Protein 1Q1S (pdb70)

Nearest PDB structures (foldseek):
  6p6e-assembly1_A  TM=9.984E-01  e=1.371E-52  Mus musculus
  6d7n-assembly1_B  TM=9.990E-01  e=2.530E-52  Panicum virgatum
  5gxw-assembly1_A  TM=1.000E+00  e=1.148E-51  Mus musculus
  3tpo-assembly1_A  TM=9.993E-01  e=4.247E-51  Mus musculus
  6d7m-assembly1_B  TM=9.982E-01  e=4.801E-51  Mus musculus

CATH classification: 1.25.10.10

B-factor: mean 39.51, std 17.55, range [15.85, 99.73]

InterPro domains:
  IPR001623 DnaJ domain [PS50076] (12-75)
  IPR001623 DnaJ domain [SM00271] (11-67)
  IPR001623 DnaJ domain [cd06257] (15-60)
  IPR003133 T antigen, Ori-binding [PF02217] (136-229)
  IPR003133 T antigen, Ori-binding [PS51287] (139-254)
  IPR010932 Large T antigen, polyomavirus, C-terminal [PF06431] (265-681)
  IPR014015 Helicase, superfamily 3, DNA virus [PS51206] (400-560)
  IPR016392 Large T antigen, polyomaviridae [PIRSF003368] (1-629)
  IPR017910 Zinc finger, large T-antigen D1-type [PS51341] (265-357)
  IPR027417 P-loop containing nucleoside triphosphate hydrolase [G3DSA:3.40.50.300] (397-549)
  IPR027417 P-loop containing nucleoside triphosphate hydrolase [SSF52540] (266-626)
  IPR036869 Chaperone J-domain superfamily [G3DSA:1.10.287.110] (1-76)
  IPR036869 Chaperone J-domain superfamily [SSF46565] (5-106)
  IPR037102 Zinc finger, large T-antigen D1 domain superfamily [G3DSA:1.10.10.510] (256-355)

Structure (mmCIF, N/CA/C/O backbone):
data_1Q1S
#
_entry.id   1Q1S
#
_cell.length_a   78.827
_cell.length_b   89.746
_cell.length_c   99.707
_cell.angle_alpha   90.00
_cell.angle_beta   90.00
_cell.angle_gamma   90.00
#
_symmetry.space_group_name_H-M   'P 21 21 21'
#
loop_
_entity.id
_entity.type
_entity.pdbx_description
1 polymer 'Large T antigen'
2 polymer 'Importin alpha-2 subunit'
3 water water
#
loop_
_atom_site.group_PDB
_atom_site.id
_atom_site.type_symbol
_atom_site.label_atom_id
_atom_site.label_alt_id
_atom_site.label_comp_id
_atom_site.label_asym_id
_atom_site.label_entity_id
_atom_site.label_seq_id
_atom_site.pdbx_PDB_ins_code
_atom_site.Cartn_x
_atom_site.Cartn_y
_atom_site.Cartn_z
_atom_site.occupancy
_atom_site.B_iso_or_equiv
_atom_site.auth_seq_id
_atom_site.auth_comp_id
_atom_site.auth_asym_id
_atom_site.auth_atom_id
_atom_site.pdbx_PDB_model_num
ATOM 1 N N . LYS A 1 19 ? 43.934 51.968 38.360 1.00 78.37 128 LYS A N 1
ATOM 2 C CA . LYS A 1 19 ? 42.451 51.944 38.522 1.00 77.88 128 LYS A CA 1
ATOM 3 C C . LYS A 1 19 ? 41.969 52.951 39.566 1.00 77.88 128 LYS A C 1
ATOM 4 O O . LYS A 1 19 ? 41.218 53.875 39.239 1.00 78.16 128 LYS A O 1
ATOM 10 N N . LYS A 1 20 ? 42.394 52.766 40.814 1.00 77.45 129 LYS A N 1
ATOM 11 C CA . LYS A 1 20 ? 42.028 53.671 41.906 1.00 77.28 129 LYS A CA 1
ATOM 12 C C . LYS A 1 20 ? 42.679 55.026 41.623 1.00 78.27 129 LYS A C 1
ATOM 13 O O . LYS A 1 20 ? 43.897 55.165 41.756 1.00 79.10 129 LYS A O 1
ATOM 19 N N . ARG A 1 21 ? 41.883 56.019 41.236 1.00 78.29 130 ARG A N 1
ATOM 20 C CA . ARG A 1 21 ? 42.423 57.345 40.936 1.00 78.10 130 ARG A CA 1
ATOM 21 C C . ARG A 1 21 ? 42.038 58.378 41.995 1.00 77.39 130 ARG A C 1
ATOM 22 O O . ARG A 1 21 ? 40.893 58.433 42.450 1.00 77.20 130 ARG A O 1
ATOM 30 N N . LYS A 1 22 ? 43.002 59.217 42.359 1.00 76.89 131 LYS A N 1
ATOM 31 C CA . LYS A 1 22 ? 42.801 60.224 43.396 1.00 77.08 131 LYS A CA 1
ATOM 32 C C . LYS A 1 22 ? 42.403 61.625 42.960 1.00 76.78 131 LYS A C 1
ATOM 33 O O . LYS A 1 22 ? 42.327 61.943 41.770 1.00 76.32 131 LYS A O 1
ATOM 39 N N . VAL A 1 23 ? 42.163 62.456 43.973 1.00 76.75 132 VAL A N 1
ATOM 40 C CA . VAL A 1 23 ? 41.805 63.857 43.803 1.00 76.33 132 VAL A CA 1
ATOM 41 C C . VAL A 1 23 ? 43.010 64.538 43.148 1.00 77.11 132 VAL A C 1
ATOM 42 O O . VAL A 1 23 ? 44.095 63.912 43.130 1.00 79.96 132 VAL A O 1
ATOM 46 N N . ASP B 1 10 ? 21.097 73.873 55.927 1.00 74.11 119 ASP B N 1
ATOM 47 C CA . ASP B 1 10 ? 21.769 74.335 54.694 1.00 73.01 119 ASP B CA 1
ATOM 48 C C . ASP B 1 10 ? 22.554 75.637 54.347 1.00 74.75 119 ASP B C 1
ATOM 49 O O . ASP B 1 10 ? 22.301 76.784 54.760 1.00 73.43 119 ASP B O 1
ATOM 54 N N . ALA B 1 11 ? 23.474 75.363 53.428 1.00 76.34 120 ALA B N 1
ATOM 55 C CA . ALA B 1 11 ? 24.422 76.244 52.728 1.00 76.89 120 ALA B CA 1
ATOM 56 C C . ALA B 1 11 ? 24.713 75.061 51.836 1.00 76.39 120 ALA B C 1
ATOM 57 O O . ALA B 1 11 ? 24.188 73.986 52.116 1.00 77.12 120 ALA B O 1
ATOM 59 N N . GLN B 1 12 ? 25.594 75.192 50.852 1.00 75.09 121 GLN B N 1
ATOM 60 C CA . GLN B 1 12 ? 26.289 73.907 50.389 1.00 73.03 121 GLN B CA 1
ATOM 61 C C . GLN B 1 12 ? 27.763 73.497 50.171 1.00 72.11 121 GLN B C 1
ATOM 62 O O . GLN B 1 12 ? 28.436 72.957 51.044 1.00 72.93 121 GLN B O 1
ATOM 68 N N . HIS B 1 13 ? 28.197 73.795 48.941 1.00 70.31 122 HIS B N 1
ATOM 69 C CA . HIS B 1 13 ? 29.319 73.666 48.049 1.00 68.32 122 HIS B CA 1
ATOM 70 C C . HIS B 1 13 ? 30.794 73.829 48.466 1.00 65.55 122 HIS B C 1
ATOM 71 O O . HIS B 1 13 ? 31.514 72.829 48.537 1.00 64.42 122 HIS B O 1
ATOM 78 N N . ALA B 1 14 ? 31.265 75.048 48.725 1.00 60.84 123 ALA B N 1
ATOM 79 C CA . ALA B 1 14 ? 32.683 75.228 49.035 1.00 54.61 123 ALA B CA 1
ATOM 80 C C . ALA B 1 14 ? 33.224 74.759 50.389 1.00 50.11 123 ALA B C 1
ATOM 81 O O . ALA B 1 14 ? 32.512 74.666 51.394 1.00 48.45 123 ALA B O 1
ATOM 83 N N . ALA B 1 15 ? 34.517 74.467 50.371 1.00 45.06 124 ALA B N 1
ATOM 84 C CA . ALA B 1 15 ? 35.248 74.056 51.542 1.00 40.92 124 ALA B CA 1
ATOM 85 C C . ALA B 1 15 ? 35.311 75.325 52.398 1.00 37.73 124 ALA B C 1
ATOM 86 O O . ALA B 1 15 ? 35.139 76.436 51.892 1.00 35.09 124 ALA B O 1
ATOM 88 N N . PRO B 1 16 ? 35.537 75.179 53.710 1.00 34.84 125 PRO B N 1
ATOM 89 C CA . PRO B 1 16 ? 35.589 76.404 54.509 1.00 32.80 125 PRO B CA 1
ATOM 90 C C . PRO B 1 16 ? 36.635 77.416 54.050 1.00 29.88 125 PRO B C 1
ATOM 91 O O . PRO B 1 16 ? 37.654 77.059 53.449 1.00 27.79 125 PRO B O 1
ATOM 95 N N . PRO B 1 17 ? 36.384 78.706 54.314 1.00 29.18 126 PRO B N 1
ATOM 96 C CA . PRO B 1 17 ? 37.338 79.746 53.908 1.00 27.48 126 PRO B CA 1
ATOM 97 C C . PRO B 1 17 ? 38.707 79.449 54.504 1.00 25.98 126 PRO B C 1
ATOM 98 O O . PRO B 1 17 ? 38.801 78.842 55.568 1.00 25.62 126 PRO B O 1
ATOM 102 N N . LYS B 1 18 ? 39.761 79.870 53.814 1.00 26.09 127 LYS B N 1
ATOM 103 C CA . LYS B 1 18 ? 41.116 79.675 54.307 1.00 26.26 127 LYS B CA 1
ATOM 104 C C . LYS B 1 18 ? 41.371 80.710 55.388 1.00 25.26 127 LYS B C 1
ATOM 105 O O . LYS B 1 18 ? 42.057 80.436 56.369 1.00 23.69 127 LYS B O 1
ATOM 111 N N . LYS B 1 19 ? 40.804 81.897 55.189 1.00 24.21 128 LYS B N 1
ATOM 112 C CA . LYS B 1 19 ? 40.942 83.010 56.119 1.00 24.56 128 LYS B CA 1
ATOM 113 C C . LYS B 1 19 ? 39.581 83.673 56.335 1.00 25.72 128 LYS B C 1
ATOM 114 O O . LYS B 1 19 ? 38.724 83.660 55.449 1.00 26.29 128 LYS B O 1
ATOM 120 N N . LYS B 1 20 ? 39.376 84.230 57.523 1.00 25.65 129 LYS B N 1
ATOM 121 C CA . LYS B 1 20 ? 38.122 84.906 57.841 1.00 26.83 129 LYS B CA 1
ATOM 122 C C . LYS B 1 20 ? 38.447 86.250 58.461 1.00 27.17 129 LYS B C 1
ATOM 123 O O . LYS B 1 20 ? 39.327 86.356 59.320 1.00 25.78 129 LYS B O 1
ATOM 129 N N . ARG B 1 21 ? 37.739 87.279 58.017 1.00 28.91 130 ARG B N 1
ATOM 130 C CA . ARG B 1 21 ? 37.938 88.613 58.548 1.00 29.33 130 ARG B CA 1
ATOM 131 C C . ARG B 1 21 ? 36.802 88.868 59.522 1.00 31.09 130 ARG B C 1
ATOM 132 O O . ARG B 1 21 ? 35.635 88.678 59.189 1.00 30.61 130 ARG B O 1
ATOM 140 N N . LYS B 1 22 ? 37.143 89.285 60.734 1.00 29.84 131 LYS B N 1
ATOM 141 C CA . LYS B 1 22 ? 36.125 89.538 61.728 1.00 30.79 131 LYS B CA 1
ATOM 142 C C . LYS B 1 22 ? 35.442 90.895 61.567 1.00 32.21 131 LYS B C 1
ATOM 143 O O . LYS B 1 22 ? 36.044 91.939 61.800 1.00 32.04 131 LYS B O 1
ATOM 149 N N . VAL B 1 23 ? 34.178 90.859 61.162 1.00 36.13 132 VAL B N 1
ATOM 150 C CA . VAL B 1 23 ? 33.391 92.067 60.966 1.00 40.53 132 VAL B CA 1
ATOM 151 C C . VAL B 1 23 ? 32.718 92.374 62.290 1.00 44.27 132 VAL B C 1
ATOM 152 O O . VAL B 1 23 ? 32.362 93.512 62.583 1.00 44.73 132 VAL B O 1
ATOM 156 N N . GLU B 1 24 ? 32.555 91.356 63.113 1.00 48.66 133 GLU B N 1
ATOM 157 C CA . GLU B 1 24 ? 31.932 91.629 64.385 1.00 52.64 133 GLU B CA 1
ATOM 158 C C . GLU B 1 24 ? 32.016 90.544 65.420 1.00 54.28 133 GLU B C 1
ATOM 159 O O . GLU B 1 24 ? 31.493 90.803 66.523 1.00 57.93 133 GLU B O 1
ATOM 161 N N . MET C 2 1 ? 33.836 86.602 70.935 1.00 94.47 64 MET C N 1
ATOM 162 C CA . MET C 2 1 ? 35.189 87.311 70.822 1.00 94.04 64 MET C CA 1
ATOM 163 C C . MET C 2 1 ? 34.933 88.702 70.243 1.00 93.35 64 MET C C 1
ATOM 164 O O . MET C 2 1 ? 35.823 89.334 69.642 1.00 93.94 64 MET C O 1
ATOM 169 N N . ALA C 2 2 ? 33.733 89.203 70.440 1.00 91.57 65 ALA C N 1
ATOM 170 C CA . ALA C 2 2 ? 33.374 90.413 69.744 1.00 90.53 65 ALA C CA 1
ATOM 171 C C . ALA C 2 2 ? 33.236 91.721 70.512 1.00 90.29 65 ALA C C 1
ATOM 172 O O . ALA C 2 2 ? 33.010 91.678 71.734 1.00 90.51 65 ALA C O 1
ATOM 174 N N . ASP C 2 3 ? 33.398 92.890 69.836 1.00 89.89 66 ASP C N 1
ATOM 175 C CA . ASP C 2 3 ? 33.283 94.223 70.525 1.00 89.47 66 ASP C CA 1
ATOM 176 C C . ASP C 2 3 ? 32.489 95.489 70.091 1.00 89.15 66 ASP C C 1
ATOM 177 O O . ASP C 2 3 ? 31.747 95.528 69.099 1.00 88.49 66 ASP C O 1
ATOM 182 N N . ILE C 2 4 ? 32.717 96.518 70.918 1.00 89.26 67 ILE C N 1
ATOM 183 C CA . ILE C 2 4 ? 32.100 97.870 70.942 1.00 89.12 67 ILE C CA 1
ATOM 184 C C . ILE C 2 4 ? 32.797 99.135 70.387 1.00 89.02 67 ILE C C 1
ATOM 185 O O . ILE C 2 4 ? 33.006 99.310 69.192 1.00 89.56 67 ILE C O 1
ATOM 190 N N . GLY C 2 5 ? 33.088 100.032 71.335 1.00 88.68 68 GLY C N 1
ATOM 191 C CA . GLY C 2 5 ? 33.775 101.277 71.095 1.00 88.06 68 GLY C CA 1
ATOM 192 C C . GLY C 2 5 ? 34.125 101.965 72.397 1.00 88.29 68 GLY C C 1
ATOM 193 O O . GLY C 2 5 ? 34.263 101.364 73.469 1.00 87.90 68 GLY C O 1
ATOM 194 N N . SER C 2 6 ? 34.299 103.265 72.212 1.00 88.43 69 SER C N 1
ATOM 195 C CA . SER C 2 6 ? 34.600 104.349 73.164 1.00 88.25 69 SER C CA 1
ATOM 196 C C . SER C 2 6 ? 34.175 105.270 72.010 1.00 88.41 69 SER C C 1
ATOM 197 O O . SER C 2 6 ? 34.352 106.494 71.997 1.00 88.25 69 SER C O 1
ATOM 200 N N . ASN C 2 7 ? 33.566 104.541 71.071 1.00 88.65 70 ASN C N 1
ATOM 201 C CA . ASN C 2 7 ? 33.064 104.863 69.762 1.00 88.67 70 ASN C CA 1
ATOM 202 C C . ASN C 2 7 ? 32.119 105.968 69.307 1.00 88.16 70 ASN C C 1
ATOM 203 O O . ASN C 2 7 ? 31.067 105.684 68.735 1.00 88.44 70 ASN C O 1
ATOM 208 N N . GLN C 2 8 ? 32.458 107.217 69.556 1.00 87.09 71 GLN C N 1
ATOM 209 C CA . GLN C 2 8 ? 31.817 108.352 68.943 1.00 85.70 71 GLN C CA 1
ATOM 210 C C . GLN C 2 8 ? 33.080 108.779 68.241 1.00 83.69 71 GLN C C 1
ATOM 211 O O . GLN C 2 8 ? 33.123 108.985 67.029 1.00 83.35 71 GLN C O 1
ATOM 217 N N . GLY C 2 9 ? 34.131 108.819 69.059 1.00 80.89 72 GLY C N 1
ATOM 218 C CA . GLY C 2 9 ? 35.449 109.202 68.610 1.00 77.20 72 GLY C CA 1
ATOM 219 C C . GLY C 2 9 ? 36.493 108.105 68.466 1.00 74.37 72 GLY C C 1
ATOM 220 O O . GLY C 2 9 ? 37.627 108.277 68.906 1.00 74.70 72 GLY C O 1
ATOM 221 N N . THR C 2 10 ? 36.106 106.968 67.894 1.00 71.86 73 THR C N 1
ATOM 222 C CA . THR C 2 10 ? 37.037 105.872 67.604 1.00 68.74 73 THR C CA 1
ATOM 223 C C . THR C 2 10 ? 36.538 105.307 66.284 1.00 67.09 73 THR C C 1
ATOM 224 O O . THR C 2 10 ? 37.035 104.298 65.784 1.00 67.02 73 THR C O 1
ATOM 228 N N . VAL C 2 11 ? 35.539 105.993 65.733 1.00 65.10 74 VAL C N 1
ATOM 229 C CA . VAL C 2 11 ? 34.944 105.637 64.454 1.00 63.16 74 VAL C CA 1
ATOM 230 C C . VAL C 2 11 ? 35.480 106.573 63.375 1.00 61.13 74 VAL C C 1
ATOM 231 O O . VAL C 2 11 ? 35.491 107.797 63.536 1.00 60.19 74 VAL C O 1
ATOM 235 N N . ASN C 2 12 ? 35.939 105.970 62.286 1.00 59.26 75 ASN C N 1
ATOM 236 C CA . ASN C 2 12 ? 36.473 106.687 61.140 1.00 57.17 75 ASN C CA 1
ATOM 237 C C . ASN C 2 12 ? 37.650 107.613 61.439 1.00 53.78 75 ASN C C 1
ATOM 238 O O . ASN C 2 12 ? 37.682 108.754 60.978 1.00 53.50 75 ASN C O 1
ATOM 243 N N . TRP C 2 13 ? 38.613 107.121 62.213 1.00 49.29 76 TRP C N 1
ATOM 244 C CA . TRP C 2 13 ? 39.810 107.898 62.526 1.00 45.15 76 TRP C CA 1
ATOM 245 C C . TRP C 2 13 ? 40.667 107.855 61.275 1.00 43.74 76 TRP C C 1
ATOM 246 O O . TRP C 2 13 ? 40.540 106.932 60.468 1.00 43.58 76 TRP C O 1
ATOM 257 N N . SER C 2 14 ? 41.533 108.845 61.104 1.00 41.73 77 SER C N 1
ATOM 258 C CA . SER C 2 14 ? 42.425 108.841 59.956 1.00 40.55 77 SER C CA 1
ATOM 259 C C . SER C 2 14 ? 43.633 108.038 60.428 1.00 39.64 77 SER C C 1
ATOM 260 O O . SER C 2 14 ? 43.872 107.925 61.633 1.00 38.95 77 SER C O 1
ATOM 263 N N . VAL C 2 15 ? 44.391 107.479 59.493 1.00 37.60 78 VAL C N 1
ATOM 264 C CA . VAL C 2 15 ? 45.561 106.693 59.860 1.00 36.34 78 VAL C CA 1
ATOM 265 C C . VAL C 2 15 ? 46.614 107.538 60.576 1.00 35.99 78 VAL C C 1
ATOM 266 O O . VAL C 2 15 ? 47.340 107.035 61.438 1.00 33.56 78 VAL C O 1
ATOM 270 N N . GLU C 2 16 ? 46.700 108.819 60.227 1.00 36.25 79 GLU C N 1
ATOM 271 C CA . GLU C 2 16 ? 47.674 109.690 60.871 1.00 38.05 79 GLU C CA 1
ATOM 272 C C . GLU C 2 16 ? 47.298 109.871 62.344 1.00 35.33 79 GLU C C 1
ATOM 273 O O . GLU C 2 16 ? 48.169 109.917 63.211 1.00 34.63 79 GLU C O 1
ATOM 279 N N . ASP C 2 17 ? 46.001 109.957 62.624 1.00 34.48 80 ASP C N 1
ATOM 280 C CA . ASP C 2 17 ? 45.529 110.115 63.998 1.00 33.36 80 ASP C CA 1
ATOM 281 C C . ASP C 2 17 ? 45.822 108.855 64.799 1.00 32.04 80 ASP C C 1
ATOM 282 O O . ASP C 2 17 ? 46.252 108.926 65.953 1.00 32.34 80 ASP C O 1
ATOM 287 N N . ILE C 2 18 ? 45.587 107.699 64.182 1.00 29.87 81 ILE C N 1
ATOM 288 C CA . ILE C 2 18 ? 45.847 106.424 64.838 1.00 28.64 81 ILE C CA 1
ATOM 289 C C . ILE C 2 18 ? 47.332 106.340 65.177 1.00 29.46 81 ILE C C 1
ATOM 290 O O . ILE C 2 18 ? 47.699 105.954 66.291 1.00 28.08 81 ILE C O 1
ATOM 295 N N . VAL C 2 19 ? 48.184 106.719 64.224 1.00 29.42 82 VAL C N 1
ATOM 296 C CA . VAL C 2 19 ? 49.629 106.691 64.443 1.00 30.19 82 VAL C CA 1
ATOM 297 C C . VAL C 2 19 ? 49.989 107.635 65.591 1.00 31.92 82 VAL C C 1
ATOM 298 O O . VAL C 2 19 ? 50.858 107.334 66.420 1.00 31.52 82 VAL C O 1
ATOM 302 N N . LYS C 2 20 ? 49.320 108.782 65.623 1.00 31.81 83 LYS C N 1
ATOM 303 C CA . LYS C 2 20 ? 49.553 109.782 66.660 1.00 32.30 83 LYS C CA 1
ATOM 304 C C . LYS C 2 20 ? 49.275 109.197 68.040 1.00 30.50 83 LYS C C 1
ATOM 305 O O . LYS C 2 20 ? 50.095 109.304 68.947 1.00 30.57 83 LYS C O 1
ATOM 311 N N . GLY C 2 21 ? 48.108 108.576 68.188 1.00 30.39 84 GLY C N 1
ATOM 312 C CA . GLY C 2 21 ? 47.732 107.997 69.465 1.00 29.25 84 GLY C CA 1
ATOM 313 C C . GLY C 2 21 ? 48.599 106.839 69.911 1.00 30.30 84 GLY C C 1
ATOM 314 O O . GLY C 2 21 ? 48.958 106.726 71.089 1.00 29.89 84 GLY C O 1
ATOM 315 N N . ILE C 2 22 ? 48.935 105.962 68.972 1.00 29.98 85 ILE C N 1
ATOM 316 C CA . ILE C 2 22 ? 49.757 104.814 69.298 1.00 30.72 85 ILE C CA 1
ATOM 317 C C . ILE C 2 22 ? 51.177 105.222 69.666 1.00 31.65 85 ILE C C 1
ATOM 318 O O . ILE C 2 22 ? 51.832 104.540 70.456 1.00 30.21 85 ILE C O 1
ATOM 323 N N . ASN C 2 23 ? 51.640 106.345 69.117 1.00 32.78 86 ASN C N 1
ATOM 324 C CA . ASN C 2 23 ? 52.986 106.836 69.402 1.00 34.83 86 ASN C CA 1
ATOM 325 C C . ASN C 2 23 ? 53.059 107.661 70.681 1.00 36.49 86 ASN C C 1
ATOM 326 O O . ASN C 2 23 ? 54.151 108.045 71.121 1.00 34.20 86 ASN C O 1
ATOM 331 N N . SER C 2 24 ? 51.904 107.950 71.276 1.00 36.61 87 SER C N 1
ATOM 332 C CA . SER C 2 24 ? 51.898 108.718 72.512 1.00 37.87 87 SER C CA 1
ATOM 333 C C . SER C 2 24 ? 52.489 107.815 73.589 1.00 38.87 87 SER C C 1
ATOM 334 O O . SER C 2 24 ? 52.578 106.599 73.410 1.00 39.90 87 SER C O 1
ATOM 337 N N . ASN C 2 25 ? 52.918 108.396 74.697 1.00 39.76 88 ASN C N 1
ATOM 338 C CA . ASN C 2 25 ? 53.480 107.589 75.774 1.00 43.35 88 ASN C CA 1
ATOM 339 C C . ASN C 2 25 ? 52.369 107.213 76.752 1.00 40.29 88 ASN C C 1
ATOM 340 O O . ASN C 2 25 ? 52.634 106.884 77.904 1.00 40.62 88 ASN C O 1
ATOM 345 N N . ASN C 2 26 ? 51.130 107.235 76.267 1.00 37.52 89 ASN C N 1
ATOM 346 C CA . ASN C 2 26 ? 49.960 106.982 77.102 1.00 33.18 89 ASN C CA 1
ATOM 347 C C . ASN C 2 26 ? 49.194 105.711 76.737 1.00 31.27 89 ASN C C 1
ATOM 348 O O . ASN C 2 26 ? 48.581 105.625 75.668 1.00 27.44 89 ASN C O 1
ATOM 353 N N . LEU C 2 27 ? 49.216 104.738 77.644 1.00 30.99 90 LEU C N 1
ATOM 354 C CA . LEU C 2 27 ? 48.539 103.464 77.428 1.00 31.39 90 LEU C CA 1
ATOM 355 C C . LEU C 2 27 ? 47.069 103.604 77.035 1.00 31.90 90 LEU C C 1
ATOM 356 O O . LEU C 2 27 ? 46.587 102.863 76.175 1.00 30.04 90 LEU C O 1
ATOM 361 N N . GLU C 2 28 ? 46.355 104.540 77.666 1.00 30.36 91 GLU C N 1
ATOM 362 C CA . GLU C 2 28 ? 44.945 104.756 77.341 1.00 28.81 91 GLU C CA 1
ATOM 363 C C . GLU C 2 28 ? 44.785 105.360 75.949 1.00 26.81 91 GLU C C 1
ATOM 364 O O . GLU C 2 28 ? 43.856 105.011 75.222 1.00 24.68 91 GLU C O 1
ATOM 370 N N . SER C 2 29 ? 45.679 106.278 75.589 1.00 25.27 92 SER C N 1
ATOM 371 C CA . SER C 2 29 ? 45.620 106.898 74.270 1.00 25.90 92 SER C CA 1
ATOM 372 C C . SER C 2 29 ? 45.922 105.834 73.217 1.00 27.19 92 SER C C 1
ATOM 373 O O . SER C 2 29 ? 45.355 105.848 72.124 1.00 26.96 92 SER C O 1
ATOM 376 N N . GLN C 2 30 ? 46.817 104.908 73.556 1.00 28.24 93 GLN C N 1
ATOM 377 C CA . GLN C 2 30 ? 47.181 103.837 72.634 1.00 28.34 93 GLN C CA 1
ATOM 378 C C . GLN C 2 30 ? 46.010 102.886 72.483 1.00 28.49 93 GLN C C 1
ATOM 379 O O . GLN C 2 30 ? 45.750 102.376 71.393 1.00 28.67 93 GLN C O 1
ATOM 385 N N . LEU C 2 31 ? 45.301 102.656 73.583 1.00 29.08 94 LEU C N 1
ATOM 386 C CA . LEU C 2 31 ? 44.150 101.772 73.556 1.00 29.36 94 LEU C CA 1
ATOM 387 C C . LEU C 2 31 ? 43.081 102.355 72.644 1.00 30.95 94 LEU C C 1
ATOM 388 O O . LEU C 2 31 ? 42.493 101.636 71.838 1.00 32.24 94 LEU C O 1
ATOM 393 N N . GLN C 2 32 ? 42.833 103.657 72.764 1.00 32.06 95 GLN C N 1
ATOM 394 C CA . GLN C 2 32 ? 41.825 104.312 71.935 1.00 33.10 95 GLN C CA 1
ATOM 395 C C . GLN C 2 32 ? 42.211 104.230 70.464 1.00 31.29 95 GLN C C 1
ATOM 396 O O . GLN C 2 32 ? 41.373 103.962 69.601 1.00 30.22 95 GLN C O 1
ATOM 402 N N . ALA C 2 33 ? 43.488 104.479 70.192 1.00 28.96 96 ALA C N 1
ATOM 403 C CA . ALA C 2 33 ? 44.005 104.446 68.832 1.00 27.72 96 ALA C CA 1
ATOM 404 C C . ALA C 2 33 ? 43.943 103.037 68.242 1.00 27.33 96 ALA C C 1
ATOM 405 O O . ALA C 2 33 ? 43.631 102.866 67.060 1.00 28.29 96 ALA C O 1
ATOM 407 N N . THR C 2 34 ? 44.238 102.032 69.063 1.00 26.21 97 THR C N 1
ATOM 408 C CA . THR C 2 34 ? 44.212 100.646 68.605 1.00 26.75 97 THR C CA 1
ATOM 409 C C . TH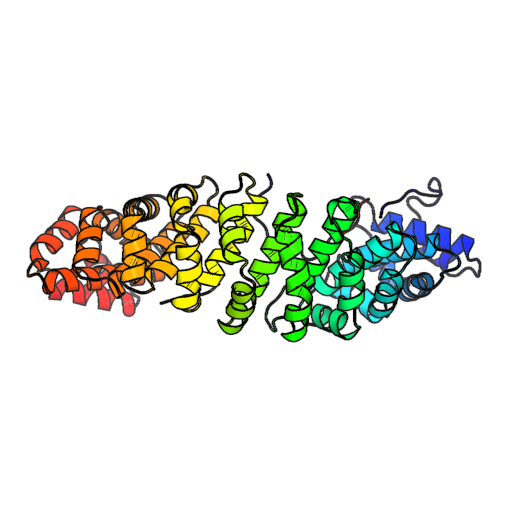R C 2 34 ? 42.786 100.221 68.263 1.00 27.12 97 THR C C 1
ATOM 410 O O . THR C 2 34 ? 42.555 99.515 67.281 1.00 24.95 97 THR C O 1
ATOM 414 N N . GLN C 2 35 ? 41.823 100.667 69.063 1.00 28.80 98 GLN C N 1
ATOM 415 C CA . GLN C 2 35 ? 40.426 100.335 68.797 1.00 30.41 98 GLN C CA 1
ATOM 416 C C . GLN C 2 35 ? 39.989 101.009 67.503 1.00 29.81 98 GLN C C 1
ATOM 417 O O . GLN C 2 35 ? 39.282 100.415 66.691 1.00 30.71 98 GLN C O 1
ATOM 423 N N . ALA C 2 36 ? 40.404 102.258 67.321 1.00 28.64 99 ALA C N 1
ATOM 424 C CA . ALA C 2 36 ? 40.056 102.991 66.110 1.00 29.22 99 ALA C CA 1
ATOM 425 C C . ALA C 2 36 ? 40.592 102.228 64.904 1.00 29.00 99 ALA C C 1
ATOM 426 O O . ALA C 2 36 ? 39.898 102.083 63.893 1.00 29.08 99 ALA C O 1
ATOM 428 N N . ALA C 2 37 ? 41.829 101.744 65.013 1.00 27.81 100 ALA C N 1
ATOM 429 C CA . ALA C 2 37 ? 42.446 100.987 63.924 1.00 28.25 100 ALA C CA 1
ATOM 430 C C . ALA C 2 37 ? 41.631 99.732 63.661 1.00 28.01 100 ALA C C 1
ATOM 431 O O . ALA C 2 37 ? 41.338 99.401 62.514 1.00 29.11 100 ALA C O 1
ATOM 433 N N . ARG C 2 38 ? 41.263 99.041 64.734 1.00 28.33 101 ARG C N 1
ATOM 434 C CA . ARG C 2 38 ? 40.476 97.823 64.621 1.00 28.25 101 ARG C CA 1
ATOM 435 C C . ARG C 2 38 ? 39.167 98.088 63.884 1.00 27.97 101 ARG C C 1
ATOM 436 O O . ARG C 2 38 ? 38.708 97.260 63.095 1.00 23.87 101 ARG C O 1
ATOM 444 N N . LYS C 2 39 ? 38.565 99.243 64.142 1.00 28.71 102 LYS C N 1
ATOM 445 C CA . LYS C 2 39 ? 37.306 99.576 63.498 1.00 29.45 102 LYS C CA 1
ATOM 446 C C . LYS C 2 39 ? 37.444 99.858 62.021 1.00 29.80 102 LYS C C 1
ATOM 447 O O . LYS C 2 39 ? 36.530 99.573 61.252 1.00 29.48 102 LYS C O 1
ATOM 453 N N . LEU C 2 40 ? 38.583 100.409 61.615 1.00 30.15 103 LEU C N 1
ATOM 454 C CA . LEU C 2 40 ? 38.813 100.656 60.197 1.00 29.89 103 LEU C CA 1
ATOM 455 C C . LEU C 2 40 ? 38.966 99.289 59.532 1.00 30.03 103 LEU C C 1
ATOM 456 O O . LEU C 2 40 ? 38.441 99.054 58.447 1.00 28.64 103 LEU C O 1
ATOM 461 N N . LEU C 2 41 ? 39.679 98.390 60.212 1.00 31.19 104 LEU C N 1
ATOM 462 C CA . LEU C 2 41 ? 39.943 97.035 59.713 1.00 30.79 104 LEU C CA 1
ATOM 463 C C . LEU C 2 41 ? 38.746 96.109 59.870 1.00 32.13 104 LEU C C 1
ATOM 464 O O . LEU C 2 41 ? 38.710 95.013 59.309 1.00 30.68 104 LEU C O 1
ATOM 469 N N . SER C 2 42 ? 37.760 96.558 60.630 1.00 34.13 105 SER C N 1
ATOM 470 C CA . SER C 2 42 ? 36.589 95.743 60.872 1.00 37.78 105 SER C CA 1
ATOM 471 C C . SER C 2 42 ? 35.319 96.245 60.172 1.00 38.92 105 SER C C 1
ATOM 472 O O . SER C 2 42 ? 34.254 95.639 60.302 1.00 38.75 105 SER C O 1
ATOM 475 N N . ARG C 2 43 ? 35.427 97.340 59.423 1.00 42.02 106 ARG C N 1
ATOM 476 C CA . ARG C 2 43 ? 34.262 97.887 58.729 1.00 45.24 106 ARG C CA 1
ATOM 477 C C . ARG C 2 43 ? 33.795 96.964 57.608 1.00 47.94 106 ARG C C 1
ATOM 478 O O . ARG C 2 43 ? 34.528 96.080 57.165 1.00 48.02 106 ARG C O 1
ATOM 486 N N . GLU C 2 44 ? 32.575 97.193 57.140 1.00 50.99 107 GLU C N 1
ATOM 487 C CA . GLU C 2 44 ? 31.976 96.358 56.109 1.00 53.58 107 GLU C CA 1
ATOM 488 C C . GLU C 2 44 ? 32.676 96.274 54.755 1.00 53.38 107 GLU C C 1
ATOM 489 O O . GLU C 2 44 ? 32.699 95.205 54.141 1.00 53.16 107 GLU C O 1
ATOM 495 N N . LYS C 2 45 ? 33.251 97.371 54.276 1.00 52.43 108 LYS C N 1
ATOM 496 C CA . LYS C 2 45 ? 33.886 97.315 52.968 1.00 53.11 108 LYS C CA 1
ATOM 497 C C . LYS C 2 45 ? 35.255 97.971 52.843 1.00 52.21 108 LYS C C 1
ATOM 498 O O . LYS C 2 45 ? 35.531 99.008 53.447 1.00 53.10 108 LYS C O 1
ATOM 504 N N . GLN C 2 46 ? 36.106 97.338 52.046 1.00 50.80 109 GLN C N 1
ATOM 505 C CA . GLN C 2 46 ? 37.450 97.823 51.771 1.00 50.06 109 GLN C CA 1
ATOM 506 C C . GLN C 2 46 ? 38.258 98.296 52.975 1.00 46.93 109 GLN C C 1
ATOM 507 O O . GLN C 2 46 ? 38.575 99.482 53.092 1.00 46.72 109 GLN C O 1
ATOM 513 N N . PRO C 2 47 ? 38.607 97.378 53.887 1.00 43.54 110 PRO C N 1
ATOM 514 C CA . PRO C 2 47 ? 39.394 97.785 55.055 1.00 40.51 110 PRO C CA 1
ATOM 515 C C . PRO C 2 47 ? 40.794 98.193 54.586 1.00 38.29 110 PRO C C 1
ATOM 516 O O . PRO C 2 47 ? 41.400 97.504 53.767 1.00 36.45 110 PRO C O 1
ATOM 520 N N . PRO C 2 48 ? 41.317 99.323 55.092 1.00 36.37 111 PRO C N 1
ATOM 521 C CA . PRO C 2 48 ? 42.643 99.835 54.727 1.00 34.98 111 PRO C CA 1
ATOM 522 C C . PRO C 2 48 ? 43.809 99.022 55.282 1.00 33.85 111 PRO C C 1
ATOM 523 O O . PRO C 2 48 ? 44.642 99.548 56.023 1.00 33.29 111 PRO C O 1
ATOM 527 N N . ILE C 2 49 ? 43.886 97.751 54.906 1.00 32.83 112 ILE C N 1
ATOM 528 C CA . ILE C 2 49 ? 44.954 96.889 55.401 1.00 32.36 112 ILE C CA 1
ATOM 529 C C . ILE C 2 49 ? 46.363 97.370 55.030 1.00 32.66 112 ILE C C 1
ATOM 530 O O . ILE C 2 49 ? 47.250 97.432 55.892 1.00 32.47 112 ILE C O 1
ATOM 535 N N . ASP C 2 50 ? 46.580 97.721 53.764 1.00 32.36 113 ASP C N 1
ATOM 536 C CA . ASP C 2 50 ? 47.904 98.181 53.346 1.00 32.16 113 ASP C CA 1
ATOM 537 C C . ASP C 2 50 ? 48.311 99.499 53.999 1.00 30.90 113 ASP C C 1
ATOM 538 O O . ASP C 2 50 ? 49.481 99.693 54.343 1.00 30.02 113 ASP C O 1
ATOM 543 N N . ASN C 2 51 ? 47.359 100.408 54.179 1.00 29.95 114 ASN C N 1
ATOM 544 C CA . ASN C 2 51 ? 4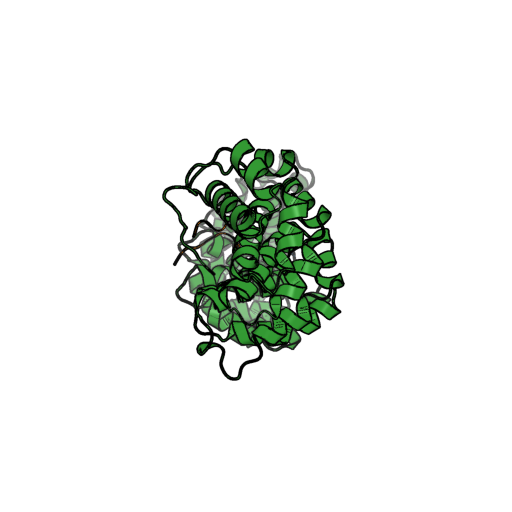7.681 101.687 54.803 1.00 31.84 114 ASN C CA 1
ATOM 545 C C . ASN C 2 51 ? 48.171 101.459 56.232 1.00 31.47 114 ASN C C 1
ATOM 546 O O . ASN C 2 51 ? 49.127 102.090 56.679 1.00 31.33 114 ASN C O 1
ATOM 551 N N . ILE C 2 52 ? 47.515 100.545 56.940 1.00 30.71 115 ILE C N 1
ATOM 552 C CA . ILE C 2 52 ? 47.881 100.229 58.313 1.00 28.81 115 ILE C CA 1
ATOM 553 C C . ILE C 2 52 ? 49.281 99.629 58.366 1.00 27.90 115 ILE C C 1
ATOM 554 O O . ILE C 2 52 ? 50.074 99.950 59.250 1.00 28.42 115 ILE C O 1
ATOM 559 N N . ILE C 2 53 ? 49.583 98.747 57.424 1.00 27.86 116 ILE C N 1
ATOM 560 C CA . ILE C 2 53 ? 50.900 98.123 57.386 1.00 27.09 116 ILE C CA 1
ATOM 561 C C . ILE C 2 53 ? 51.976 99.172 57.109 1.00 28.21 116 ILE C C 1
ATOM 562 O O . ILE C 2 53 ? 52.977 99.227 57.821 1.00 28.66 116 ILE C O 1
ATOM 567 N N . ARG C 2 54 ? 51.766 100.007 56.088 1.00 30.96 117 ARG C N 1
ATOM 568 C CA . ARG C 2 54 ? 52.740 101.046 55.730 1.00 34.65 117 ARG C CA 1
ATOM 569 C C . ARG C 2 54 ? 53.069 101.969 56.897 1.00 35.53 117 ARG C C 1
ATOM 570 O O . ARG C 2 54 ? 54.211 102.409 57.043 1.00 36.69 117 ARG C O 1
ATOM 578 N N . ALA C 2 55 ? 52.068 102.272 57.720 1.00 33.95 118 ALA C N 1
ATOM 579 C CA . ALA C 2 55 ? 52.279 103.144 58.870 1.00 32.58 118 ALA C CA 1
ATOM 580 C C . ALA C 2 55 ? 53.176 102.492 59.924 1.00 32.54 118 ALA C C 1
ATOM 581 O O . ALA C 2 55 ? 53.510 103.118 60.930 1.00 35.53 118 ALA C O 1
ATOM 583 N N . GLY C 2 56 ? 53.561 101.237 59.692 1.00 31.67 119 GLY C N 1
ATOM 584 C CA . GLY C 2 56 ? 54.421 100.521 60.626 1.00 30.27 119 GLY C CA 1
ATOM 585 C C . GLY C 2 56 ? 53.780 100.186 61.964 1.00 29.30 119 GLY C C 1
ATOM 586 O O . GLY C 2 56 ? 54.472 100.074 62.973 1.00 29.90 119 GLY C O 1
ATOM 587 N N . LEU C 2 57 ? 52.464 100.001 61.965 1.00 28.27 120 LEU C N 1
ATOM 588 C CA . LEU C 2 57 ? 51.706 99.706 63.179 1.00 28.14 120 LEU C CA 1
ATOM 589 C C . LEU C 2 57 ? 51.768 98.274 63.731 1.00 28.79 120 LEU C C 1
ATOM 590 O O . LEU C 2 57 ? 51.561 98.071 64.927 1.00 29.30 120 LEU C O 1
ATOM 595 N N . ILE C 2 58 ? 52.051 97.291 62.877 1.00 27.46 121 ILE C N 1
ATOM 596 C CA . ILE C 2 58 ? 52.104 95.888 63.301 1.00 25.96 121 ILE C CA 1
ATOM 597 C C . ILE C 2 58 ? 52.976 95.574 64.520 1.00 26.89 121 ILE C C 1
ATOM 598 O O . ILE C 2 58 ? 52.533 94.871 65.435 1.00 27.65 121 ILE C O 1
ATOM 603 N N . PRO C 2 59 ? 54.225 96.073 64.551 1.00 26.63 122 PRO C N 1
ATOM 604 C CA . PRO C 2 59 ? 55.094 95.798 65.703 1.00 26.09 122 PRO C CA 1
ATOM 605 C C . PRO C 2 59 ? 54.501 96.335 67.007 1.00 27.75 122 PRO C C 1
ATOM 606 O O . PRO C 2 59 ? 54.689 95.750 68.077 1.00 27.93 122 PRO C O 1
ATOM 610 N N . LYS C 2 60 ? 53.788 97.455 66.917 1.00 29.10 123 LYS C N 1
ATOM 611 C CA . LYS C 2 60 ? 53.173 98.042 68.102 1.00 31.57 123 LYS C CA 1
ATOM 612 C C . LYS C 2 60 ? 52.032 97.132 68.537 1.00 28.81 123 LYS C C 1
ATOM 613 O O . LYS C 2 60 ? 51.932 96.767 69.710 1.00 28.49 123 LYS C O 1
ATOM 619 N N . PHE C 2 61 ? 51.176 96.761 67.586 1.00 27.32 124 PHE C N 1
ATOM 620 C CA . PHE C 2 61 ? 50.052 95.880 67.888 1.00 26.64 124 PHE C CA 1
ATOM 621 C C . PHE C 2 61 ? 50.542 94.589 68.524 1.00 25.74 124 PHE C C 1
ATOM 622 O O . PHE C 2 61 ? 49.959 94.116 69.491 1.00 26.42 124 PHE C O 1
ATOM 630 N N . VAL C 2 62 ? 51.614 94.022 67.979 1.00 25.04 125 VAL C N 1
ATOM 631 C CA . VAL C 2 62 ? 52.154 92.780 68.520 1.00 25.65 125 VAL C CA 1
ATOM 632 C C . VAL C 2 62 ? 52.608 92.941 69.969 1.00 27.07 125 VAL C C 1
ATOM 633 O O . VAL C 2 62 ? 52.376 92.054 70.791 1.00 26.63 125 VAL C O 1
ATOM 637 N N . SER C 2 63 ? 53.252 94.063 70.285 1.00 27.91 126 SER C N 1
ATOM 638 C CA . SER C 2 63 ? 53.705 94.296 71.654 1.00 29.35 126 SER C CA 1
ATOM 639 C C . SER C 2 63 ? 52.521 94.437 72.618 1.00 28.03 126 SER C C 1
ATOM 640 O O . SER C 2 63 ? 52.623 94.056 73.779 1.00 29.79 126 SER C O 1
ATOM 643 N N . PHE C 2 64 ? 51.400 94.977 72.139 1.00 26.58 127 PHE C N 1
ATOM 644 C CA . PHE C 2 64 ? 50.216 95.134 72.984 1.00 25.11 127 PHE C CA 1
ATOM 645 C C . PHE C 2 64 ? 49.584 93.787 73.334 1.00 27.15 127 PHE C C 1
ATOM 646 O O . PHE C 2 64 ? 48.801 93.691 74.278 1.00 26.70 127 PHE C O 1
ATOM 654 N N . LEU C 2 65 ? 49.900 92.758 72.552 1.00 27.15 128 LEU C N 1
ATOM 655 C CA . LEU C 2 65 ? 49.376 91.425 72.807 1.00 28.26 128 LEU C CA 1
ATOM 656 C C . LEU C 2 65 ? 49.939 90.919 74.131 1.00 29.60 128 LEU C C 1
ATOM 657 O O . LEU C 2 65 ? 49.317 90.106 74.807 1.00 30.88 128 LEU C O 1
ATOM 662 N N . GLY C 2 66 ? 51.122 91.405 74.496 1.00 31.62 129 GLY C N 1
ATOM 663 C CA . GLY C 2 66 ? 51.739 90.974 75.737 1.00 34.65 129 GLY C CA 1
ATOM 664 C C . GLY C 2 66 ? 51.413 91.801 76.975 1.00 37.02 129 GLY C C 1
ATOM 665 O O . GLY C 2 66 ? 51.959 91.539 78.049 1.00 38.55 129 GLY C O 1
ATOM 666 N N . LYS C 2 67 ? 50.530 92.790 76.857 1.00 36.45 130 LYS C N 1
ATOM 667 C CA . LYS C 2 67 ? 50.195 93.611 78.021 1.00 37.08 130 LYS C CA 1
ATOM 668 C C . LYS C 2 67 ? 49.065 93.041 78.870 1.00 36.26 130 LYS C C 1
ATOM 669 O O . LYS C 2 67 ? 47.923 93.491 78.805 1.00 33.81 130 LYS C O 1
ATOM 675 N N . THR C 2 68 ? 49.412 92.046 79.680 1.00 39.85 131 THR C N 1
ATOM 676 C CA . THR C 2 68 ? 48.461 91.370 80.563 1.00 42.01 131 THR C CA 1
ATOM 677 C C . THR C 2 68 ? 47.707 92.324 81.486 1.00 41.53 131 THR C C 1
ATOM 678 O O . THR C 2 68 ? 46.595 92.031 81.919 1.00 40.50 131 THR C O 1
ATOM 682 N N . ASP C 2 69 ? 48.322 93.464 81.781 1.00 42.04 132 ASP C N 1
ATOM 683 C CA . ASP C 2 69 ? 47.729 94.464 82.659 1.00 42.94 132 ASP C CA 1
ATOM 684 C C . ASP C 2 69 ? 46.605 95.274 82.012 1.00 41.60 132 ASP C C 1
ATOM 685 O O . ASP C 2 69 ? 45.871 95.984 82.702 1.00 41.73 132 ASP C O 1
ATOM 690 N N . CYS C 2 70 ? 46.466 95.165 80.691 1.00 37.95 133 CYS C N 1
ATOM 691 C CA . CYS C 2 70 ? 45.424 95.892 79.962 1.00 35.86 133 CYS C CA 1
ATOM 692 C C . CYS C 2 70 ? 44.757 94.969 78.931 1.00 35.79 133 CYS C C 1
ATOM 693 O O . CYS C 2 70 ? 44.901 95.147 77.717 1.00 30.74 133 CYS C O 1
ATOM 696 N N . SER C 2 71 ? 44.017 93.983 79.433 1.00 35.43 134 SER C N 1
ATOM 697 C CA . SER C 2 71 ? 43.344 93.021 78.573 1.00 33.90 134 SER C CA 1
ATOM 698 C C . SER C 2 71 ? 42.609 93.675 77.395 1.00 32.58 134 SER C C 1
ATOM 699 O O . SER C 2 71 ? 42.606 93.142 76.288 1.00 32.47 134 SER C O 1
ATOM 702 N N . PRO C 2 72 ? 41.978 94.840 77.612 1.00 31.57 135 PRO C N 1
ATOM 703 C CA . PRO C 2 72 ? 41.275 95.475 76.494 1.00 30.45 135 PRO C CA 1
ATOM 704 C C . PRO C 2 72 ? 42.179 95.803 75.291 1.00 30.34 135 PRO C C 1
ATOM 705 O O . PRO C 2 72 ? 41.764 95.665 74.136 1.00 28.23 135 PRO C O 1
ATOM 709 N N . ILE C 2 73 ? 43.408 96.242 75.544 1.00 27.41 136 ILE C N 1
ATOM 710 C CA . ILE C 2 73 ? 44.280 96.545 74.418 1.00 27.10 136 ILE C CA 1
ATOM 711 C C . ILE C 2 73 ? 44.820 95.239 73.805 1.00 27.01 136 ILE C C 1
ATOM 712 O O . ILE C 2 73 ? 45.160 95.198 72.623 1.00 26.52 136 ILE C O 1
ATOM 717 N N . GLN C 2 74 ? 44.880 94.173 74.604 1.00 25.33 137 GLN C N 1
ATOM 718 C CA . GLN C 2 74 ? 45.326 92.868 74.107 1.00 26.26 137 GLN C CA 1
ATOM 719 C C . GLN C 2 74 ? 44.293 92.390 73.093 1.00 26.62 137 GLN C C 1
ATOM 720 O O . GLN C 2 74 ? 44.622 91.902 72.008 1.00 26.77 137 GLN C O 1
ATOM 726 N N . PHE C 2 75 ? 43.030 92.525 73.479 1.00 25.03 138 PHE C N 1
ATOM 727 C CA . PHE C 2 75 ? 41.911 92.119 72.647 1.00 24.06 138 PHE C CA 1
ATOM 728 C C . PHE C 2 75 ? 41.779 92.928 71.352 1.00 24.42 138 PHE C C 1
ATOM 729 O O . PHE C 2 75 ? 41.576 92.362 70.273 1.00 21.58 138 PHE C O 1
ATOM 737 N N . GLU C 2 76 ? 41.883 94.249 71.468 1.00 24.80 139 GLU C N 1
ATOM 738 C CA . GLU C 2 76 ? 41.767 95.133 70.314 1.00 24.07 139 GLU C CA 1
ATOM 739 C C . GLU C 2 76 ? 42.892 94.908 69.302 1.00 24.45 139 GLU C C 1
ATOM 740 O O . GLU C 2 76 ? 42.654 94.874 68.087 1.00 23.48 139 GLU C O 1
ATOM 746 N N . SER C 2 77 ? 44.119 94.765 69.793 1.00 22.03 140 SER C N 1
ATOM 747 C CA . SER C 2 77 ? 45.236 94.553 68.891 1.00 25.07 140 SER C CA 1
ATOM 748 C C . SER C 2 77 ? 45.156 93.149 68.283 1.00 24.43 140 SER C C 1
ATOM 749 O O . SER C 2 77 ? 45.524 92.946 67.127 1.00 23.69 140 SER C O 1
ATOM 752 N N . ALA C 2 78 ? 44.654 92.190 69.057 1.00 23.12 141 ALA C N 1
ATOM 753 C CA . ALA C 2 78 ? 44.513 90.825 68.566 1.00 22.28 141 ALA C CA 1
ATOM 754 C C . ALA C 2 78 ? 43.524 90.820 67.404 1.00 22.74 141 ALA C C 1
ATOM 755 O O . ALA C 2 78 ? 43.716 90.123 66.412 1.00 22.72 141 ALA C O 1
ATOM 757 N N . TRP C 2 79 ? 42.462 91.605 67.547 1.00 22.31 142 TRP C N 1
ATOM 758 C CA . TRP C 2 79 ? 41.421 91.711 66.530 1.00 24.02 142 TRP C CA 1
ATOM 759 C C . TRP C 2 79 ? 41.989 92.425 65.290 1.00 24.95 142 TRP C C 1
ATOM 760 O O . TRP C 2 79 ? 41.752 92.004 64.158 1.00 24.03 142 TRP C O 1
ATOM 771 N N . ALA C 2 80 ? 42.735 93.507 65.514 1.00 24.65 143 ALA C N 1
ATOM 772 C CA . ALA C 2 80 ? 43.340 94.252 64.415 1.00 24.40 143 ALA C CA 1
ATOM 773 C C . ALA C 2 80 ? 44.279 93.331 63.638 1.00 23.28 143 ALA C C 1
ATOM 774 O O . ALA C 2 80 ? 44.222 93.258 62.411 1.00 23.88 143 ALA C O 1
ATOM 776 N N . LEU C 2 81 ? 45.139 92.624 64.359 1.00 23.31 144 LEU C N 1
ATOM 777 C CA . LEU C 2 81 ? 46.084 91.719 63.722 1.00 22.85 144 LEU C CA 1
ATOM 778 C C . LEU C 2 81 ? 45.363 90.591 62.985 1.00 22.99 144 LEU C C 1
ATOM 779 O O . LEU C 2 81 ? 45.777 90.185 61.899 1.00 24.65 144 LEU C O 1
ATOM 784 N N . THR C 2 82 ? 44.281 90.096 63.573 1.00 21.47 145 THR C N 1
ATOM 785 C CA . THR C 2 82 ? 43.501 89.037 62.954 1.00 20.89 145 THR C CA 1
ATOM 786 C C . THR C 2 82 ? 43.021 89.446 61.561 1.00 22.20 145 THR C C 1
ATOM 787 O O . THR C 2 82 ? 43.115 88.669 60.609 1.00 22.05 145 THR C O 1
ATOM 791 N N . ASN C 2 83 ? 42.508 90.667 61.444 1.00 21.29 146 ASN C N 1
ATOM 792 C CA . ASN C 2 83 ? 41.993 91.154 60.170 1.00 21.81 146 ASN C CA 1
ATOM 793 C C . ASN C 2 83 ? 43.074 91.484 59.150 1.00 22.70 146 ASN C C 1
ATOM 794 O O . ASN C 2 83 ? 42.833 91.418 57.948 1.00 26.09 146 ASN C O 1
ATOM 799 N N . ILE C 2 84 ? 44.262 91.845 59.613 1.00 20.89 147 ILE C N 1
ATOM 800 C CA . ILE C 2 84 ? 45.346 92.099 58.678 1.00 21.95 147 ILE C CA 1
ATOM 801 C C . ILE C 2 84 ? 45.754 90.718 58.125 1.00 23.34 147 ILE C C 1
ATOM 802 O O . ILE C 2 84 ? 45.965 90.549 56.917 1.00 21.93 147 ILE C O 1
ATOM 807 N N . ALA C 2 85 ? 45.837 89.732 59.019 1.00 21.23 148 ALA C N 1
ATOM 808 C CA . ALA C 2 85 ? 46.216 88.367 58.648 1.00 22.43 148 ALA C CA 1
ATOM 809 C C . ALA C 2 85 ? 45.186 87.666 57.758 1.00 22.89 148 ALA C C 1
ATOM 810 O O . ALA C 2 85 ? 45.487 86.637 57.148 1.00 23.88 148 ALA C O 1
ATOM 812 N N . SER C 2 86 ? 43.979 88.218 57.672 1.00 22.55 149 SER C N 1
ATOM 813 C CA . SER C 2 86 ? 42.935 87.619 56.846 1.00 22.83 149 SER C CA 1
ATOM 814 C C . SER C 2 86 ? 43.064 88.016 55.373 1.00 23.83 149 SER C C 1
ATOM 815 O O . SER C 2 86 ? 42.308 87.531 54.536 1.00 25.23 149 SER C O 1
ATOM 818 N N . GLY C 2 87 ? 44.013 88.895 55.061 1.00 25.49 150 GLY C N 1
ATOM 819 C CA . GLY C 2 87 ? 44.182 89.356 53.693 1.00 25.94 150 GLY C CA 1
ATOM 820 C C . GLY C 2 87 ? 45.013 88.467 52.787 1.00 28.44 150 GLY C C 1
ATOM 821 O O . GLY C 2 87 ? 44.948 87.235 52.865 1.00 31.17 150 GLY C O 1
ATOM 822 N N . THR C 2 88 ? 45.796 89.094 51.914 1.00 27.61 151 THR C N 1
ATOM 823 C CA . THR C 2 88 ? 46.649 88.357 50.988 1.00 27.98 151 THR C CA 1
ATOM 824 C C . THR C 2 88 ? 47.800 87.683 51.739 1.00 28.09 151 THR C C 1
ATOM 825 O O . THR C 2 88 ? 48.058 87.994 52.910 1.00 28.25 151 THR C O 1
ATOM 829 N N . SER C 2 89 ? 48.482 86.760 51.060 1.00 26.37 152 SER C N 1
ATOM 830 C CA . SER C 2 89 ? 49.621 86.052 51.643 1.00 27.00 152 SER C CA 1
ATOM 831 C C . SER C 2 89 ? 50.642 87.065 52.134 1.00 25.76 152 SER C C 1
ATOM 832 O O . SER C 2 89 ? 51.288 86.875 53.161 1.00 26.93 152 SER C O 1
ATOM 835 N N . GLU C 2 90 ? 50.780 88.140 51.371 1.00 25.34 153 GLU C N 1
ATOM 836 C CA . GLU C 2 90 ? 51.710 89.209 51.686 1.00 27.28 153 GLU C CA 1
ATOM 837 C C . GLU C 2 90 ? 51.308 89.944 52.980 1.00 24.45 153 GLU C C 1
ATOM 838 O O . GLU C 2 90 ? 52.155 90.296 53.796 1.00 22.07 153 GLU C O 1
ATOM 844 N N . GLN C 2 91 ? 50.013 90.163 53.167 1.00 24.59 154 GLN C N 1
ATOM 845 C CA . GLN C 2 91 ? 49.530 90.843 54.364 1.00 23.66 154 GLN C CA 1
ATOM 846 C C . GLN C 2 91 ? 49.664 89.915 55.573 1.00 23.64 154 GLN C C 1
ATOM 847 O O . GLN C 2 91 ? 50.064 90.341 56.656 1.00 22.63 154 GLN C O 1
ATOM 853 N N . THR C 2 92 ? 49.361 88.636 55.382 1.00 23.88 155 THR C N 1
ATOM 854 C CA . THR C 2 92 ? 49.505 87.665 56.462 1.00 23.03 155 THR C CA 1
ATOM 855 C C . THR C 2 92 ? 50.993 87.563 56.834 1.00 23.91 155 THR C C 1
ATOM 856 O O . THR C 2 92 ? 51.342 87.408 58.005 1.00 22.38 155 THR C O 1
ATOM 860 N N . LYS C 2 93 ? 51.864 87.654 55.828 1.00 22.41 156 LYS C N 1
ATOM 861 C CA . LYS C 2 93 ? 53.304 87.570 56.060 1.00 22.48 156 LYS C CA 1
ATOM 862 C C . LYS C 2 93 ? 53.799 88.710 56.956 1.00 22.49 156 LYS C C 1
ATOM 863 O O . LYS C 2 93 ? 54.665 88.513 57.823 1.00 22.88 156 LYS C O 1
ATOM 869 N N . ALA C 2 94 ? 53.251 89.901 56.746 1.00 19.57 157 ALA C N 1
ATOM 870 C CA . ALA C 2 94 ? 53.654 91.060 57.539 1.00 20.22 157 ALA C CA 1
ATOM 871 C C . ALA C 2 94 ? 53.360 90.804 59.023 1.00 21.19 157 ALA C C 1
ATOM 872 O O . ALA C 2 94 ? 54.154 91.155 59.898 1.00 21.25 157 ALA C O 1
ATOM 874 N N . VAL C 2 95 ? 52.218 90.183 59.299 1.00 21.15 158 VAL C N 1
ATOM 875 C CA . VAL C 2 95 ? 51.844 89.869 60.669 1.00 20.95 158 VAL C CA 1
ATOM 876 C C . VAL C 2 95 ? 52.821 88.847 61.241 1.00 21.97 158 VAL C C 1
ATOM 877 O O . VAL C 2 95 ? 53.304 88.997 62.364 1.00 22.57 158 VAL C O 1
ATOM 881 N N . VAL C 2 96 ? 53.131 87.815 60.462 1.00 21.45 159 VAL C N 1
ATOM 882 C CA . VAL C 2 96 ? 54.079 86.812 60.922 1.00 21.59 159 VAL C CA 1
ATOM 883 C C . VAL C 2 96 ? 55.444 87.467 61.174 1.00 22.95 159 VAL C C 1
ATOM 884 O O . VAL C 2 96 ? 56.063 87.232 62.215 1.00 22.69 159 VAL C O 1
ATOM 888 N N . ASP C 2 97 ? 55.894 88.296 60.229 1.00 22.07 160 ASP C N 1
ATOM 889 C CA . ASP C 2 97 ? 57.186 88.979 60.340 1.00 24.28 160 ASP C CA 1
ATOM 890 C C . ASP C 2 97 ? 57.265 89.856 61.585 1.00 26.13 160 ASP C C 1
ATOM 891 O O . ASP C 2 97 ? 58.356 90.140 62.074 1.00 27.28 160 ASP C O 1
ATOM 896 N N . GLY C 2 98 ? 56.113 90.293 62.086 1.00 25.92 161 GLY C N 1
ATOM 897 C CA . GLY C 2 98 ? 56.096 91.114 63.284 1.00 24.05 161 GLY C CA 1
ATOM 898 C C . GLY C 2 98 ? 56.269 90.309 64.564 1.00 24.91 161 GLY C C 1
ATOM 899 O O . GLY C 2 98 ? 56.357 90.881 65.649 1.00 26.55 161 GLY C O 1
ATOM 900 N N . GLY C 2 99 ? 56.309 88.981 64.449 1.00 23.93 162 GLY C N 1
ATOM 901 C CA . GLY C 2 99 ? 56.479 88.133 65.620 1.00 23.13 162 GLY C CA 1
ATOM 902 C C . GLY C 2 99 ? 55.177 87.733 66.297 1.00 23.62 162 GLY C C 1
ATOM 903 O O . GLY C 2 99 ? 55.181 87.277 67.446 1.00 22.35 162 GLY C O 1
ATOM 904 N N . ALA C 2 100 ? 54.067 87.877 65.579 1.00 21.16 163 ALA C N 1
ATOM 905 C CA . ALA C 2 100 ? 52.746 87.560 66.120 1.00 22.24 163 ALA C CA 1
ATOM 906 C C . ALA C 2 100 ? 52.496 86.114 66.553 1.00 22.56 163 ALA C C 1
ATOM 907 O O . ALA C 2 100 ? 51.791 85.882 67.541 1.00 22.89 163 ALA C O 1
ATOM 909 N N . ILE C 2 101 ? 53.058 85.139 65.839 1.00 21.74 164 ILE C N 1
ATOM 910 C CA . ILE C 2 101 ? 52.809 83.740 66.194 1.00 20.88 164 ILE C CA 1
ATOM 911 C C . ILE C 2 101 ? 53.043 83.371 67.668 1.00 21.40 164 ILE C C 1
ATOM 912 O O . ILE C 2 101 ? 52.117 82.918 68.344 1.00 21.84 164 ILE C O 1
ATOM 917 N N . PRO C 2 102 ? 54.269 83.550 68.193 1.00 20.71 165 PRO C N 1
ATOM 918 C CA . PRO C 2 102 ? 54.423 83.178 69.605 1.00 22.31 165 PRO C CA 1
ATOM 919 C C . PRO C 2 102 ? 53.522 83.984 70.544 1.00 24.38 165 PRO C C 1
ATOM 920 O O . PRO C 2 102 ? 53.009 83.451 71.536 1.00 25.37 165 PRO C O 1
ATOM 924 N N . ALA C 2 103 ? 53.311 85.257 70.220 1.00 24.41 166 ALA C N 1
ATOM 925 C CA . ALA C 2 103 ? 52.462 86.124 71.041 1.00 24.97 166 ALA C CA 1
ATOM 926 C C . ALA C 2 103 ? 51.014 85.616 71.092 1.00 25.09 166 ALA C C 1
ATOM 927 O O . ALA C 2 103 ? 50.385 85.625 72.154 1.00 24.44 166 ALA C O 1
ATOM 929 N N . PHE C 2 104 ? 50.486 85.171 69.954 1.00 23.82 167 PHE C N 1
ATOM 930 C CA . PHE C 2 104 ? 49.119 84.650 69.918 1.00 23.69 167 PHE C CA 1
ATOM 931 C C . PHE C 2 104 ? 49.023 83.321 70.662 1.00 24.41 167 PHE C C 1
ATOM 932 O O . PHE C 2 104 ? 48.016 83.035 71.316 1.00 25.06 167 PHE C O 1
ATOM 940 N N . ILE C 2 105 ? 50.066 82.505 70.555 1.00 23.38 168 ILE C N 1
ATOM 941 C CA . ILE C 2 105 ? 50.074 81.223 71.231 1.00 24.50 168 ILE C CA 1
ATOM 942 C C . ILE C 2 105 ? 50.074 81.450 72.735 1.00 25.52 168 ILE C C 1
ATOM 943 O O . ILE C 2 105 ? 49.456 80.693 73.482 1.00 27.29 168 ILE C O 1
ATOM 948 N N . SER C 2 106 ? 50.744 82.510 73.178 1.00 26.50 169 SER C N 1
ATOM 949 C CA . SER C 2 106 ? 50.778 82.836 74.599 1.00 26.93 169 SER C CA 1
ATOM 950 C C . SER C 2 106 ? 49.396 83.280 75.060 1.00 26.65 169 SER C C 1
ATOM 951 O O . SER C 2 106 ? 48.981 82.976 76.181 1.00 25.97 169 SER C O 1
ATOM 954 N N . LEU C 2 107 ? 48.687 83.994 74.186 1.00 25.42 170 LEU C N 1
ATOM 955 C CA . LEU C 2 107 ? 47.348 84.482 74.498 1.00 25.24 170 LEU C CA 1
ATOM 956 C C . LEU C 2 107 ? 46.301 83.385 74.565 1.00 25.99 170 LEU C C 1
ATOM 957 O O . LEU C 2 107 ? 45.199 83.617 75.056 1.00 27.33 170 LEU C O 1
ATOM 962 N N . LEU C 2 108 ? 46.621 82.201 74.054 1.00 26.40 171 LEU C N 1
ATOM 963 C CA . LEU C 2 108 ? 45.661 81.102 74.087 1.00 28.72 171 LEU C CA 1
ATOM 964 C C . LEU C 2 108 ? 45.276 80.724 75.518 1.00 31.06 171 LEU C C 1
ATOM 965 O O . LEU C 2 108 ? 44.178 80.229 75.758 1.00 32.58 171 LEU C O 1
ATOM 970 N N . ALA C 2 109 ? 46.173 80.969 76.468 1.00 33.63 172 ALA C N 1
ATOM 971 C CA . ALA C 2 109 ? 45.900 80.632 77.865 1.00 35.80 172 ALA C CA 1
ATOM 972 C C . ALA C 2 109 ? 45.299 81.797 78.647 1.00 35.88 172 ALA C C 1
ATOM 973 O O . ALA C 2 109 ? 45.202 81.744 79.872 1.00 37.66 172 ALA C O 1
ATOM 975 N N . SER C 2 110 ? 44.893 82.846 77.942 1.00 34.99 173 SER C N 1
ATOM 976 C CA . SER C 2 110 ? 44.300 84.000 78.597 1.00 34.79 173 SER C CA 1
ATOM 977 C C . SER C 2 110 ? 43.068 83.587 79.396 1.00 35.56 173 SER C C 1
ATOM 978 O O . SER C 2 110 ? 42.334 82.685 78.994 1.00 35.82 173 SER C O 1
ATOM 981 N N . PRO C 2 111 ? 42.835 84.236 80.549 1.00 36.83 174 PRO C N 1
ATOM 982 C CA . PRO C 2 111 ? 41.685 83.946 81.421 1.00 36.90 174 PRO C CA 1
ATOM 983 C C . PRO C 2 111 ? 40.401 84.487 80.796 1.00 36.79 174 PRO C C 1
ATOM 984 O O . PRO C 2 111 ? 39.295 84.135 81.205 1.00 36.22 174 PRO C O 1
ATOM 988 N N . HIS C 2 112 ? 40.577 85.360 79.807 1.00 36.28 175 HIS C N 1
ATOM 989 C CA . HIS C 2 112 ? 39.475 85.996 79.099 1.00 35.96 175 HIS C CA 1
ATOM 990 C C . HIS C 2 112 ? 39.117 85.195 77.858 1.00 35.49 175 HIS C C 1
ATOM 991 O O . HIS C 2 112 ? 39.913 85.093 76.922 1.00 35.98 175 HIS C O 1
ATOM 998 N N . ALA C 2 113 ? 37.912 84.638 77.852 1.00 34.30 176 ALA C N 1
ATOM 999 C CA . ALA C 2 113 ? 37.451 83.827 76.734 1.00 33.66 176 ALA C CA 1
ATOM 1000 C C . ALA C 2 113 ? 37.545 84.552 75.397 1.00 32.87 176 ALA C C 1
ATOM 1001 O O . ALA C 2 113 ? 38.090 84.006 74.439 1.00 32.40 176 ALA C O 1
ATOM 1003 N N . HIS C 2 114 ? 37.025 85.775 75.332 1.00 31.48 177 HIS C N 1
ATOM 1004 C CA . HIS C 2 114 ? 37.046 86.531 74.084 1.00 32.63 177 HIS C CA 1
ATOM 1005 C C . HIS C 2 114 ? 38.448 86.815 73.567 1.00 32.07 177 HIS C C 1
ATOM 1006 O O . HIS C 2 114 ? 38.634 87.037 72.372 1.00 33.85 177 HIS C O 1
ATOM 1013 N N . ILE C 2 115 ? 39.436 86.802 74.455 1.00 31.57 178 ILE C N 1
ATOM 1014 C CA . ILE C 2 115 ? 40.811 87.055 74.041 1.00 28.74 178 ILE C CA 1
ATOM 1015 C C . ILE C 2 115 ? 41.472 85.784 73.512 1.00 28.95 178 ILE C C 1
ATOM 1016 O O . ILE C 2 115 ? 42.131 85.817 72.477 1.00 28.84 178 ILE C O 1
ATOM 1021 N N . SER C 2 116 ? 41.298 84.665 74.209 1.00 28.36 179 SER C N 1
ATOM 1022 C CA . SER C 2 116 ? 41.878 83.411 73.740 1.00 28.36 179 SER C CA 1
ATOM 1023 C C . SER C 2 116 ? 41.198 83.050 72.413 1.00 27.26 179 SER C C 1
ATOM 1024 O O . SER C 2 116 ? 41.837 82.530 71.502 1.00 26.12 179 SER C O 1
ATOM 1027 N N . GLU C 2 117 ? 39.903 83.339 72.314 1.00 25.48 180 GLU C N 1
ATOM 1028 C CA . GLU C 2 117 ? 39.154 83.066 71.097 1.00 27.43 180 GLU C CA 1
ATOM 1029 C C . GLU C 2 117 ? 39.759 83.858 69.925 1.00 26.28 180 GLU C C 1
ATOM 1030 O O . GLU C 2 117 ? 39.971 83.302 68.847 1.00 24.97 180 GLU C O 1
ATOM 1036 N N . GLN C 2 118 ? 40.055 85.142 70.131 1.00 24.90 181 GLN C N 1
ATOM 1037 C CA . GLN C 2 118 ? 40.667 85.945 69.065 1.00 26.53 181 GLN C CA 1
ATOM 1038 C C . GLN C 2 118 ? 42.023 85.373 68.667 1.00 24.19 181 GLN C C 1
ATOM 1039 O O . GLN C 2 118 ? 42.388 85.387 67.498 1.00 24.56 181 GLN C O 1
ATOM 1045 N N . ALA C 2 119 ? 42.767 84.892 69.656 1.00 21.71 182 ALA C N 1
ATOM 1046 C CA . ALA C 2 119 ? 44.078 84.310 69.419 1.00 21.80 182 ALA C CA 1
ATOM 1047 C C . ALA C 2 119 ? 43.896 83.093 68.516 1.00 21.74 182 ALA C C 1
ATOM 1048 O O . ALA C 2 119 ? 44.653 82.894 67.570 1.00 20.07 182 ALA C O 1
ATOM 1050 N N . VAL C 2 120 ? 42.878 82.288 68.818 1.00 22.28 183 VAL C N 1
ATOM 1051 C CA . VAL C 2 120 ? 42.572 81.095 68.031 1.00 20.53 183 VAL C CA 1
ATOM 1052 C C . VAL C 2 120 ? 42.242 81.487 66.585 1.00 21.56 183 VAL C C 1
ATOM 1053 O O . VAL C 2 120 ? 42.725 80.866 65.635 1.00 20.35 183 VAL C O 1
ATOM 1057 N N . TRP C 2 121 ? 41.411 82.517 66.436 1.00 20.29 184 TRP C N 1
ATOM 1058 C CA . TRP C 2 121 ? 40.994 82.996 65.121 1.00 20.68 184 TRP C CA 1
ATOM 1059 C C . TRP C 2 121 ? 42.215 83.446 64.321 1.00 21.54 184 TRP C C 1
ATOM 1060 O O . TRP C 2 121 ? 42.400 83.032 63.177 1.00 21.87 184 TRP C O 1
ATOM 1071 N N . ALA C 2 122 ? 43.047 84.287 64.928 1.00 20.22 185 ALA C N 1
ATOM 1072 C CA . ALA C 2 122 ? 44.259 84.776 64.268 1.00 21.10 185 ALA C CA 1
ATOM 1073 C C . ALA C 2 122 ? 45.156 83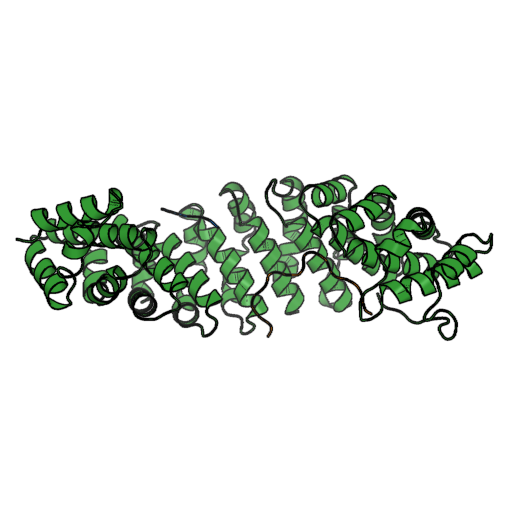.628 63.797 1.00 20.52 185 ALA C C 1
ATOM 1074 O O . ALA C 2 122 ? 45.660 83.643 62.671 1.00 21.22 185 ALA C O 1
ATOM 1076 N N . LEU C 2 123 ? 45.367 82.638 64.656 1.00 20.67 186 LEU C N 1
ATOM 1077 C CA . LEU C 2 123 ? 46.211 81.510 64.285 1.00 20.69 186 LEU C CA 1
ATOM 1078 C C . LEU C 2 123 ? 45.572 80.740 63.133 1.00 21.26 186 LEU C C 1
ATOM 1079 O O . LEU C 2 123 ? 46.268 80.178 62.288 1.00 20.37 186 LEU C O 1
ATOM 1084 N N . GLY C 2 124 ? 44.245 80.717 63.100 1.00 21.78 187 GLY C N 1
ATOM 1085 C CA . GLY C 2 124 ? 43.564 80.058 62.007 1.00 21.03 187 GLY C CA 1
ATOM 1086 C C . GLY C 2 124 ? 43.881 80.776 60.695 1.00 21.58 187 GLY C C 1
ATOM 1087 O O . GLY C 2 124 ? 44.145 80.128 59.679 1.00 21.89 187 GLY C O 1
ATOM 1088 N N . ASN C 2 125 ? 43.856 82.108 60.703 1.00 18.80 188 ASN C N 1
ATOM 1089 C CA . ASN C 2 125 ? 44.148 82.872 59.487 1.00 20.57 188 ASN C CA 1
ATOM 1090 C C . ASN C 2 125 ? 45.593 82.656 59.034 1.00 21.17 188 ASN C C 1
ATOM 1091 O O . ASN C 2 125 ? 45.863 82.507 57.844 1.00 21.54 188 ASN C O 1
ATOM 1096 N N . ILE C 2 126 ? 46.519 82.642 59.985 1.00 21.14 189 ILE C N 1
ATOM 1097 C CA . ILE C 2 126 ? 47.922 82.447 59.666 1.00 20.31 189 ILE C CA 1
ATOM 1098 C C . ILE C 2 126 ? 48.170 81.043 59.107 1.00 23.01 189 ILE C C 1
ATOM 1099 O O . ILE C 2 126 ? 48.838 80.882 58.082 1.00 23.11 189 ILE C O 1
ATOM 1104 N N . ALA C 2 127 ? 47.629 80.025 59.766 1.00 22.24 190 ALA C N 1
ATOM 1105 C CA . ALA C 2 127 ? 47.818 78.664 59.285 1.00 23.79 190 ALA C CA 1
ATOM 1106 C C . ALA C 2 127 ? 47.091 78.456 57.954 1.00 24.75 190 ALA C C 1
ATOM 1107 O O . ALA C 2 127 ? 47.535 77.665 57.122 1.00 23.78 190 ALA C O 1
ATOM 1109 N N . GLY C 2 128 ? 45.980 79.169 57.760 1.00 23.91 191 GLY C N 1
ATOM 1110 C CA . GLY C 2 128 ? 45.211 79.037 56.531 1.00 24.21 191 GLY C CA 1
ATOM 1111 C C . GLY C 2 128 ? 45.905 79.553 55.279 1.00 26.02 191 GLY C C 1
ATOM 1112 O O . GLY C 2 128 ? 45.456 79.315 54.157 1.00 24.31 191 GLY C O 1
ATOM 1113 N N . ASP C 2 129 ? 47.012 80.262 55.460 1.00 26.08 192 ASP C N 1
ATOM 1114 C CA . ASP C 2 129 ? 47.730 80.793 54.319 1.00 26.24 192 ASP C CA 1
ATOM 1115 C C . ASP C 2 129 ? 48.363 79.696 53.466 1.00 26.04 192 ASP C C 1
ATOM 1116 O O . ASP C 2 129 ? 48.495 79.846 52.257 1.00 27.19 192 ASP C O 1
ATOM 1121 N N . GLY C 2 130 ? 48.753 78.594 54.096 1.00 25.21 193 GLY C N 1
ATOM 1122 C CA . GLY C 2 130 ? 49.387 77.516 53.358 1.00 24.48 193 GLY C CA 1
ATOM 1123 C C . GLY C 2 130 ? 50.300 76.661 54.222 1.00 24.83 193 GLY C C 1
ATOM 1124 O O . GLY C 2 130 ? 50.402 76.864 55.434 1.00 22.83 193 GLY C O 1
ATOM 1125 N N . SER C 2 131 ? 50.973 75.708 53.584 1.00 24.55 194 SER C N 1
ATOM 1126 C CA . SER C 2 131 ? 51.872 74.765 54.250 1.00 24.74 194 SER C CA 1
ATOM 1127 C C . SER C 2 131 ? 52.960 75.335 55.148 1.00 22.93 194 SER C C 1
ATOM 1128 O O . SER C 2 131 ? 53.167 74.850 56.265 1.00 21.25 194 SER C O 1
ATOM 1131 N N . ALA C 2 132 ? 53.673 76.335 54.639 1.00 21.52 195 ALA C N 1
ATOM 1132 C CA . ALA C 2 132 ? 54.771 76.944 55.373 1.00 23.92 195 ALA C CA 1
ATOM 1133 C C . ALA C 2 132 ? 54.332 77.585 56.695 1.00 24.27 195 ALA C C 1
ATOM 1134 O O . ALA C 2 132 ? 54.876 77.248 57.749 1.00 22.94 195 ALA C O 1
ATOM 1136 N N . PHE C 2 133 ? 53.351 78.490 56.650 1.00 23.80 196 PHE C N 1
ATOM 1137 C CA . PHE C 2 133 ? 52.889 79.132 57.883 1.00 23.88 196 PHE C CA 1
ATOM 1138 C C . PHE C 2 133 ? 52.169 78.136 58.778 1.00 24.08 196 PHE C C 1
ATOM 1139 O O . PHE C 2 133 ? 52.220 78.244 60.002 1.00 23.13 196 PHE C O 1
ATOM 1147 N N . ARG C 2 134 ? 51.513 77.153 58.166 1.00 23.44 197 ARG C N 1
ATOM 1148 C CA . ARG C 2 134 ? 50.821 76.118 58.930 1.00 23.01 197 ARG C CA 1
ATOM 1149 C C . ARG C 2 134 ? 51.847 75.378 59.786 1.00 22.28 197 ARG C C 1
ATOM 1150 O O . ARG C 2 134 ? 51.661 75.193 60.987 1.00 22.32 197 ARG C O 1
ATOM 1158 N N . ASP C 2 135 ? 52.926 74.947 59.144 1.00 21.53 198 ASP C N 1
ATOM 1159 C CA . ASP C 2 135 ? 53.973 74.213 59.829 1.00 21.68 198 ASP C CA 1
ATOM 1160 C C . ASP C 2 135 ? 54.752 75.084 60.797 1.00 21.06 198 ASP C C 1
ATOM 1161 O O . ASP C 2 135 ? 55.276 74.580 61.789 1.00 22.84 198 ASP C O 1
ATOM 1166 N N . LEU C 2 136 ? 54.824 76.385 60.527 1.00 19.99 199 LEU C N 1
ATOM 1167 C CA . LEU C 2 136 ? 55.529 77.292 61.431 1.00 21.35 199 LEU C CA 1
ATOM 1168 C C . LEU C 2 136 ? 54.708 77.453 62.717 1.00 21.12 199 LEU C C 1
ATOM 1169 O O . LEU C 2 136 ? 55.256 77.506 63.821 1.00 21.01 199 LEU C O 1
ATOM 1174 N N . VAL C 2 137 ? 53.389 77.533 62.564 1.00 21.72 200 VAL C N 1
ATOM 1175 C CA . VAL C 2 137 ? 52.500 77.670 63.712 1.00 20.54 200 VAL C CA 1
ATOM 1176 C C . VAL C 2 137 ? 52.645 76.427 64.579 1.00 21.75 200 VAL C C 1
ATOM 1177 O O . VAL C 2 137 ? 52.658 76.509 65.802 1.00 21.40 200 VAL C O 1
ATOM 1181 N N . ILE C 2 138 ? 52.771 75.273 63.934 1.00 21.61 201 ILE C N 1
ATOM 1182 C CA . ILE C 2 138 ? 52.920 74.028 64.663 1.00 20.01 201 ILE C CA 1
ATOM 1183 C C . ILE C 2 138 ? 54.273 73.981 65.382 1.00 20.15 201 ILE C C 1
ATOM 1184 O O . ILE C 2 138 ? 54.341 73.568 66.539 1.00 23.02 201 ILE C O 1
ATOM 1189 N N . LYS C 2 139 ? 55.344 74.406 64.714 1.00 19.19 202 LYS C N 1
ATOM 1190 C CA . LYS C 2 139 ? 56.666 74.412 65.349 1.00 21.56 202 LYS C CA 1
ATOM 1191 C C . LYS C 2 139 ? 56.699 75.322 66.584 1.00 23.48 202 LYS C C 1
ATOM 1192 O O . LYS C 2 139 ? 57.426 75.046 67.541 1.00 23.49 202 LYS C O 1
ATOM 1198 N N . HIS C 2 140 ? 55.931 76.413 66.559 1.00 23.58 203 HIS C N 1
ATOM 1199 C CA . HIS C 2 140 ? 55.895 77.314 67.706 1.00 23.54 203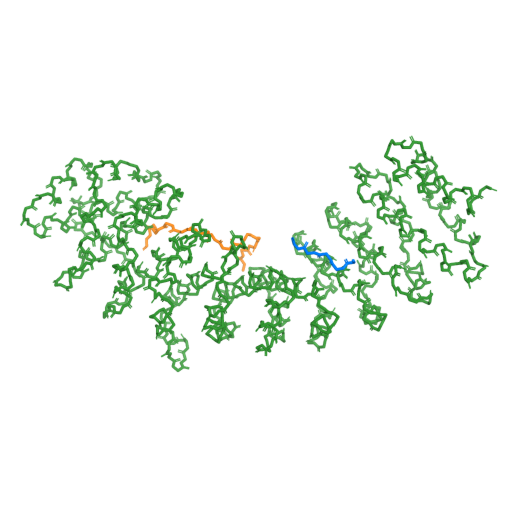 HIS C CA 1
ATOM 1200 C C . HIS C 2 140 ? 55.108 76.687 68.867 1.00 24.13 203 HIS C C 1
ATOM 1201 O O . HIS C 2 140 ? 54.954 77.304 69.921 1.00 25.30 203 HIS C O 1
ATOM 1208 N N . GLY C 2 141 ? 54.603 75.470 68.660 1.00 22.56 204 GLY C N 1
ATOM 1209 C CA . GLY C 2 141 ? 53.874 74.762 69.704 1.00 22.27 204 GLY C CA 1
ATOM 1210 C C . GLY C 2 141 ? 52.425 75.159 69.939 1.00 23.96 204 GLY C C 1
ATOM 1211 O O . GLY C 2 141 ? 51.970 75.174 71.083 1.00 25.77 204 GLY C O 1
ATOM 1212 N N . ALA C 2 142 ? 51.689 75.461 68.873 1.00 22.34 205 ALA C N 1
ATOM 1213 C CA . ALA C 2 142 ? 50.288 75.866 68.998 1.00 21.63 205 ALA C CA 1
ATOM 1214 C C . ALA C 2 142 ? 49.311 74.732 69.313 1.00 21.97 205 ALA C C 1
ATOM 1215 O O . ALA C 2 142 ? 48.286 74.961 69.940 1.00 22.33 205 ALA C O 1
ATOM 1217 N N . ILE C 2 143 ? 49.626 73.515 68.881 1.00 22.49 206 ILE C N 1
ATOM 1218 C CA . ILE C 2 143 ? 48.725 72.388 69.077 1.00 23.92 206 ILE C CA 1
ATOM 1219 C C . ILE C 2 143 ? 48.338 72.033 70.516 1.00 24.41 206 ILE C C 1
ATOM 1220 O O . ILE C 2 143 ? 47.150 71.915 70.811 1.00 22.31 206 ILE C O 1
ATOM 1225 N N . ASP C 2 144 ? 49.311 71.866 71.407 1.00 25.92 207 ASP C N 1
ATOM 1226 C CA . ASP C 2 144 ? 48.997 71.523 72.799 1.00 29.31 207 ASP C CA 1
ATOM 1227 C C . ASP C 2 144 ? 47.998 72.478 73.445 1.00 28.21 207 ASP C C 1
ATOM 1228 O O . ASP C 2 144 ? 46.987 72.045 73.994 1.00 29.27 207 ASP C O 1
ATOM 1233 N N . PRO C 2 145 ? 48.271 73.795 73.391 1.00 28.09 208 PRO C N 1
ATOM 1234 C CA . PRO C 2 145 ? 47.386 74.808 73.979 1.00 26.57 208 PRO C CA 1
ATOM 1235 C C . PRO C 2 145 ? 46.004 74.808 73.337 1.00 26.15 208 PRO C C 1
ATOM 1236 O O . PRO C 2 145 ? 44.989 74.976 74.012 1.00 27.18 208 PRO C O 1
ATOM 1240 N N . LEU C 2 146 ? 45.965 74.643 72.020 1.00 25.04 209 LEU C N 1
ATOM 1241 C CA . LEU C 2 146 ? 44.688 74.619 71.321 1.00 25.51 209 LEU C CA 1
ATOM 1242 C C . LEU C 2 146 ? 43.873 73.412 71.799 1.00 25.18 209 LEU C C 1
ATOM 1243 O O . LEU C 2 146 ? 42.690 73.537 72.104 1.00 25.67 209 LEU C O 1
ATOM 1248 N N . LEU C 2 147 ? 44.516 72.252 71.878 1.00 26.59 210 LEU C N 1
ATOM 1249 C CA . LEU C 2 147 ? 43.836 71.032 72.310 1.00 27.86 210 LEU C CA 1
ATOM 1250 C C . LEU C 2 147 ? 43.393 71.122 73.768 1.00 28.44 210 LEU C C 1
ATOM 1251 O O . LEU C 2 147 ? 42.353 70.582 74.143 1.00 29.56 210 LEU C O 1
ATOM 1256 N N . ALA C 2 148 ? 44.177 71.815 74.588 1.00 29.02 211 ALA C N 1
ATOM 1257 C CA . ALA C 2 148 ? 43.835 71.975 76.000 1.00 27.97 211 ALA C CA 1
ATOM 1258 C C . ALA C 2 148 ? 42.526 72.745 76.160 1.00 28.64 211 ALA C C 1
ATOM 1259 O O . ALA C 2 148 ? 41.761 72.483 77.088 1.00 29.29 211 ALA C O 1
ATOM 1261 N N . LEU C 2 149 ? 42.266 73.691 75.258 1.00 27.90 212 LEU C N 1
ATOM 1262 C CA . LEU C 2 149 ? 41.034 74.478 75.317 1.00 27.94 212 LEU C CA 1
ATOM 1263 C C . LEU C 2 149 ? 39.798 73.603 75.113 1.00 29.10 212 LEU C C 1
ATOM 1264 O O . LEU C 2 149 ? 38.702 73.972 75.521 1.00 29.19 212 LEU C O 1
ATOM 1269 N N . LEU C 2 150 ? 39.973 72.451 74.476 1.00 30.87 213 LEU C N 1
ATOM 1270 C CA . LEU C 2 150 ? 38.858 71.544 74.232 1.00 33.70 213 LEU C CA 1
ATOM 1271 C C . LEU C 2 150 ? 38.852 70.391 75.231 1.00 35.25 213 LEU C C 1
ATOM 1272 O O . LEU C 2 150 ? 38.049 69.471 75.109 1.00 34.40 213 LEU C O 1
ATOM 1277 N N . ALA C 2 151 ? 39.740 70.445 76.220 1.00 36.03 214 ALA C N 1
ATOM 1278 C CA . ALA C 2 151 ? 39.825 69.378 77.218 1.00 38.34 214 ALA C CA 1
ATOM 1279 C C . ALA C 2 151 ? 38.767 69.506 78.308 1.00 37.92 214 ALA C C 1
ATOM 1280 O O . ALA C 2 151 ? 39.075 69.837 79.454 1.00 40.81 214 ALA C O 1
ATOM 1282 N N . VAL C 2 152 ? 37.519 69.234 77.947 1.00 37.26 215 VAL C N 1
ATOM 1283 C CA . VAL C 2 152 ? 36.412 69.316 78.891 1.00 34.04 215 VAL C CA 1
ATOM 1284 C C . VAL C 2 152 ? 35.556 68.060 78.804 1.00 32.70 215 VAL C C 1
ATOM 1285 O O . VAL C 2 152 ? 35.489 67.420 77.752 1.00 32.94 215 VAL C O 1
ATOM 1289 N N . PRO C 2 153 ? 34.888 67.691 79.912 1.00 30.86 216 PRO C N 1
ATOM 1290 C CA . PRO C 2 153 ? 34.036 66.498 79.948 1.00 29.88 216 PRO C CA 1
ATOM 1291 C C . PRO C 2 153 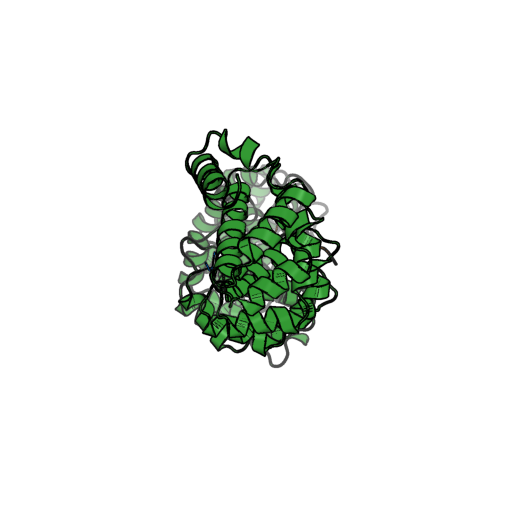? 33.013 66.438 78.816 1.00 28.69 216 PRO C C 1
ATOM 1292 O O . PRO C 2 153 ? 32.832 65.394 78.189 1.00 27.93 216 PRO C O 1
ATOM 1296 N N . ASP C 2 154 ? 32.356 67.561 78.553 1.00 27.83 217 ASP C N 1
ATOM 1297 C CA . ASP C 2 154 ? 31.330 67.625 77.515 1.00 28.71 217 ASP C CA 1
ATOM 1298 C C . ASP C 2 154 ? 31.444 68.919 76.710 1.00 28.90 217 ASP C C 1
ATOM 1299 O O . ASP C 2 154 ? 31.312 70.013 77.257 1.00 28.53 217 ASP C O 1
ATOM 1304 N N . LEU C 2 155 ? 31.688 68.780 75.410 1.00 28.52 218 LEU C N 1
ATOM 1305 C CA . LEU C 2 155 ? 31.838 69.924 74.513 1.00 29.63 218 LEU C CA 1
ATOM 1306 C C . LEU C 2 155 ? 30.680 70.920 74.580 1.00 31.53 218 LEU C C 1
ATOM 1307 O O . LEU C 2 155 ? 30.857 72.104 74.291 1.00 31.42 218 LEU C O 1
ATOM 1312 N N . SER C 2 156 ? 29.498 70.442 74.959 1.00 32.10 219 SER C N 1
ATOM 1313 C CA . SER C 2 156 ? 28.326 71.305 75.032 1.00 34.48 219 SER C CA 1
ATOM 1314 C C . SER C 2 156 ? 28.379 72.436 76.056 1.00 33.77 219 SER C C 1
ATOM 1315 O O . SER C 2 156 ? 27.588 73.368 75.968 1.00 33.89 219 SER C O 1
ATOM 1318 N N . THR C 2 157 ? 29.295 72.372 77.021 1.00 33.75 220 THR C N 1
ATOM 1319 C CA . THR C 2 157 ? 29.366 73.438 78.015 1.00 33.99 220 THR C CA 1
ATOM 1320 C C . THR C 2 157 ? 30.169 74.621 77.492 1.00 34.83 220 THR C C 1
ATOM 1321 O O . THR C 2 157 ? 30.258 75.662 78.151 1.00 35.09 220 THR C O 1
ATOM 1325 N N . LEU C 2 158 ? 30.756 74.453 76.308 1.00 33.54 221 LEU C N 1
ATOM 1326 C CA . LEU C 2 158 ? 31.547 75.508 75.688 1.00 31.76 221 LEU C CA 1
ATOM 1327 C C . LEU C 2 158 ? 30.635 76.415 74.883 1.00 30.26 221 LEU C C 1
ATOM 1328 O O . LEU C 2 158 ? 29.620 75.969 74.352 1.00 29.62 221 LEU C O 1
ATOM 1333 N N . ALA C 2 159 ? 30.994 77.691 74.800 1.00 30.48 222 ALA C N 1
ATOM 1334 C CA . ALA C 2 159 ? 30.205 78.635 74.023 1.00 30.64 222 ALA C CA 1
ATOM 1335 C C . ALA C 2 159 ? 30.247 78.167 72.570 1.00 30.39 222 ALA C C 1
ATOM 1336 O O . ALA C 2 159 ? 31.303 77.823 72.037 1.00 30.01 222 ALA C O 1
ATOM 1338 N N . CYS C 2 160 ? 29.084 78.157 71.941 1.00 29.71 223 CYS C N 1
ATOM 1339 C CA . CYS C 2 160 ? 28.947 77.716 70.567 1.00 31.71 223 CYS C CA 1
ATOM 1340 C C . CYS C 2 160 ? 29.898 78.384 69.565 1.00 29.64 223 CYS C C 1
ATOM 1341 O O . CYS C 2 160 ? 30.598 77.702 68.823 1.00 28.98 223 CYS C O 1
ATOM 1344 N N . GLY C 2 161 ? 29.915 79.712 69.536 1.00 29.22 224 GLY C N 1
ATOM 1345 C CA . GLY C 2 161 ? 30.787 80.417 68.607 1.00 28.78 224 GLY C CA 1
ATOM 1346 C C . GLY C 2 161 ? 32.251 80.101 68.858 1.00 29.66 224 GLY C C 1
ATOM 1347 O O . GLY C 2 161 ? 33.054 80.003 67.929 1.00 29.40 224 GLY C O 1
ATOM 1348 N N . TYR C 2 162 ? 32.584 79.940 70.133 1.00 28.84 225 TYR C N 1
ATOM 1349 C CA . TYR C 2 162 ? 33.931 79.622 70.584 1.00 27.66 225 TYR C CA 1
ATOM 1350 C C . TYR C 2 162 ? 34.377 78.253 70.042 1.00 27.89 225 TYR C C 1
ATOM 1351 O O . TYR C 2 162 ? 35.483 78.105 69.517 1.00 25.28 225 TYR C O 1
ATOM 1360 N N . LEU C 2 163 ? 33.512 77.252 70.184 1.00 26.27 226 LEU C N 1
ATOM 1361 C CA . LEU C 2 163 ? 33.820 75.905 69.709 1.00 25.65 226 LEU C CA 1
ATOM 1362 C C . LEU C 2 163 ? 33.965 75.858 68.187 1.00 24.48 226 LEU C C 1
ATOM 1363 O O . LEU C 2 163 ? 34.855 75.191 67.666 1.00 22.73 226 LEU C O 1
ATOM 1368 N N . ARG C 2 164 ? 33.092 76.569 67.478 1.00 24.12 227 ARG C N 1
ATOM 1369 C CA . ARG C 2 164 ? 33.146 76.605 66.016 1.00 25.79 227 ARG C CA 1
ATOM 1370 C C . ARG C 2 164 ? 34.474 77.183 65.543 1.00 26.65 227 ARG C C 1
ATOM 1371 O O . ARG C 2 164 ? 35.040 76.746 64.537 1.00 25.99 227 ARG C O 1
ATOM 1379 N N . ASN C 2 165 ? 34.966 78.165 66.288 1.00 28.34 228 ASN C N 1
ATOM 1380 C CA . ASN C 2 165 ? 36.225 78.816 65.979 1.00 29.17 228 ASN C CA 1
ATOM 1381 C C . ASN C 2 165 ? 37.401 77.866 66.122 1.00 27.44 228 ASN C C 1
ATOM 1382 O O . ASN C 2 165 ? 38.260 77.787 65.244 1.00 25.92 228 ASN C O 1
ATOM 1387 N N . LEU C 2 166 ? 37.444 77.158 67.244 1.00 26.29 229 LEU C N 1
ATOM 1388 C CA . LEU C 2 166 ? 38.514 76.198 67.506 1.00 26.37 229 LEU C CA 1
ATOM 1389 C C . LEU C 2 166 ? 38.517 75.097 66.460 1.00 24.07 229 LEU C C 1
ATOM 1390 O O . LEU C 2 166 ? 39.572 74.715 65.961 1.00 24.34 229 LEU C O 1
ATOM 1395 N N . THR C 2 167 ? 37.330 74.590 66.136 1.00 23.69 230 THR C N 1
ATOM 1396 C CA . THR C 2 167 ? 37.195 73.524 65.149 1.00 23.44 230 THR C CA 1
ATOM 1397 C C . THR C 2 167 ? 37.742 73.986 63.799 1.00 23.49 230 THR C C 1
ATOM 1398 O O . THR C 2 167 ? 38.510 73.278 63.148 1.00 23.43 230 THR C O 1
ATOM 1402 N N . TRP C 2 168 ? 37.347 75.185 63.388 1.00 23.44 231 TRP C N 1
ATOM 1403 C CA . TRP C 2 168 ? 37.802 75.732 62.120 1.00 22.64 231 TRP C CA 1
ATOM 1404 C C . TRP C 2 168 ? 39.326 75.918 62.093 1.00 22.17 231 TRP C C 1
ATOM 1405 O O . TRP C 2 168 ? 39.978 75.571 61.108 1.00 22.14 231 TRP C O 1
ATOM 1416 N N . THR C 2 169 ? 39.901 76.451 63.164 1.00 21.25 232 THR C N 1
ATOM 1417 C CA . THR C 2 169 ? 41.349 76.632 63.194 1.00 20.26 232 THR C CA 1
ATOM 1418 C C . THR C 2 169 ? 42.063 75.276 63.168 1.00 22.45 232 THR C C 1
ATOM 1419 O O . THR C 2 169 ? 43.097 75.123 62.507 1.00 19.87 232 THR C O 1
ATOM 1423 N N . LEU C 2 170 ? 41.514 74.293 63.879 1.00 22.05 233 LEU C N 1
ATOM 1424 C CA . LEU C 2 170 ? 42.113 72.966 63.882 1.00 22.27 233 LEU C CA 1
ATOM 1425 C C . LEU C 2 170 ? 42.073 72.367 62.486 1.00 21.06 233 LEU C C 1
ATOM 1426 O O . LEU C 2 170 ? 43.031 71.725 62.067 1.00 21.43 233 LEU C O 1
ATOM 1431 N N . SER C 2 171 ? 40.970 72.575 61.765 1.00 20.91 234 SER C N 1
ATOM 1432 C CA . SER C 2 171 ? 40.851 72.028 60.413 1.00 20.66 234 SER C CA 1
ATOM 1433 C C . SER C 2 171 ? 41.892 72.635 59.474 1.00 21.16 234 SER C C 1
ATOM 1434 O O . SER C 2 171 ? 42.362 71.961 58.560 1.00 21.35 234 SER C O 1
ATOM 1437 N N . ASN C 2 172 ? 42.248 73.903 59.687 1.00 20.13 235 ASN C N 1
ATOM 1438 C CA . ASN C 2 172 ? 43.265 74.537 58.852 1.00 20.40 235 ASN C CA 1
ATOM 1439 C C . ASN C 2 172 ? 44.645 73.958 59.174 1.00 22.23 235 ASN C C 1
ATOM 1440 O O . ASN C 2 172 ? 45.536 73.975 58.329 1.00 23.62 235 ASN C O 1
ATOM 1445 N N . LEU C 2 173 ? 44.829 73.446 60.390 1.00 21.55 236 LEU C N 1
ATOM 1446 C CA . LEU C 2 173 ? 46.112 72.852 60.752 1.00 22.61 236 LEU C CA 1
ATOM 1447 C C . LEU C 2 173 ? 46.248 71.471 60.108 1.00 22.69 236 LEU C C 1
ATOM 1448 O O . LEU C 2 173 ? 47.333 70.895 60.085 1.00 21.17 236 LEU C O 1
ATOM 1453 N N . CYS C 2 174 ? 45.132 70.952 59.593 1.00 23.60 237 CYS C N 1
ATOM 1454 C CA . CYS C 2 174 ? 45.093 69.650 58.920 1.00 23.49 237 CYS C CA 1
ATOM 1455 C C . CYS C 2 174 ? 45.019 69.847 57.413 1.00 22.60 237 CYS C C 1
ATOM 1456 O O . CYS C 2 174 ? 45.007 68.879 56.659 1.00 24.77 237 CYS C O 1
ATOM 1459 N N . ARG C 2 175 ? 44.964 71.105 56.988 1.00 23.06 238 ARG C N 1
ATOM 1460 C CA . ARG C 2 175 ? 44.824 71.468 55.581 1.00 22.12 238 ARG C CA 1
ATOM 1461 C C . ARG C 2 175 ? 46.108 71.657 54.774 1.00 24.40 238 ARG C C 1
ATOM 1462 O O . ARG C 2 175 ? 47.169 71.918 55.331 1.00 24.80 238 ARG C O 1
ATOM 1470 N N . ASN C 2 176 ? 45.971 71.530 53.451 1.00 27.40 239 ASN C N 1
ATOM 1471 C CA . ASN C 2 176 ? 47.048 71.696 52.476 1.00 29.60 239 ASN C CA 1
ATOM 1472 C C . ASN C 2 176 ? 47.928 70.461 52.304 1.00 31.20 239 ASN C C 1
ATOM 1473 O O . ASN C 2 176 ? 48.106 69.683 53.236 1.00 28.98 239 ASN C O 1
ATOM 1478 N N . LYS C 2 177 ? 48.490 70.294 51.107 1.00 35.44 240 LYS C N 1
ATOM 1479 C CA . LYS C 2 177 ? 49.258 69.088 50.799 1.00 40.25 240 LYS C CA 1
ATOM 1480 C C . LYS C 2 177 ? 50.712 69.056 50.353 1.00 41.05 240 LYS C C 1
ATOM 1481 O O . LYS C 2 177 ? 51.333 67.989 50.413 1.00 44.82 240 LYS C O 1
ATOM 1487 N N . ASN C 2 178 ? 51.274 70.154 49.873 1.00 39.69 241 ASN C N 1
ATOM 1488 C CA . ASN C 2 178 ? 52.670 70.060 49.447 1.00 39.50 241 ASN C CA 1
ATOM 1489 C C . ASN C 2 178 ? 53.555 70.956 50.301 1.00 36.23 241 ASN C C 1
ATOM 1490 O O . ASN C 2 178 ? 53.883 72.075 49.914 1.00 36.62 241 ASN C O 1
ATOM 1495 N N . PRO C 2 179 ? 53.988 70.448 51.468 1.00 31.71 242 PRO C N 1
ATOM 1496 C CA . PRO C 2 179 ? 53.676 69.109 51.995 1.00 28.89 242 PRO C CA 1
ATOM 1497 C C . PRO C 2 179 ? 52.436 68.998 52.888 1.00 27.66 242 PRO C C 1
ATOM 1498 O O . PRO C 2 179 ? 51.832 69.999 53.268 1.00 25.27 242 PRO C O 1
ATOM 1502 N N . ALA C 2 180 ? 52.081 67.762 53.228 1.00 26.04 243 ALA C N 1
ATOM 1503 C CA . ALA C 2 180 ? 50.953 67.499 54.119 1.00 28.03 243 ALA C CA 1
ATOM 1504 C C . ALA C 2 180 ? 51.465 67.778 55.536 1.00 28.13 243 ALA C C 1
ATOM 1505 O O . ALA C 2 180 ? 52.673 67.842 55.754 1.00 27.59 243 ALA C O 1
ATOM 1507 N N . PRO C 2 181 ? 50.554 67.936 56.517 1.00 29.28 244 PRO C N 1
ATOM 1508 C CA . PRO C 2 181 ? 50.962 68.212 57.898 1.00 29.14 244 PRO C CA 1
ATOM 1509 C C . PRO C 2 181 ? 51.869 67.128 58.463 1.00 29.05 244 PRO C C 1
ATOM 1510 O O . PRO C 2 181 ? 51.832 65.983 58.013 1.00 28.19 244 PRO C O 1
ATOM 1514 N N . PRO C 2 182 ? 52.705 67.479 59.456 1.00 30.08 245 PRO C N 1
ATOM 1515 C CA . PRO C 2 182 ? 53.611 66.497 60.064 1.00 28.79 245 PRO C CA 1
ATOM 1516 C C . PRO C 2 182 ? 52.804 65.339 60.634 1.00 28.67 245 PRO C C 1
ATOM 1517 O O . PRO C 2 182 ? 51.792 65.555 61.302 1.00 28.56 245 PRO C O 1
ATOM 1521 N N . LEU C 2 183 ? 53.257 64.118 60.369 1.00 29.68 246 LEU C N 1
ATOM 1522 C CA . LEU C 2 183 ? 52.572 62.922 60.842 1.00 31.23 246 LEU C CA 1
ATOM 1523 C C . LEU C 2 183 ? 52.265 62.932 62.330 1.00 30.64 246 LEU C C 1
ATOM 1524 O O . LEU C 2 183 ? 51.164 62.562 62.738 1.00 31.84 246 LEU C O 1
ATOM 1529 N N . ASP C 2 184 ? 53.225 63.346 63.151 1.00 30.84 247 ASP C N 1
ATOM 1530 C CA . ASP C 2 184 ? 52.980 63.351 64.587 1.00 31.97 247 ASP C CA 1
ATOM 1531 C C . ASP C 2 184 ? 51.989 64.440 64.991 1.00 30.17 247 ASP C C 1
ATOM 1532 O O . ASP C 2 184 ? 51.295 64.308 65.999 1.00 29.42 247 ASP C O 1
ATOM 1537 N N . ALA C 2 185 ? 51.909 65.509 64.202 1.00 27.54 248 ALA C N 1
ATOM 1538 C CA . ALA C 2 185 ? 50.962 66.577 64.503 1.00 25.94 248 ALA C CA 1
ATOM 1539 C C . ALA C 2 185 ? 49.553 66.055 64.196 1.00 24.94 248 ALA C C 1
ATOM 1540 O O . ALA C 2 185 ? 48.605 66.326 64.935 1.00 24.39 248 ALA C O 1
ATOM 1542 N N . VAL C 2 186 ? 49.424 65.294 63.111 1.00 24.04 249 VAL C N 1
ATOM 1543 C CA . VAL C 2 186 ? 48.134 64.721 62.739 1.00 25.41 249 VAL C CA 1
ATOM 1544 C C . VAL C 2 186 ? 47.694 63.710 63.816 1.00 27.10 249 VAL C C 1
ATOM 1545 O O . VAL C 2 186 ? 46.522 63.677 64.204 1.00 25.53 249 VAL C O 1
ATOM 1549 N N . GLU C 2 187 ? 48.637 62.904 64.307 1.00 27.65 250 GLU C N 1
ATOM 1550 C CA . GLU C 2 187 ? 48.333 61.922 65.350 1.00 30.40 250 GLU C CA 1
ATOM 1551 C C . GLU C 2 187 ? 47.878 62.625 66.622 1.00 29.79 250 GLU C C 1
ATOM 1552 O O . GLU C 2 187 ? 46.967 62.167 67.308 1.00 29.50 250 GLU C O 1
ATOM 1558 N N . GLN C 2 188 ? 48.526 63.741 66.931 1.00 28.56 251 GLN C N 1
ATOM 1559 C CA . GLN C 2 188 ? 48.203 64.517 68.120 1.00 29.44 251 GLN C CA 1
ATOM 1560 C C . GLN C 2 188 ? 46.787 65.092 68.032 1.00 29.26 251 GLN C C 1
ATOM 1561 O O . GLN C 2 188 ? 46.055 65.135 69.020 1.00 30.02 251 GLN C O 1
ATOM 1567 N N . ILE C 2 189 ? 46.413 65.527 66.833 1.00 28.13 252 ILE C N 1
ATOM 1568 C CA . ILE C 2 189 ? 45.115 66.140 66.586 1.00 25.73 252 ILE C CA 1
ATOM 1569 C C . ILE C 2 189 ? 43.919 65.199 66.413 1.00 26.54 252 ILE C C 1
ATOM 1570 O O . ILE C 2 189 ? 42.815 65.522 66.855 1.00 23.62 252 ILE C O 1
ATOM 1575 N N . LEU C 2 190 ? 44.137 64.049 65.776 1.00 26.82 253 LEU C N 1
ATOM 1576 C CA . LEU C 2 190 ? 43.059 63.097 65.503 1.00 29.18 253 LEU C CA 1
ATOM 1577 C C . LEU C 2 190 ? 42.053 62.789 66.611 1.00 29.51 253 LEU C C 1
ATOM 1578 O O . LEU C 2 190 ? 40.852 62.910 66.396 1.00 28.08 253 LEU C O 1
ATOM 1583 N N . PRO C 2 191 ? 42.523 62.384 67.803 1.00 30.22 254 PRO C N 1
ATOM 1584 C CA . PRO C 2 191 ? 41.593 62.078 68.899 1.00 31.17 254 PRO C CA 1
ATOM 1585 C C . PRO C 2 191 ? 40.559 63.180 69.175 1.00 31.15 254 PRO C C 1
ATOM 1586 O O . PRO C 2 191 ? 39.373 62.897 69.360 1.00 31.08 254 PRO C O 1
ATOM 1590 N N . THR C 2 192 ? 41.009 64.431 69.214 1.00 29.40 255 THR C N 1
ATOM 1591 C CA . THR C 2 192 ? 40.104 65.541 69.480 1.00 29.49 255 THR C CA 1
ATOM 1592 C C . THR C 2 192 ? 39.176 65.729 68.291 1.00 29.50 255 THR C C 1
ATOM 1593 O O . THR C 2 192 ? 38.005 66.056 68.443 1.00 29.24 255 THR C O 1
ATOM 1597 N N . LEU C 2 193 ? 39.711 65.496 67.103 1.00 28.66 256 LEU C N 1
ATOM 1598 C CA . LEU C 2 193 ? 38.946 65.627 65.875 1.00 29.76 256 LEU C CA 1
ATOM 1599 C C . LEU C 2 193 ? 37.815 64.588 65.836 1.00 29.40 256 LEU C C 1
ATOM 1600 O O . LEU C 2 193 ? 36.694 64.885 65.416 1.00 27.66 256 LEU C O 1
ATOM 1605 N N . VAL C 2 194 ? 38.106 63.369 66.279 1.00 28.41 257 VAL C N 1
ATOM 1606 C CA . VAL C 2 194 ? 37.094 62.318 66.291 1.00 28.16 257 VAL C CA 1
ATOM 1607 C C . VAL C 2 194 ? 35.959 62.741 67.235 1.00 27.66 257 VAL C C 1
ATOM 1608 O O . VAL C 2 194 ? 34.781 62.551 66.938 1.00 26.11 257 VAL C O 1
ATOM 1612 N N . ARG C 2 195 ? 36.329 63.334 68.365 1.00 26.06 258 ARG C N 1
ATOM 1613 C CA . ARG C 2 195 ? 35.353 63.793 69.340 1.00 26.59 258 ARG C CA 1
ATOM 1614 C C . ARG C 2 195 ? 34.453 64.890 68.769 1.00 26.51 258 ARG C C 1
ATOM 1615 O O . ARG C 2 195 ? 33.244 64.903 69.009 1.00 25.40 258 ARG C O 1
ATOM 1623 N N . LEU C 2 196 ? 35.039 65.818 68.021 1.00 24.71 259 LEU C N 1
ATOM 1624 C CA . LEU C 2 196 ? 34.253 66.895 67.424 1.00 24.19 259 LEU C CA 1
ATOM 1625 C C . LEU C 2 196 ? 33.296 66.333 66.372 1.00 23.93 259 LEU C C 1
ATOM 1626 O O . LEU C 2 196 ? 32.198 66.860 66.167 1.00 23.33 259 LEU C O 1
ATOM 1631 N N . LEU C 2 197 ? 33.718 65.250 65.722 1.00 23.99 260 LEU C N 1
ATOM 1632 C CA . LEU C 2 197 ? 32.924 64.595 64.682 1.00 23.20 260 LEU C CA 1
ATOM 1633 C C . LEU C 2 197 ? 31.622 64.004 65.253 1.00 24.97 260 LEU C C 1
ATOM 1634 O O . LEU C 2 197 ? 30.710 63.655 64.502 1.00 25.11 260 LEU C O 1
ATOM 1639 N N . HIS C 2 198 ? 31.544 63.893 66.577 1.00 23.35 261 HIS C N 1
ATOM 1640 C CA . HIS C 2 198 ? 30.355 63.364 67.242 1.00 25.39 261 HIS C CA 1
ATOM 1641 C C . HIS C 2 198 ? 29.546 64.454 67.929 1.00 25.83 261 HIS C C 1
ATOM 1642 O O . HIS C 2 198 ? 28.536 64.165 68.576 1.00 25.19 261 HIS C O 1
ATOM 1649 N N . HIS C 2 199 ? 29.988 65.702 67.790 1.00 27.90 262 HIS C N 1
ATOM 1650 C CA . HIS C 2 199 ? 29.288 66.826 68.399 1.00 30.26 262 HIS C CA 1
ATOM 1651 C C . HIS C 2 199 ? 27.983 67.060 67.652 1.00 32.81 262 HIS C C 1
ATOM 1652 O O . HIS C 2 199 ? 27.809 66.580 66.536 1.00 35.22 262 HIS C O 1
ATOM 1659 N N . ASN C 2 200 ? 27.068 67.805 68.260 1.00 36.30 263 ASN C N 1
ATOM 1660 C CA . ASN C 2 200 ? 25.763 68.046 67.650 1.00 38.79 263 ASN C CA 1
ATOM 1661 C C . ASN C 2 200 ? 25.623 69.311 66.806 1.00 38.06 263 ASN C C 1
ATOM 1662 O O . ASN C 2 200 ? 24.635 69.463 66.089 1.00 40.62 263 ASN C O 1
ATOM 1667 N N . ASP C 2 201 ? 26.582 70.224 66.884 1.00 36.00 264 ASP C N 1
ATOM 1668 C CA . ASP C 2 201 ? 26.478 71.447 66.092 1.00 34.02 264 ASP C CA 1
ATOM 1669 C C . ASP C 2 201 ? 26.772 71.197 64.609 1.00 32.33 264 ASP C C 1
ATOM 1670 O O . ASP C 2 201 ? 27.789 70.603 64.261 1.00 30.56 264 ASP C O 1
ATOM 1675 N N . PRO C 2 202 ? 25.886 71.664 63.714 1.00 31.86 265 PRO C N 1
ATOM 1676 C CA . PRO C 2 202 ? 26.095 71.464 62.274 1.00 32.20 265 PRO C CA 1
ATOM 1677 C C . PRO C 2 202 ? 27.375 72.070 61.685 1.00 30.69 265 PRO C C 1
ATOM 1678 O O . PRO C 2 202 ? 27.960 71.499 60.771 1.00 30.55 265 PRO C O 1
ATOM 1682 N N . GLU C 2 203 ? 27.816 73.213 62.198 1.00 31.05 266 GLU C N 1
ATOM 1683 C CA . GLU C 2 203 ? 29.039 73.828 61.683 1.00 31.67 266 GLU C CA 1
ATOM 1684 C C . GLU C 2 203 ? 30.280 73.111 62.205 1.00 28.43 266 GLU C C 1
ATOM 1685 O O . GLU C 2 203 ? 31.266 72.986 61.490 1.00 28.51 266 GLU C O 1
ATOM 1691 N N . VAL C 2 204 ? 30.232 72.650 63.451 1.00 26.73 267 VAL C N 1
ATOM 1692 C CA . VAL C 2 204 ? 31.357 71.921 64.037 1.00 26.48 267 VAL C CA 1
ATOM 1693 C C . VAL C 2 204 ? 31.502 70.591 63.289 1.00 26.17 267 VAL C C 1
ATOM 1694 O O . VAL C 2 204 ? 32.616 70.147 63.008 1.00 26.18 267 VAL C O 1
ATOM 1698 N N . LEU C 2 205 ? 30.370 69.971 62.955 1.00 25.68 268 LEU C N 1
ATOM 1699 C CA . LEU C 2 205 ? 30.371 68.696 62.235 1.00 25.41 268 LEU C CA 1
ATOM 1700 C C . LEU C 2 205 ? 30.893 68.879 60.819 1.00 24.46 268 LEU C C 1
ATOM 1701 O O . LEU C 2 205 ? 31.665 68.065 60.321 1.00 23.97 268 LEU C O 1
ATOM 1706 N N . ALA C 2 206 ? 30.466 69.953 60.166 1.00 24.21 269 ALA C N 1
ATOM 1707 C CA . ALA C 2 206 ? 30.917 70.225 58.811 1.00 22.65 269 ALA C CA 1
ATOM 1708 C C . ALA C 2 206 ? 32.435 70.408 58.759 1.00 23.33 269 ALA C C 1
ATOM 1709 O O . ALA C 2 206 ? 33.125 69.748 57.981 1.00 23.40 269 ALA C O 1
ATOM 1711 N N . ASP C 2 207 ? 32.955 71.308 59.587 1.00 23.30 270 ASP C N 1
ATOM 1712 C CA . ASP C 2 207 ? 34.383 71.570 59.580 1.00 24.75 270 ASP C CA 1
ATOM 1713 C C . ASP C 2 207 ? 35.209 70.378 60.051 1.00 24.87 270 ASP C C 1
ATOM 1714 O O . ASP C 2 207 ? 36.356 70.217 59.635 1.00 23.76 270 ASP C O 1
ATOM 1719 N N . SER C 2 208 ? 34.627 69.538 60.905 1.00 25.79 271 SER C N 1
ATOM 1720 C CA . SER C 2 208 ? 35.323 68.341 61.378 1.00 25.54 271 SER C CA 1
ATOM 1721 C C . SER C 2 208 ? 35.474 67.398 60.190 1.00 25.19 271 SER C C 1
ATOM 1722 O O . SER C 2 208 ? 36.522 66.782 59.999 1.00 24.92 271 SER C O 1
ATOM 1725 N N . CYS C 2 209 ? 34.411 67.283 59.396 1.00 25.63 272 CYS C N 1
ATOM 1726 C CA . CYS C 2 209 ? 34.439 66.435 58.212 1.00 26.75 272 CYS C CA 1
ATOM 1727 C C . CYS C 2 209 ? 35.445 66.957 57.208 1.00 25.75 272 CYS C C 1
ATOM 1728 O O . CYS C 2 209 ? 36.133 66.173 56.555 1.00 26.79 272 CYS C O 1
ATOM 1731 N N . TRP C 2 210 ? 35.512 68.279 57.065 1.00 22.55 273 TRP C N 1
ATOM 1732 C CA . TRP C 2 210 ? 36.460 68.863 56.131 1.00 21.69 273 TRP C CA 1
ATOM 1733 C C . TRP C 2 210 ? 37.883 68.526 56.558 1.00 21.92 273 TRP C C 1
ATOM 1734 O O . TRP C 2 210 ? 38.724 68.196 55.720 1.00 21.64 273 TRP C O 1
ATOM 1745 N N . ALA C 2 211 ? 38.150 68.594 57.859 1.00 20.90 274 ALA C N 1
ATOM 1746 C CA . ALA C 2 211 ? 39.485 68.274 58.348 1.00 22.14 274 ALA C CA 1
ATOM 1747 C C . ALA C 2 211 ? 39.796 66.815 58.009 1.00 22.57 274 ALA C C 1
ATOM 1748 O O . ALA C 2 211 ? 40.890 66.498 57.548 1.00 24.26 274 ALA C O 1
ATOM 1750 N N . ILE C 2 212 ? 38.830 65.927 58.226 1.00 24.00 275 ILE C N 1
ATOM 1751 C CA . ILE C 2 212 ? 39.040 64.519 57.919 1.00 23.54 275 ILE C CA 1
ATOM 1752 C C . ILE C 2 212 ? 39.257 64.342 56.418 1.00 23.63 275 ILE C C 1
ATOM 1753 O O . ILE C 2 212 ? 40.086 63.542 55.998 1.00 25.66 275 ILE C O 1
ATOM 1758 N N . SER C 2 213 ? 38.518 65.088 55.605 1.00 23.75 276 SER C N 1
ATOM 1759 C CA . SER C 2 213 ? 38.688 64.974 54.164 1.00 23.48 276 SER C CA 1
ATOM 1760 C C . SER C 2 213 ? 40.089 65.453 53.764 1.00 23.18 276 SER C C 1
ATOM 1761 O O . SER C 2 213 ? 40.677 64.928 52.819 1.00 25.15 276 SER C O 1
ATOM 1764 N N . TYR C 2 214 ? 40.633 66.440 54.477 1.00 22.98 277 TYR C N 1
ATOM 1765 C CA . TYR C 2 214 ? 41.976 66.915 54.147 1.00 24.09 277 TYR C CA 1
ATOM 1766 C C . TYR C 2 214 ? 42.991 65.816 54.457 1.00 23.96 277 TYR C C 1
ATOM 1767 O O . TYR C 2 214 ? 43.879 65.540 53.655 1.00 25.18 277 TYR C O 1
ATOM 1776 N N . LEU C 2 215 ? 42.851 65.206 55.632 1.00 22.23 278 LEU C N 1
ATOM 1777 C CA . LEU C 2 215 ? 43.760 64.160 56.091 1.00 24.28 278 LEU C CA 1
ATOM 1778 C C . LEU C 2 215 ? 43.735 62.878 55.251 1.00 26.75 278 LEU C C 1
ATOM 1779 O O . LEU C 2 215 ? 44.734 62.156 55.183 1.00 28.43 278 LEU C O 1
ATOM 1784 N N . THR C 2 216 ? 42.604 62.599 54.610 1.00 26.32 279 THR C N 1
ATOM 1785 C CA . THR C 2 216 ? 42.474 61.402 53.784 1.00 27.00 279 THR C CA 1
ATOM 1786 C C . THR C 2 216 ? 42.845 61.652 52.324 1.00 29.08 279 THR C C 1
ATOM 1787 O O . THR C 2 216 ? 42.784 60.745 51.496 1.00 32.03 279 THR C O 1
ATOM 1791 N N . ASP C 2 217 ? 43.221 62.884 52.006 1.00 30.53 280 ASP C N 1
ATOM 1792 C CA . ASP C 2 217 ? 43.609 63.227 50.647 1.00 33.24 280 ASP C CA 1
ATOM 1793 C C . ASP C 2 217 ? 45.126 63.094 50.511 1.00 36.10 280 ASP C C 1
ATOM 1794 O O . ASP C 2 217 ? 45.865 64.066 50.682 1.00 36.16 280 ASP C O 1
ATOM 1799 N N . GLY C 2 218 ? 45.585 61.883 50.212 1.00 38.02 281 GLY C N 1
ATOM 1800 C CA . GLY C 2 218 ? 47.012 61.646 50.070 1.00 39.92 281 GLY C CA 1
ATOM 1801 C C . GLY C 2 218 ? 47.331 60.164 49.999 1.00 40.20 281 GLY C C 1
ATOM 1802 O O . GLY C 2 218 ? 46.445 59.371 49.674 1.00 39.92 281 GLY C O 1
ATOM 1803 N N . PRO C 2 219 ? 48.580 59.756 50.306 1.00 40.46 282 PRO C N 1
ATOM 1804 C CA . PRO C 2 219 ? 49.021 58.354 50.275 1.00 39.62 282 PRO C CA 1
ATOM 1805 C C . PRO C 2 219 ? 48.200 57.464 51.207 1.00 39.05 282 PRO C C 1
ATOM 1806 O O . PRO C 2 219 ? 47.670 57.927 52.222 1.00 38.96 282 PRO C O 1
ATOM 1810 N N . ASN C 2 220 ? 48.106 56.184 50.859 1.00 38.71 283 ASN C N 1
ATOM 1811 C CA . ASN C 2 220 ? 47.338 55.221 51.645 1.00 38.33 283 ASN C CA 1
ATOM 1812 C C . ASN C 2 220 ? 47.720 55.211 53.119 1.00 37.11 283 ASN C C 1
ATOM 1813 O O . ASN C 2 220 ? 46.910 54.846 53.974 1.00 37.23 283 ASN C O 1
ATOM 1818 N N . GLU C 2 221 ? 48.953 55.610 53.414 1.00 36.67 284 GLU C N 1
ATOM 1819 C CA . GLU C 2 221 ? 49.437 55.648 54.791 1.00 36.73 284 GLU C CA 1
ATOM 1820 C C . GLU C 2 221 ? 48.679 56.707 55.592 1.00 33.73 284 GLU C C 1
ATOM 1821 O O . GLU C 2 221 ? 48.380 56.519 56.765 1.00 33.12 284 GLU C O 1
ATOM 1827 N N . ARG C 2 222 ? 48.369 57.823 54.945 1.00 33.37 285 ARG C N 1
ATOM 1828 C CA . ARG C 2 222 ? 47.638 58.907 55.591 1.00 34.00 285 ARG C CA 1
ATOM 1829 C C . ARG C 2 222 ? 46.191 58.480 55.802 1.00 32.22 285 ARG C C 1
ATOM 1830 O O . ARG C 2 222 ? 45.580 58.810 56.814 1.00 32.56 285 ARG C O 1
ATOM 1838 N N . ILE C 2 223 ? 45.649 57.748 54.832 1.00 31.00 286 ILE C N 1
ATOM 1839 C CA . ILE C 2 223 ? 44.277 57.260 54.903 1.00 29.87 286 ILE C CA 1
ATOM 1840 C C . ILE C 2 223 ? 44.158 56.271 56.061 1.00 30.86 286 ILE C C 1
ATOM 1841 O O . ILE C 2 223 ? 43.191 56.302 56.828 1.00 30.16 286 ILE C O 1
ATOM 1846 N N . GLU C 2 224 ? 45.161 55.406 56.188 1.00 30.68 287 GLU C N 1
ATOM 1847 C CA . GLU C 2 224 ? 45.180 54.392 57.238 1.00 31.55 287 GLU C CA 1
ATOM 1848 C C . GLU C 2 224 ? 45.138 54.961 58.655 1.00 30.74 287 GLU C C 1
ATOM 1849 O O . GLU C 2 224 ? 44.410 54.453 59.510 1.00 29.96 287 GLU C O 1
ATOM 1855 N N . MET C 2 225 ? 45.911 56.011 58.917 1.00 32.17 288 MET C N 1
ATOM 1856 C CA . MET C 2 225 ? 45.914 56.580 60.259 1.00 33.22 288 MET C CA 1
ATOM 1857 C C . MET C 2 225 ? 44.545 57.139 60.642 1.00 32.37 288 MET C C 1
ATOM 1858 O O . MET C 2 225 ? 44.208 57.212 61.824 1.00 32.66 288 MET C O 1
ATOM 1863 N N . VAL C 2 226 ? 43.746 57.508 59.644 1.00 31.16 289 VAL C N 1
ATOM 1864 C CA . VAL C 2 226 ? 42.399 58.021 59.902 1.00 30.42 289 VAL C CA 1
ATOM 1865 C C . VAL C 2 226 ? 41.413 56.858 60.085 1.00 30.61 289 VAL C C 1
ATOM 1866 O O . VAL C 2 226 ? 40.633 56.825 61.040 1.00 27.80 289 VAL C O 1
ATOM 1870 N N . VAL C 2 227 ? 41.451 55.907 59.159 1.00 31.86 290 VAL C N 1
ATOM 1871 C CA . VAL C 2 227 ? 40.571 54.747 59.224 1.00 34.58 290 VAL C CA 1
ATOM 1872 C C . VAL C 2 227 ? 40.820 53.964 60.511 1.00 35.58 290 VAL C C 1
ATOM 1873 O O . VAL C 2 227 ? 39.895 53.409 61.096 1.00 34.21 290 VAL C O 1
ATOM 1877 N N . LYS C 2 228 ? 42.072 53.945 60.960 1.00 38.57 291 LYS C N 1
ATOM 1878 C CA . LYS C 2 228 ? 42.448 53.221 62.175 1.00 39.93 291 LYS C CA 1
ATOM 1879 C C . LYS C 2 228 ? 41.703 53.720 63.411 1.00 38.73 291 LYS C C 1
ATOM 1880 O O . LYS C 2 228 ? 41.510 52.968 64.368 1.00 38.16 291 LYS C O 1
ATOM 1886 N N . LYS C 2 229 ? 41.298 54.988 63.395 1.00 37.32 292 LYS C N 1
ATOM 1887 C CA . LYS C 2 229 ? 40.581 55.577 64.523 1.00 35.90 292 LYS C CA 1
ATOM 1888 C C . LYS C 2 229 ? 39.113 55.169 64.554 1.00 34.79 292 LYS C C 1
ATOM 1889 O O . LYS C 2 229 ? 38.362 55.602 65.428 1.00 36.48 292 LYS C O 1
ATOM 1895 N N . GLY C 2 230 ? 38.711 54.346 63.590 1.00 33.31 293 GLY C N 1
ATOM 1896 C CA . GLY C 2 230 ? 37.338 53.875 63.521 1.00 31.31 293 GLY C CA 1
ATOM 1897 C C . GLY C 2 230 ? 36.272 54.922 63.248 1.00 29.67 293 GLY C C 1
ATOM 1898 O O . GLY C 2 230 ? 35.155 54.801 63.751 1.00 29.54 293 GLY C O 1
ATOM 1899 N N . VAL C 2 231 ? 36.597 55.933 62.446 1.00 28.92 294 VAL C N 1
ATOM 1900 C CA . VAL C 2 231 ? 35.646 57.001 62.132 1.00 27.95 294 VAL C CA 1
ATOM 1901 C C . VAL C 2 231 ? 34.735 56.725 60.943 1.00 26.85 294 VAL C C 1
ATOM 1902 O O . VAL C 2 231 ? 33.786 57.470 60.711 1.00 26.51 294 VAL C O 1
ATOM 1906 N N . VAL C 2 232 ? 35.011 55.673 60.182 1.00 27.02 295 VAL C N 1
ATOM 1907 C CA . VAL C 2 232 ? 34.190 55.407 59.000 1.00 29.08 295 VAL C CA 1
ATOM 1908 C C . VAL C 2 232 ? 32.689 55.283 59.275 1.00 27.21 295 VAL C C 1
ATOM 1909 O O . VAL C 2 232 ? 31.882 55.907 58.594 1.00 27.89 295 VAL C O 1
ATOM 1913 N N . PRO C 2 233 ? 32.294 54.482 60.273 1.00 28.61 296 PRO C N 1
ATOM 1914 C CA . PRO C 2 233 ? 30.855 54.375 60.534 1.00 29.22 296 PRO C CA 1
ATOM 1915 C C . PRO C 2 233 ? 30.205 55.750 60.737 1.00 28.09 296 PRO C C 1
ATOM 1916 O O . PRO C 2 233 ? 29.113 56.005 60.240 1.00 29.57 296 PRO C O 1
ATOM 1920 N N . GLN C 2 234 ? 30.891 56.633 61.458 1.00 27.93 297 GLN C N 1
ATOM 1921 C CA . GLN C 2 234 ? 30.386 57.978 61.720 1.00 27.05 297 GLN C CA 1
ATOM 1922 C C . GLN C 2 234 ? 30.327 58.788 60.420 1.00 26.54 297 GLN C C 1
ATOM 1923 O O . GLN C 2 234 ? 29.369 59.529 60.178 1.00 26.58 297 GLN C O 1
ATOM 1929 N N . LEU C 2 235 ? 31.348 58.648 59.582 1.00 25.36 298 LEU C N 1
ATOM 1930 C CA . LEU C 2 235 ? 31.366 59.358 58.306 1.00 25.15 298 LEU C CA 1
ATOM 1931 C C . LEU C 2 235 ? 30.191 58.898 57.433 1.00 25.51 298 LEU C C 1
ATOM 1932 O O . LEU C 2 235 ? 29.569 59.702 56.732 1.00 24.41 298 LEU C O 1
ATOM 1937 N N . VAL C 2 236 ? 29.892 57.604 57.486 1.00 23.71 299 VAL C N 1
ATOM 1938 C CA . VAL C 2 236 ? 28.793 57.048 56.716 1.00 24.33 299 VAL C CA 1
ATOM 1939 C C . VAL C 2 236 ? 27.483 57.630 57.220 1.00 25.16 299 VAL C C 1
ATOM 1940 O O . VAL C 2 236 ? 26.598 57.961 56.432 1.00 26.72 299 VAL C O 1
ATOM 1944 N N . LYS C 2 237 ? 27.369 57.769 58.534 1.00 26.06 300 LYS C N 1
ATOM 1945 C CA . LYS C 2 237 ? 26.168 58.331 59.128 1.00 28.21 300 LYS C CA 1
ATOM 1946 C C . LYS C 2 237 ? 25.969 59.778 58.664 1.00 29.25 300 LYS C C 1
ATOM 1947 O O . LYS C 2 237 ? 24.874 60.162 58.233 1.00 28.85 300 LYS C O 1
ATOM 1953 N N . LEU C 2 238 ? 27.031 60.576 58.751 1.00 29.23 301 LEU C N 1
ATOM 1954 C CA . LEU C 2 238 ? 26.969 61.975 58.346 1.00 27.57 301 LEU C CA 1
ATOM 1955 C C . LEU C 2 238 ? 26.681 62.070 56.858 1.00 27.99 301 LEU C C 1
ATOM 1956 O O . LEU C 2 238 ? 26.168 63.079 56.375 1.00 26.74 301 LEU C O 1
ATOM 1961 N N . LEU C 2 239 ? 27.007 61.001 56.141 1.00 28.45 302 LEU C N 1
ATOM 1962 C CA . LEU C 2 239 ? 26.787 60.933 54.702 1.00 29.40 302 LEU C CA 1
ATOM 1963 C C . LEU C 2 239 ? 25.283 61.011 54.408 1.00 30.58 302 LEU C C 1
ATOM 1964 O O . LEU C 2 239 ? 24.863 61.485 53.349 1.00 29.92 302 LEU C O 1
ATOM 1969 N N . GLY C 2 240 ? 24.478 60.554 55.363 1.00 32.48 303 GLY C N 1
ATOM 1970 C CA . GLY C 2 240 ? 23.038 60.585 55.200 1.00 34.31 303 GLY C CA 1
ATOM 1971 C C . GLY C 2 240 ? 22.385 61.798 55.839 1.00 37.82 303 GLY C C 1
ATOM 1972 O O . GLY C 2 240 ? 21.161 61.924 55.832 1.00 39.69 303 GLY C O 1
ATOM 1973 N N . ALA C 2 241 ? 23.190 62.701 56.388 1.00 39.21 304 ALA C N 1
ATOM 1974 C CA . ALA C 2 241 ? 22.652 63.898 57.029 1.00 40.80 304 ALA C CA 1
ATOM 1975 C C . ALA C 2 241 ? 21.775 64.694 56.067 1.00 43.07 304 ALA C C 1
ATOM 1976 O O . ALA C 2 241 ? 21.920 64.595 54.846 1.00 43.20 304 ALA C O 1
ATOM 1978 N N . THR C 2 242 ? 20.863 65.487 56.624 1.00 44.59 305 THR C N 1
ATOM 1979 C CA . THR C 2 242 ? 19.971 66.296 55.807 1.00 45.30 305 THR C CA 1
ATOM 1980 C C . THR C 2 242 ? 20.673 67.550 55.286 1.00 44.82 305 THR C C 1
ATOM 1981 O O . THR C 2 242 ? 20.365 68.024 54.194 1.00 45.58 305 THR C O 1
ATOM 1985 N N . GLU C 2 243 ? 21.621 68.075 56.061 1.00 42.71 306 GLU C N 1
ATOM 1986 C CA . GLU C 2 243 ? 22.353 69.279 55.669 1.00 41.95 306 GLU C CA 1
ATOM 1987 C C . GLU C 2 243 ? 23.446 69.037 54.628 1.00 40.08 306 GLU C C 1
ATOM 1988 O O . GLU C 2 243 ? 24.372 68.253 54.843 1.00 38.99 306 GLU C O 1
ATOM 1994 N N . LEU C 2 244 ? 23.333 69.736 53.506 1.00 39.23 307 LEU C N 1
ATOM 1995 C CA . LEU C 2 244 ? 24.301 69.633 52.420 1.00 38.36 307 LEU C CA 1
ATOM 1996 C C . LEU C 2 244 ? 25.720 70.026 52.859 1.00 36.34 307 LEU C C 1
ATOM 1997 O O . LEU C 2 244 ? 26.702 69.482 52.348 1.00 35.00 307 LEU C O 1
ATOM 2002 N N . PRO C 2 245 ? 25.846 70.983 53.801 1.00 34.22 308 PRO C N 1
ATOM 2003 C CA . PRO C 2 245 ? 27.172 71.406 54.273 1.00 32.01 308 PRO C CA 1
ATOM 2004 C C . PRO C 2 245 ? 27.888 70.277 55.012 1.00 29.82 308 PRO C C 1
ATOM 2005 O O . PRO C 2 245 ? 29.108 70.298 55.173 1.00 29.97 308 PRO C O 1
ATOM 2009 N N . ILE C 2 246 ? 27.121 69.299 55.475 1.00 27.96 309 ILE C N 1
ATOM 2010 C CA . ILE C 2 246 ? 27.703 68.172 56.190 1.00 27.88 309 ILE C CA 1
ATOM 2011 C C . ILE C 2 246 ? 27.954 67.014 55.230 1.00 27.75 309 ILE C C 1
ATOM 2012 O O . ILE C 2 246 ? 29.002 66.372 55.285 1.00 27.59 309 ILE C O 1
ATOM 2017 N N . VAL C 2 247 ? 26.996 66.765 54.342 1.00 27.56 310 VAL C N 1
ATOM 2018 C CA . VAL C 2 247 ? 27.117 65.688 53.367 1.00 26.65 310 VAL C CA 1
ATOM 2019 C C . VAL C 2 247 ? 28.286 65.897 52.411 1.00 26.04 310 VAL C C 1
ATOM 2020 O O . VAL C 2 247 ? 29.000 64.951 52.086 1.00 26.81 310 VAL C O 1
ATOM 2024 N N . THR C 2 248 ? 28.492 67.133 51.966 1.00 25.83 311 THR C N 1
ATOM 2025 C CA . THR C 2 248 ? 29.567 67.407 51.024 1.00 25.46 311 THR C CA 1
ATOM 2026 C C . THR C 2 248 ? 30.939 66.960 51.535 1.00 25.18 311 THR C C 1
ATOM 2027 O O . THR C 2 248 ? 31.628 66.196 50.866 1.00 25.97 311 THR C O 1
ATOM 2031 N N . PRO C 2 249 ? 31.354 67.423 52.724 1.00 24.04 312 PRO C N 1
ATOM 2032 C CA . PRO C 2 249 ? 32.668 66.986 53.212 1.00 23.15 312 PRO C CA 1
ATOM 2033 C C . PRO C 2 249 ? 32.700 65.502 53.599 1.00 23.95 312 PRO C C 1
ATOM 2034 O O . PRO C 2 249 ? 33.745 64.849 53.496 1.00 21.67 312 PRO C O 1
ATOM 2038 N N . ALA C 2 250 ? 31.563 64.970 54.048 1.00 22.16 313 ALA C N 1
ATOM 2039 C CA . ALA C 2 250 ? 31.493 63.556 54.425 1.00 23.10 313 ALA C CA 1
ATOM 2040 C C . ALA C 2 250 ? 31.728 62.671 53.196 1.00 23.95 313 ALA C C 1
ATOM 2041 O O . ALA C 2 250 ? 32.456 61.674 53.260 1.00 23.40 313 ALA C O 1
ATOM 2043 N N . LEU C 2 251 ? 31.107 63.047 52.080 1.00 23.89 314 LEU C N 1
ATOM 2044 C CA . LEU C 2 251 ? 31.239 62.310 50.823 1.00 24.82 314 LEU C CA 1
ATOM 2045 C C . LEU C 2 251 ? 32.656 62.450 50.275 1.00 24.41 314 LEU C C 1
ATOM 2046 O O . LEU C 2 251 ? 33.216 61.503 49.723 1.00 23.37 314 LEU C O 1
ATOM 2051 N N . ARG C 2 252 ? 33.233 63.638 50.415 1.00 25.37 315 ARG C N 1
ATOM 2052 C CA . ARG C 2 252 ? 34.598 63.852 49.945 1.00 25.61 315 ARG C CA 1
ATOM 2053 C C . ARG C 2 252 ? 35.545 62.925 50.731 1.00 25.86 315 ARG C C 1
ATOM 2054 O O . ARG C 2 252 ? 36.365 62.213 50.141 1.00 25.97 315 ARG C O 1
ATOM 2062 N N . ALA C 2 253 ? 35.415 62.919 52.058 1.00 25.02 316 ALA C N 1
ATOM 2063 C CA . ALA C 2 253 ? 36.252 62.070 52.909 1.00 25.76 316 ALA C CA 1
ATOM 2064 C C . ALA C 2 253 ? 36.095 60.591 52.537 1.00 26.11 316 ALA C C 1
ATOM 2065 O O . ALA C 2 253 ? 37.080 59.871 52.399 1.00 27.82 316 ALA C O 1
ATOM 2067 N N . ILE C 2 254 ? 34.849 60.146 52.391 1.00 27.09 317 ILE C N 1
ATOM 2068 C CA . ILE C 2 254 ? 34.550 58.764 52.017 1.00 25.02 317 ILE C CA 1
ATOM 2069 C C . ILE C 2 254 ? 35.188 58.452 50.658 1.00 25.51 317 ILE C C 1
ATOM 2070 O O . ILE C 2 254 ? 35.772 57.382 50.460 1.00 25.02 317 ILE C O 1
ATOM 2075 N N . GLY C 2 255 ? 35.071 59.400 49.730 1.00 26.15 318 GLY C N 1
ATOM 2076 C CA . GLY C 2 255 ? 35.636 59.240 48.404 1.00 26.20 318 GLY C CA 1
ATOM 2077 C C . GLY C 2 255 ? 37.153 59.158 48.394 1.00 28.80 318 GLY C C 1
ATOM 2078 O O . GLY C 2 255 ? 37.736 58.464 47.554 1.00 29.05 318 GLY C O 1
ATOM 2079 N N . ASN C 2 256 ? 37.805 59.870 49.310 1.00 28.73 319 ASN C N 1
ATOM 2080 C CA . ASN C 2 256 ? 39.262 59.833 49.378 1.00 28.89 319 ASN C CA 1
ATOM 2081 C C . ASN C 2 256 ? 39.697 58.478 49.914 1.00 28.10 319 ASN C C 1
ATOM 2082 O O . ASN C 2 256 ? 40.679 57.902 49.451 1.00 27.23 319 ASN C O 1
ATOM 2087 N N . ILE C 2 257 ? 38.954 57.974 50.892 1.00 27.17 320 ILE C N 1
ATOM 2088 C CA . ILE C 2 257 ? 39.269 56.694 51.502 1.00 27.94 320 ILE C CA 1
ATOM 2089 C C . ILE C 2 257 ? 39.166 55.503 50.539 1.00 29.52 320 ILE C C 1
ATOM 2090 O O . ILE C 2 257 ? 39.918 54.535 50.677 1.00 29.58 320 ILE C O 1
ATOM 2095 N N . VAL C 2 258 ? 38.258 55.563 49.564 1.00 29.79 321 VAL C N 1
ATOM 2096 C CA . VAL C 2 258 ? 38.130 54.452 48.624 1.00 29.59 321 VAL C CA 1
ATOM 2097 C C . VAL C 2 258 ? 39.164 54.511 47.503 1.00 31.21 321 VAL C C 1
ATOM 2098 O O . VAL C 2 258 ? 39.176 53.648 46.627 1.00 31.11 321 VAL C O 1
ATOM 2102 N N . THR C 2 259 ? 40.022 55.533 47.521 1.00 32.31 322 THR C N 1
ATOM 2103 C CA . THR C 2 259 ? 41.090 55.637 46.525 1.00 32.01 322 THR C CA 1
ATOM 2104 C C . THR C 2 259 ? 42.280 54.872 47.108 1.00 32.51 322 THR C C 1
ATOM 2105 O O . THR C 2 259 ? 43.324 54.739 46.471 1.00 33.00 322 THR C O 1
ATOM 2109 N N . GLY C 2 260 ? 42.107 54.380 48.332 1.00 33.20 323 GLY C N 1
ATOM 2110 C CA . GLY C 2 260 ? 43.158 53.634 49.001 1.00 33.72 323 GLY C CA 1
ATOM 2111 C C . GLY C 2 260 ? 43.187 52.163 48.626 1.00 34.65 323 GLY C C 1
ATOM 2112 O O . GLY C 2 260 ? 42.894 51.801 47.487 1.00 35.65 323 GLY C O 1
ATOM 2113 N N . THR C 2 261 ? 43.535 51.314 49.588 1.00 34.95 324 THR C N 1
ATOM 2114 C CA . THR C 2 261 ? 43.615 49.873 49.363 1.00 35.47 324 THR C CA 1
ATOM 2115 C C . THR C 2 261 ? 42.245 49.212 49.407 1.00 35.86 324 THR C C 1
ATOM 2116 O O . THR C 2 261 ? 41.300 49.765 49.969 1.00 34.81 324 THR C O 1
ATOM 2120 N N . ASP C 2 262 ? 42.154 48.014 48.835 1.00 36.14 325 ASP C N 1
ATOM 2121 C CA . ASP C 2 262 ? 40.900 47.273 48.825 1.00 36.73 325 ASP C CA 1
ATOM 2122 C C . ASP C 2 262 ? 40.444 47.049 50.260 1.00 36.66 325 ASP C C 1
ATOM 2123 O O . ASP C 2 262 ? 39.248 47.005 50.542 1.00 37.69 325 ASP C O 1
ATOM 2128 N N . GLU C 2 263 ? 41.404 46.898 51.167 1.00 36.36 326 GLU C N 1
ATOM 2129 C CA . GLU C 2 263 ? 41.095 46.695 52.577 1.00 35.42 326 GLU C CA 1
ATOM 2130 C C . GLU C 2 263 ? 40.431 47.952 53.148 1.00 34.23 326 GLU C C 1
ATOM 2131 O O . GLU C 2 263 ? 39.439 47.863 53.873 1.00 33.61 326 GLU C O 1
ATOM 2137 N N . GLN C 2 264 ? 40.989 49.120 52.830 1.00 32.26 327 GLN C N 1
ATOM 2138 C CA . GLN C 2 264 ? 40.438 50.384 53.320 1.00 31.58 327 GLN C CA 1
ATOM 2139 C C . GLN C 2 264 ? 39.071 50.646 52.694 1.00 29.93 327 GLN C C 1
ATOM 2140 O O . GLN C 2 264 ? 38.158 51.131 53.358 1.00 29.35 327 GLN C O 1
ATOM 2146 N N . THR C 2 265 ? 38.932 50.307 51.420 1.00 29.56 328 THR C N 1
ATOM 2147 C CA . THR C 2 265 ? 37.670 50.481 50.720 1.00 30.37 328 THR C CA 1
ATOM 2148 C C . THR C 2 265 ? 36.606 49.589 51.348 1.00 31.38 328 THR C C 1
ATOM 2149 O O . THR C 2 265 ? 35.461 50.001 51.531 1.00 31.57 328 THR C O 1
ATOM 2153 N N . GLN C 2 266 ? 36.997 48.363 51.685 1.00 32.32 329 GLN C N 1
ATOM 2154 C CA . GLN C 2 266 ? 36.082 47.404 52.288 1.00 31.67 329 GLN C CA 1
ATOM 2155 C C . GLN C 2 266 ? 35.486 47.942 53.582 1.00 31.97 329 GLN C C 1
ATOM 2156 O O . GLN C 2 266 ? 34.382 47.558 53.963 1.00 32.06 329 GLN C O 1
ATOM 2162 N N . LYS C 2 267 ? 36.218 48.825 54.260 1.00 32.72 330 LYS C N 1
ATOM 2163 C CA . LYS C 2 267 ? 35.735 49.407 55.511 1.00 33.04 330 LYS C CA 1
ATOM 2164 C C . LYS C 2 267 ? 34.506 50.284 55.288 1.00 30.89 330 LYS C C 1
ATOM 2165 O O . LYS C 2 267 ? 33.583 50.275 56.102 1.00 29.43 330 LYS C O 1
ATOM 2171 N N . VAL C 2 268 ? 34.491 51.050 54.198 1.00 30.09 331 VAL C N 1
ATOM 2172 C CA . VAL C 2 268 ? 33.335 51.897 53.919 1.00 32.59 331 VAL C CA 1
ATOM 2173 C C . VAL C 2 268 ? 32.151 51.009 53.537 1.00 30.70 331 VAL C C 1
ATOM 2174 O O . VAL C 2 268 ? 31.019 51.287 53.920 1.00 30.27 331 VAL C O 1
ATOM 2178 N N . ILE C 2 269 ? 32.421 49.934 52.797 1.00 29.98 332 ILE C N 1
ATOM 2179 C CA . ILE C 2 269 ? 31.366 49.004 52.400 1.00 29.99 332 ILE C CA 1
ATOM 2180 C C . ILE C 2 269 ? 30.778 48.347 53.657 1.00 30.20 332 ILE C C 1
ATOM 2181 O O . ILE C 2 269 ? 29.558 48.294 53.823 1.00 29.90 332 ILE C O 1
ATOM 2186 N N . ASP C 2 270 ? 31.642 47.864 54.548 1.00 29.93 333 ASP C N 1
ATOM 2187 C CA . ASP C 2 270 ? 31.169 47.229 55.783 1.00 31.57 333 ASP C CA 1
ATOM 2188 C C . ASP C 2 270 ? 30.324 48.182 56.624 1.00 31.13 333 ASP C C 1
ATOM 2189 O O . ASP C 2 270 ? 29.383 47.753 57.295 1.00 30.07 333 ASP C O 1
ATOM 2194 N N . ALA C 2 271 ? 30.667 49.470 56.598 1.00 29.40 334 ALA C N 1
ATOM 2195 C CA . ALA C 2 271 ? 29.940 50.459 57.388 1.00 29.16 334 ALA C CA 1
ATOM 2196 C C . ALA C 2 271 ? 28.546 50.737 56.832 1.00 28.86 334 ALA C C 1
ATOM 2197 O O . ALA C 2 271 ? 27.744 51.421 57.473 1.00 27.81 334 ALA C O 1
ATOM 2199 N N . GLY C 2 272 ? 28.267 50.208 55.641 1.00 27.22 335 GLY C N 1
ATOM 2200 C CA . GLY C 2 272 ? 26.962 50.395 55.027 1.00 27.39 335 GLY C CA 1
ATOM 2201 C C . GLY C 2 272 ? 26.815 51.620 54.142 1.00 27.64 335 GLY C C 1
ATOM 2202 O O . GLY C 2 272 ? 25.708 52.109 53.952 1.00 28.86 335 GLY C O 1
ATOM 2203 N N . ALA C 2 273 ? 27.920 52.104 53.581 1.00 26.43 336 ALA C N 1
ATOM 2204 C CA . ALA C 2 273 ? 27.893 53.289 52.732 1.00 25.42 336 ALA C CA 1
ATOM 2205 C C . ALA C 2 273 ? 27.087 53.151 51.441 1.00 26.80 336 ALA C C 1
ATOM 2206 O O . ALA C 2 273 ? 26.432 54.105 51.015 1.00 28.02 336 ALA C O 1
ATOM 2208 N N . LEU C 2 274 ? 27.138 51.978 50.815 1.00 26.16 337 LEU C N 1
ATOM 2209 C CA . LEU C 2 274 ? 26.425 51.770 49.553 1.00 27.64 337 LEU C CA 1
ATOM 2210 C C . LEU C 2 274 ? 24.908 51.996 49.598 1.00 26.11 337 LEU C C 1
ATOM 2211 O O . LEU C 2 274 ? 24.309 52.326 48.586 1.00 28.66 337 LEU C O 1
ATOM 2216 N N . ALA C 2 275 ? 24.288 51.817 50.758 1.00 26.18 338 ALA C N 1
ATOM 2217 C CA . ALA C 2 275 ? 22.842 52.010 50.883 1.00 26.32 338 ALA C CA 1
ATOM 2218 C C . ALA C 2 275 ? 22.420 53.472 50.708 1.00 25.53 338 ALA C C 1
ATOM 2219 O O . ALA C 2 275 ? 21.246 53.760 50.506 1.00 26.69 338 ALA C O 1
ATOM 2221 N N . VAL C 2 276 ? 23.378 54.388 50.783 1.00 24.08 339 VAL C N 1
ATOM 2222 C CA . VAL C 2 276 ? 23.081 55.808 50.654 1.00 24.24 339 VAL C CA 1
ATOM 2223 C C . VAL C 2 276 ? 23.220 56.302 49.219 1.00 23.79 339 VAL C C 1
ATOM 2224 O O . VAL C 2 276 ? 22.693 57.351 48.865 1.00 24.13 339 VAL C O 1
ATOM 2228 N N . PHE C 2 277 ? 23.917 55.540 48.387 1.00 22.36 340 PHE C N 1
ATOM 2229 C CA . PHE C 2 277 ? 24.140 55.967 47.016 1.00 23.77 340 PHE C CA 1
ATOM 2230 C C . PHE C 2 277 ? 22.941 56.097 46.079 1.00 22.52 340 PHE C C 1
ATOM 2231 O O . PHE C 2 277 ? 22.989 56.884 45.137 1.00 23.50 340 PHE C O 1
ATOM 2239 N N . PRO C 2 278 ? 21.859 55.332 46.305 1.00 22.69 341 PRO C N 1
ATOM 2240 C CA . PRO C 2 278 ? 20.736 55.527 45.376 1.00 23.14 341 PRO C CA 1
ATOM 2241 C C . PRO C 2 278 ? 20.333 57.010 45.439 1.00 24.00 341 PRO C C 1
ATOM 2242 O O . PRO C 2 278 ? 20.025 57.645 44.431 1.00 25.03 341 PRO C O 1
ATOM 2246 N N . SER C 2 279 ? 20.373 57.551 46.649 1.00 24.57 342 SER C N 1
ATOM 2247 C CA . SER C 2 279 ? 20.028 58.943 46.909 1.00 26.32 342 SER C CA 1
ATOM 2248 C C . SER C 2 279 ? 21.125 59.927 46.460 1.00 25.37 342 SER C C 1
ATOM 2249 O O . SER C 2 279 ? 20.837 60.980 45.883 1.00 23.94 342 SER C O 1
ATOM 2252 N N . LEU C 2 280 ? 22.381 59.584 46.724 1.00 24.23 343 LEU C N 1
ATOM 2253 C CA . LEU C 2 280 ? 23.499 60.443 46.335 1.00 23.84 343 LEU C CA 1
ATOM 2254 C C . LEU C 2 280 ? 23.654 60.541 44.817 1.00 24.20 343 LEU C C 1
ATOM 2255 O O . LEU C 2 280 ? 24.008 61.600 44.285 1.00 23.94 343 LEU C O 1
ATOM 2260 N N . LEU C 2 281 ? 23.395 59.436 44.121 1.00 23.16 344 LEU C N 1
ATOM 2261 C CA . LEU C 2 281 ? 23.526 59.402 42.667 1.00 23.07 344 LEU C CA 1
ATOM 2262 C C . LEU C 2 281 ? 22.393 60.113 41.933 1.00 24.53 344 LEU C C 1
ATOM 2263 O O . LEU C 2 281 ? 22.457 60.282 40.713 1.00 25.89 344 LEU C O 1
ATOM 2268 N N . THR C 2 282 ? 21.356 60.523 42.666 1.00 23.82 345 THR C N 1
ATOM 2269 C CA . THR C 2 282 ? 20.243 61.266 42.067 1.00 23.70 345 THR C CA 1
ATOM 2270 C C . THR C 2 282 ? 20.075 62.612 42.787 1.00 26.38 345 THR C C 1
ATOM 2271 O O . THR C 2 282 ? 19.049 63.289 42.638 1.00 26.44 345 THR C O 1
ATOM 2275 N N . ASN C 2 283 ? 21.088 62.998 43.564 1.00 26.83 346 ASN C N 1
ATOM 2276 C CA . ASN C 2 283 ? 21.046 64.250 44.330 1.00 26.97 346 ASN C CA 1
ATOM 2277 C C . ASN C 2 283 ? 20.869 65.473 43.441 1.00 27.17 346 ASN C C 1
ATOM 2278 O O . ASN C 2 283 ? 21.522 65.600 42.409 1.00 26.72 346 ASN C O 1
ATOM 2283 N N . PRO C 2 284 ? 19.986 66.400 43.844 1.00 28.89 347 PRO C N 1
ATOM 2284 C CA . PRO C 2 284 ? 19.716 67.624 43.083 1.00 31.43 347 PRO C CA 1
ATOM 2285 C C . PRO C 2 284 ? 20.957 68.495 42.931 1.00 31.97 347 PRO C C 1
ATOM 2286 O O . PRO C 2 284 ? 21.098 69.224 41.948 1.00 31.27 347 PRO C O 1
ATOM 2290 N N . LYS C 2 285 ? 21.854 68.422 43.908 1.00 32.32 348 LYS C N 1
ATOM 2291 C CA . LYS C 2 285 ? 23.071 69.218 43.860 1.00 34.91 348 LYS C CA 1
ATOM 2292 C C . LYS C 2 285 ? 24.075 68.488 42.973 1.00 35.49 348 LYS C C 1
ATOM 2293 O O . LYS C 2 285 ? 24.545 67.400 43.309 1.00 36.51 348 LYS C O 1
ATOM 2299 N N . THR C 2 286 ? 24.387 69.088 41.827 1.00 35.00 349 THR C N 1
ATOM 2300 C CA . THR C 2 286 ? 25.294 68.482 40.862 1.00 36.61 349 THR C CA 1
ATOM 2301 C C . THR C 2 286 ? 26.689 68.092 41.372 1.00 35.37 349 THR C C 1
ATOM 2302 O O . THR C 2 286 ? 27.256 67.106 40.905 1.00 34.16 349 THR C O 1
ATOM 2306 N N . ASN C 2 287 ? 27.241 68.829 42.334 1.00 34.80 350 ASN C N 1
ATOM 2307 C CA . ASN C 2 287 ? 28.563 68.476 42.855 1.00 34.72 350 ASN C CA 1
ATOM 2308 C C . ASN C 2 287 ? 28.501 67.171 43.657 1.00 31.02 350 ASN C C 1
ATOM 2309 O O . ASN C 2 287 ? 29.438 66.373 43.622 1.00 29.83 350 ASN C O 1
ATOM 2314 N N . ILE C 2 288 ? 27.399 66.953 44.373 1.00 28.96 351 ILE C N 1
ATOM 2315 C CA . ILE C 2 288 ? 27.233 65.733 45.173 1.00 28.16 351 ILE C CA 1
ATOM 2316 C C . ILE C 2 288 ? 27.162 64.531 44.240 1.00 28.51 351 ILE C C 1
ATOM 2317 O O . ILE C 2 288 ? 27.762 63.481 44.485 1.00 27.31 351 ILE C O 1
ATOM 2322 N N . GLN C 2 289 ? 26.420 64.717 43.159 1.00 28.09 352 GLN C N 1
ATOM 2323 C CA . GLN C 2 289 ? 26.227 63.683 42.165 1.00 30.94 352 GLN C CA 1
ATOM 2324 C C . GLN C 2 289 ? 27.567 63.320 41.532 1.00 29.91 352 GLN C C 1
ATOM 2325 O O . GLN C 2 289 ? 27.868 62.145 41.321 1.00 29.55 352 GLN C O 1
ATOM 2331 N N . LYS C 2 290 ? 28.378 64.338 41.259 1.00 29.92 353 LYS C N 1
ATOM 2332 C CA . LYS C 2 290 ? 29.684 64.138 40.644 1.00 30.37 353 LYS C CA 1
ATOM 2333 C C . LYS C 2 290 ? 30.613 63.352 41.574 1.00 28.83 353 LYS C C 1
ATOM 2334 O O . LYS C 2 290 ? 31.189 62.330 41.188 1.00 26.54 353 LYS C O 1
ATOM 2340 N N . GLU C 2 291 ? 30.746 63.829 42.806 1.00 27.97 354 GLU C N 1
ATOM 2341 C CA . GLU C 2 291 ? 31.604 63.171 43.784 1.00 27.91 354 GLU C CA 1
ATOM 2342 C C . GLU C 2 291 ? 31.107 61.768 44.139 1.00 26.42 354 GLU C C 1
ATOM 2343 O O . GLU C 2 291 ? 31.899 60.900 44.504 1.00 25.82 354 GLU C O 1
ATOM 2349 N N . ALA C 2 292 ? 29.798 61.547 44.039 1.00 26.75 355 ALA C N 1
ATOM 2350 C CA . ALA C 2 292 ? 29.234 60.234 44.345 1.00 27.73 355 ALA C CA 1
ATOM 2351 C C . ALA C 2 292 ? 29.616 59.238 43.247 1.00 26.35 355 ALA C C 1
ATOM 2352 O O . ALA C 2 292 ? 29.987 58.097 43.521 1.00 26.25 355 ALA C O 1
ATOM 2354 N N . THR C 2 293 ? 29.530 59.679 42.000 1.00 27.29 356 THR C N 1
ATOM 2355 C CA . THR C 2 293 ? 29.876 58.820 40.880 1.00 28.65 356 THR C CA 1
ATOM 2356 C C . THR C 2 293 ? 31.388 58.566 40.908 1.00 30.13 356 THR C C 1
ATOM 2357 O O . THR C 2 293 ? 31.844 57.438 40.685 1.00 29.34 356 THR C O 1
ATOM 2361 N N . TRP C 2 294 ? 32.157 59.616 41.198 1.00 30.17 357 TRP C N 1
ATOM 2362 C CA . TRP C 2 294 ? 33.611 59.505 41.298 1.00 29.06 357 TRP C CA 1
ATOM 2363 C C . TRP C 2 294 ? 33.935 58.437 42.338 1.00 28.66 357 TRP C C 1
ATOM 2364 O O . TRP C 2 294 ? 34.781 57.577 42.111 1.00 29.67 357 TRP C O 1
ATOM 2375 N N . THR C 2 295 ? 33.254 58.498 43.479 1.00 26.93 358 THR C N 1
ATOM 2376 C CA . THR C 2 295 ? 33.458 57.529 44.552 1.00 27.87 358 THR C CA 1
ATOM 2377 C C . THR C 2 295 ? 33.099 56.114 44.089 1.00 28.59 358 THR C C 1
ATOM 2378 O O . THR C 2 295 ? 33.791 55.148 44.420 1.00 29.20 358 THR C O 1
ATOM 2382 N N . MET C 2 296 ? 32.020 55.991 43.324 1.00 27.96 359 MET C N 1
ATOM 2383 C CA . MET C 2 296 ? 31.598 54.687 42.815 1.00 28.97 359 MET C CA 1
ATOM 2384 C C . MET C 2 296 ? 32.651 54.093 41.872 1.00 27.92 359 MET C C 1
ATOM 2385 O O . MET C 2 296 ? 32.896 52.885 41.879 1.00 26.55 359 MET C O 1
ATOM 2390 N N . SER C 2 297 ? 33.271 54.947 41.063 1.00 27.09 360 SER C N 1
ATOM 2391 C CA . SER C 2 297 ? 34.290 54.493 40.122 1.00 29.15 360 SER C CA 1
ATOM 2392 C C . SER C 2 297 ? 35.492 53.889 40.849 1.00 30.92 360 SER C C 1
ATOM 2393 O O . SER C 2 297 ? 36.120 52.956 40.349 1.00 31.68 360 SER C O 1
ATOM 2396 N N . ASN C 2 298 ? 35.827 54.427 42.018 1.00 30.95 361 ASN C N 1
ATOM 2397 C CA . ASN C 2 298 ? 36.958 53.895 42.765 1.00 31.80 361 ASN C CA 1
ATOM 2398 C C . ASN C 2 298 ? 36.574 52.645 43.542 1.00 32.09 361 ASN C C 1
ATOM 2399 O O . ASN C 2 298 ? 37.432 51.954 44.087 1.00 33.89 361 ASN C O 1
ATOM 2404 N N . ILE C 2 299 ? 35.279 52.353 43.592 1.00 30.11 362 ILE C N 1
ATOM 2405 C CA . ILE C 2 299 ? 34.825 51.149 44.256 1.00 27.15 362 ILE C CA 1
ATOM 2406 C C . ILE C 2 299 ? 34.722 50.047 43.198 1.00 28.95 362 ILE C C 1
ATOM 2407 O O . ILE C 2 299 ? 35.058 48.893 43.466 1.00 31.05 362 ILE C O 1
ATOM 2412 N N . THR C 2 300 ? 34.280 50.402 41.992 1.00 29.48 363 THR C N 1
ATOM 2413 C CA . THR C 2 300 ? 34.164 49.410 40.924 1.00 29.95 363 THR C CA 1
ATOM 2414 C C . THR C 2 300 ? 35.549 49.036 40.411 1.00 32.01 363 THR C C 1
ATOM 2415 O O . THR C 2 300 ? 35.702 48.104 39.617 1.00 31.80 363 THR C O 1
ATOM 2419 N N . ALA C 2 301 ? 36.554 49.776 40.870 1.00 31.91 364 ALA C N 1
ATOM 2420 C CA . ALA C 2 301 ? 37.937 49.512 40.496 1.00 32.31 364 ALA C CA 1
ATOM 2421 C C . ALA C 2 301 ? 38.500 48.511 41.499 1.00 33.25 364 ALA C C 1
ATOM 2422 O O . ALA C 2 301 ? 39.649 48.093 41.386 1.00 34.95 364 ALA C O 1
ATOM 2424 N N . GLY C 2 302 ? 37.671 48.124 42.470 1.00 33.65 365 GLY C N 1
ATOM 2425 C CA . GLY C 2 302 ? 38.091 47.181 43.496 1.00 35.63 365 GLY C CA 1
ATOM 2426 C C . GLY C 2 302 ? 37.989 45.710 43.125 1.00 35.81 365 GLY C C 1
ATOM 2427 O O . GLY C 2 302 ? 38.028 45.353 41.946 1.00 36.38 365 GLY C O 1
ATOM 2428 N N . ARG C 2 303 ? 37.863 44.853 44.137 1.00 37.18 366 ARG C N 1
ATOM 2429 C CA . ARG C 2 303 ? 37.764 43.407 43.926 1.00 38.46 366 ARG C CA 1
ATOM 2430 C C . ARG C 2 303 ? 36.394 43.006 43.374 1.00 38.66 366 ARG C C 1
ATOM 2431 O O . ARG C 2 303 ? 35.414 43.747 43.512 1.00 37.43 366 ARG C O 1
ATOM 2439 N N . GLN C 2 304 ? 36.330 41.815 42.781 1.00 36.64 367 GLN C N 1
ATOM 2440 C CA . GLN C 2 304 ? 35.088 41.312 42.213 1.00 35.09 367 GLN C CA 1
ATOM 2441 C C . GLN C 2 304 ? 34.013 41.180 43.282 1.00 33.33 367 GLN C C 1
ATOM 2442 O O . GLN C 2 304 ? 32.840 41.437 43.016 1.00 33.30 367 GLN C O 1
ATOM 2448 N N . ASP C 2 305 ? 34.408 40.790 44.491 1.00 32.69 368 ASP C N 1
ATOM 2449 C CA . ASP C 2 305 ? 33.446 40.650 45.578 1.00 33.15 368 ASP C CA 1
ATOM 2450 C C . ASP C 2 305 ? 32.936 42.027 45.991 1.00 32.97 368 ASP C C 1
ATOM 2451 O O . ASP C 2 305 ? 31.864 42.149 46.586 1.00 31.19 368 ASP C O 1
ATOM 2456 N N . GLN C 2 306 ? 33.710 43.064 45.675 1.00 32.10 369 GLN C N 1
ATOM 2457 C CA . GLN C 2 306 ? 33.309 44.427 46.003 1.00 32.89 369 GLN C CA 1
ATOM 2458 C C . GLN C 2 306 ? 32.401 44.932 44.889 1.00 32.95 369 GLN C C 1
ATOM 2459 O O . GLN C 2 306 ? 31.430 45.641 45.143 1.00 33.45 369 GLN C O 1
ATOM 2465 N N . ILE C 2 307 ? 32.706 44.549 43.654 1.00 33.31 370 ILE C N 1
ATOM 2466 C CA . ILE C 2 307 ? 31.869 44.944 42.528 1.00 33.61 370 ILE C CA 1
ATOM 2467 C C . ILE C 2 307 ? 30.497 44.280 42.719 1.00 32.70 370 ILE C C 1
ATOM 2468 O O . ILE C 2 307 ? 29.462 44.855 42.382 1.00 32.84 370 ILE C O 1
ATOM 2473 N N . GLN C 2 308 ? 30.504 43.076 43.282 1.00 31.53 371 GLN C N 1
ATOM 2474 C CA . GLN C 2 308 ? 29.275 42.330 43.530 1.00 31.49 371 GLN C CA 1
ATOM 2475 C C . GLN C 2 308 ? 28.400 43.091 44.527 1.00 31.89 371 GLN C C 1
ATOM 2476 O O . GLN C 2 308 ? 27.172 43.090 44.432 1.00 31.90 371 GLN C O 1
ATOM 2482 N N . GLN C 2 309 ? 29.041 43.735 45.492 1.00 32.35 372 GLN C N 1
ATOM 2483 C CA . GLN C 2 309 ? 28.320 44.508 46.495 1.00 32.29 372 GLN C CA 1
ATOM 2484 C C . GLN C 2 309 ? 27.617 45.659 45.787 1.00 29.02 372 GLN C C 1
ATOM 2485 O O . GLN C 2 309 ? 26.485 46.007 46.120 1.00 28.69 372 GLN C O 1
ATOM 2491 N N . VAL C 2 310 ? 28.299 46.247 44.811 1.00 26.41 373 VAL C N 1
ATOM 2492 C CA . VAL C 2 310 ? 27.731 47.342 44.043 1.00 27.32 373 VAL C CA 1
ATOM 2493 C C . VAL C 2 310 ? 26.477 46.824 43.339 1.00 29.55 373 VAL C C 1
ATOM 2494 O O . VAL C 2 310 ? 25.453 47.506 43.287 1.00 29.42 373 VAL C O 1
ATOM 2498 N N . VAL C 2 311 ? 26.567 45.602 42.818 1.00 29.21 374 VAL C N 1
ATOM 2499 C CA . VAL C 2 311 ? 25.458 44.963 42.126 1.00 29.49 374 VAL C CA 1
ATOM 2500 C C . VAL C 2 311 ? 24.294 44.672 43.071 1.00 30.01 374 VAL C C 1
ATOM 2501 O O . VAL C 2 311 ? 23.147 45.029 42.788 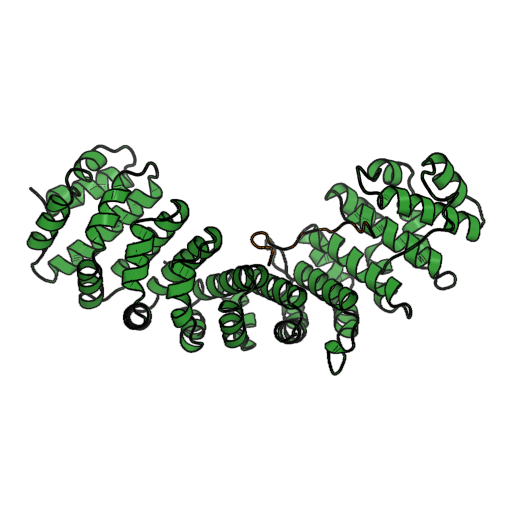1.00 30.28 374 VAL C O 1
ATOM 2505 N N . ASN C 2 312 ? 24.600 44.022 44.189 1.00 28.45 375 ASN C N 1
ATOM 2506 C CA . ASN C 2 312 ? 23.595 43.659 45.176 1.00 28.42 375 ASN C CA 1
ATOM 2507 C C . ASN C 2 312 ? 22.799 44.851 45.709 1.00 29.46 375 ASN C C 1
ATOM 2508 O O . ASN C 2 312 ? 21.617 44.717 46.027 1.00 27.83 375 ASN C O 1
ATOM 2513 N N . HIS C 2 313 ? 23.450 46.007 45.821 1.00 28.60 376 HIS C N 1
ATOM 2514 C CA . HIS C 2 313 ? 22.781 47.204 46.315 1.00 27.87 376 HIS C CA 1
ATOM 2515 C C . HIS C 2 313 ? 21.965 47.886 45.219 1.00 27.71 376 HIS C C 1
ATOM 2516 O O . HIS C 2 313 ? 21.404 48.963 45.433 1.00 27.59 376 HIS C O 1
ATOM 2523 N N . GLY C 2 314 ? 21.904 47.246 44.052 1.00 25.55 377 GLY C N 1
ATOM 2524 C CA . GLY C 2 314 ? 21.140 47.775 42.938 1.00 22.91 377 GLY C CA 1
ATOM 2525 C C . GLY C 2 314 ? 21.657 49.090 42.399 1.00 23.56 377 GLY C C 1
ATOM 2526 O O . GLY C 2 314 ? 20.887 49.896 41.885 1.00 23.11 377 GLY C O 1
ATOM 2527 N N . LEU C 2 315 ? 22.967 49.295 42.475 1.00 22.37 378 LEU C N 1
ATOM 2528 C CA . LEU C 2 315 ? 23.553 50.547 42.029 1.00 23.58 378 LEU C CA 1
ATOM 2529 C C . LEU C 2 315 ? 23.892 50.638 40.552 1.00 23.53 378 LEU C C 1
ATOM 2530 O O . LEU C 2 315 ? 24.126 51.734 40.040 1.00 23.68 378 LEU C O 1
ATOM 2535 N N . VAL C 2 316 ? 23.924 49.502 39.860 1.00 23.36 379 VAL C N 1
ATOM 2536 C CA . VAL C 2 316 ? 24.219 49.523 38.432 1.00 22.39 379 VAL C CA 1
ATOM 2537 C C . VAL C 2 316 ? 23.168 50.358 37.684 1.00 21.16 379 VAL C C 1
ATOM 2538 O O . VAL C 2 316 ? 23.519 51.221 36.875 1.00 21.88 379 VAL C O 1
ATOM 2542 N N . PRO C 2 317 ? 21.867 50.126 37.949 1.00 20.12 380 PRO C N 1
ATOM 2543 C CA . PRO C 2 317 ? 20.841 50.917 37.252 1.00 20.54 380 PRO C CA 1
ATOM 2544 C C . PRO C 2 317 ? 21.036 52.412 37.489 1.00 21.79 380 PRO C C 1
ATOM 2545 O O . PRO C 2 317 ? 20.741 53.239 36.615 1.00 21.78 380 PRO C O 1
ATOM 2549 N N . PHE C 2 318 ? 21.532 52.756 38.676 1.00 21.13 381 PHE C N 1
ATOM 2550 C CA . PHE C 2 318 ? 21.782 54.152 39.011 1.00 22.47 381 PHE C CA 1
ATOM 2551 C C . PHE C 2 318 ? 22.954 54.674 38.200 1.00 22.43 381 PHE C C 1
ATOM 2552 O O . PHE C 2 318 ? 22.973 55.839 37.821 1.00 23.64 381 PHE C O 1
ATOM 2560 N N . LEU C 2 319 ? 23.931 53.813 37.927 1.00 24.06 382 LEU C N 1
ATOM 2561 C CA . LEU C 2 319 ? 25.074 54.226 37.111 1.00 24.45 382 LEU C CA 1
ATOM 2562 C C . LEU C 2 319 ? 24.576 54.424 35.678 1.00 24.44 382 LEU C C 1
ATOM 2563 O O . LEU C 2 319 ? 24.989 55.355 34.983 1.00 23.78 382 LEU C O 1
ATOM 2568 N N . VAL C 2 320 ? 23.684 53.544 35.236 1.00 23.85 383 VAL C N 1
ATOM 2569 C CA . VAL C 2 320 ? 23.119 53.671 33.894 1.00 25.84 383 VAL C CA 1
ATOM 2570 C C . VAL C 2 320 ? 22.344 54.991 33.817 1.00 26.98 383 VAL C C 1
ATOM 2571 O O . VAL C 2 320 ? 22.320 55.653 32.778 1.00 27.75 383 VAL C O 1
ATOM 2575 N N . GLY C 2 321 ? 21.714 55.370 34.929 1.00 27.31 384 GLY C N 1
ATOM 2576 C CA . GLY C 2 321 ? 20.959 56.610 34.970 1.00 26.24 384 GLY C CA 1
ATOM 2577 C C . GLY C 2 321 ? 21.839 57.842 34.835 1.00 27.68 384 GLY C C 1
ATOM 2578 O O . GLY C 2 321 ? 21.544 58.744 34.042 1.00 26.99 384 GLY C O 1
ATOM 2579 N N . VAL C 2 322 ? 22.918 57.892 35.614 1.00 26.44 385 VAL C N 1
ATOM 2580 C CA . VAL C 2 322 ? 23.843 59.019 35.561 1.00 26.89 385 VAL C CA 1
ATOM 2581 C C . VAL C 2 322 ? 24.519 59.099 34.195 1.00 28.84 385 VAL C C 1
ATOM 2582 O O . VAL C 2 322 ? 24.753 60.190 33.670 1.00 27.40 385 VAL C O 1
ATOM 2586 N N . LEU C 2 323 ? 24.827 57.943 33.618 1.00 28.84 386 LEU C N 1
ATOM 2587 C CA . LEU C 2 323 ? 25.461 57.907 32.309 1.00 29.13 386 LEU C CA 1
ATOM 2588 C C . LEU C 2 323 ? 24.499 58.444 31.248 1.00 29.82 386 LEU C C 1
ATOM 2589 O O . LEU C 2 323 ? 24.917 59.095 30.287 1.00 30.36 386 LEU C O 1
ATOM 2594 N N . SER C 2 324 ? 23.209 58.172 31.435 1.00 27.71 387 SER C N 1
ATOM 2595 C CA . SER C 2 324 ? 22.175 58.603 30.496 1.00 27.29 387 SER C CA 1
ATOM 2596 C C . SER C 2 324 ? 21.849 60.088 30.565 1.00 28.71 387 SER C C 1
ATOM 2597 O O . SER C 2 324 ? 21.609 60.726 29.540 1.00 27.14 387 SER C O 1
ATOM 2600 N N . LYS C 2 325 ? 21.825 60.635 31.776 1.00 28.65 388 LYS C N 1
ATOM 2601 C CA . LYS C 2 325 ? 21.486 62.034 31.954 1.00 29.43 388 LYS C CA 1
ATOM 2602 C C . LYS C 2 325 ? 22.071 62.605 33.239 1.00 30.86 388 LYS C C 1
ATOM 2603 O O . LYS C 2 325 ? 21.734 62.170 34.345 1.00 29.75 388 LYS C O 1
ATOM 2609 N N . ALA C 2 326 ? 22.954 63.583 33.079 1.00 31.04 389 ALA C N 1
ATOM 2610 C CA . ALA C 2 326 ? 23.600 64.241 34.207 1.00 33.28 389 ALA C CA 1
ATOM 2611 C C . ALA C 2 326 ? 24.501 65.330 33.660 1.00 34.32 389 ALA C C 1
ATOM 2612 O O . ALA C 2 326 ? 24.660 65.462 32.445 1.00 35.39 389 ALA C O 1
ATOM 2614 N N . ASP C 2 327 ? 25.074 66.124 34.556 1.00 35.45 390 ASP C N 1
ATOM 2615 C CA . ASP C 2 327 ? 25.994 67.164 34.138 1.00 36.79 390 ASP C CA 1
ATOM 2616 C C . ASP C 2 327 ? 27.122 66.386 33.466 1.00 36.03 390 ASP C C 1
ATOM 2617 O O . ASP C 2 327 ? 27.447 65.280 33.903 1.00 34.47 390 ASP C O 1
ATOM 2622 N N . PHE C 2 328 ? 27.722 66.948 32.421 1.00 36.31 391 PHE C N 1
ATOM 2623 C CA . PHE C 2 328 ? 28.781 66.240 31.707 1.00 36.25 391 PHE C CA 1
ATOM 2624 C C . PHE C 2 328 ? 29.922 65.718 32.565 1.00 35.59 391 PHE C C 1
ATOM 2625 O O . PHE C 2 328 ? 30.407 64.607 32.346 1.00 33.68 391 PHE C O 1
ATOM 2633 N N . LYS C 2 329 ? 30.370 66.512 33.529 1.00 36.24 392 LYS C N 1
ATOM 2634 C CA . LYS C 2 329 ? 31.467 66.063 34.377 1.00 37.40 392 LYS C CA 1
ATOM 2635 C C . LYS C 2 329 ? 31.074 64.820 35.165 1.00 35.45 392 LYS C C 1
ATOM 2636 O O . LYS C 2 329 ? 31.912 63.966 35.447 1.00 35.33 392 LYS C O 1
ATOM 2642 N N . THR C 2 330 ? 29.796 64.718 35.516 1.00 34.56 393 THR C N 1
ATOM 2643 C CA . THR C 2 330 ? 29.311 63.555 36.248 1.00 32.85 393 THR C CA 1
ATOM 2644 C C . THR C 2 330 ? 29.274 62.363 35.287 1.00 31.84 393 THR C C 1
ATOM 2645 O O . THR C 2 330 ? 29.644 61.251 35.654 1.00 30.84 393 THR C O 1
ATOM 2649 N N . GLN C 2 331 ? 28.838 62.607 34.053 1.00 33.09 394 GLN C N 1
ATOM 2650 C CA . GLN C 2 331 ? 28.773 61.553 33.042 1.00 33.71 394 GLN C CA 1
ATOM 2651 C C . GLN C 2 331 ? 30.163 60.979 32.795 1.00 34.51 394 GLN C C 1
ATOM 2652 O O . GLN C 2 331 ? 30.316 59.782 32.541 1.00 34.43 394 GLN C O 1
ATOM 2658 N N . LYS C 2 332 ? 31.176 61.839 32.882 1.00 34.23 395 LYS C N 1
ATOM 2659 C CA . LYS C 2 332 ? 32.557 61.419 32.684 1.00 34.80 395 LYS C CA 1
ATOM 2660 C C . LYS C 2 332 ? 33.001 60.480 33.816 1.00 33.71 395 LYS C C 1
ATOM 2661 O O . LYS C 2 332 ? 33.707 59.497 33.581 1.00 33.03 395 LYS C O 1
ATOM 2667 N N . GLU C 2 333 ? 32.587 60.781 35.044 1.00 32.13 396 GLU C N 1
ATOM 2668 C CA . GLU C 2 333 ? 32.930 59.931 36.182 1.00 31.17 396 GLU C CA 1
ATOM 2669 C C . GLU C 2 333 ? 32.228 58.587 36.029 1.00 30.73 396 GLU C C 1
ATOM 2670 O O . GLU C 2 333 ? 32.773 57.545 36.386 1.00 30.84 396 GLU C O 1
ATOM 2676 N N . ALA C 2 334 ? 31.010 58.622 35.498 1.00 29.61 397 ALA C N 1
ATOM 2677 C CA . ALA C 2 334 ? 30.232 57.409 35.293 1.00 29.58 397 ALA C CA 1
ATOM 2678 C C . ALA C 2 334 ? 30.922 56.512 34.264 1.00 29.34 397 ALA C C 1
ATOM 2679 O O . ALA C 2 334 ? 30.980 55.290 34.428 1.00 28.14 397 ALA C O 1
ATOM 2681 N N . ALA C 2 335 ? 31.445 57.125 33.207 1.00 28.57 398 ALA C N 1
ATOM 2682 C CA . ALA C 2 335 ? 32.135 56.376 32.164 1.00 30.63 398 ALA C CA 1
ATOM 2683 C C . ALA C 2 335 ? 33.321 55.66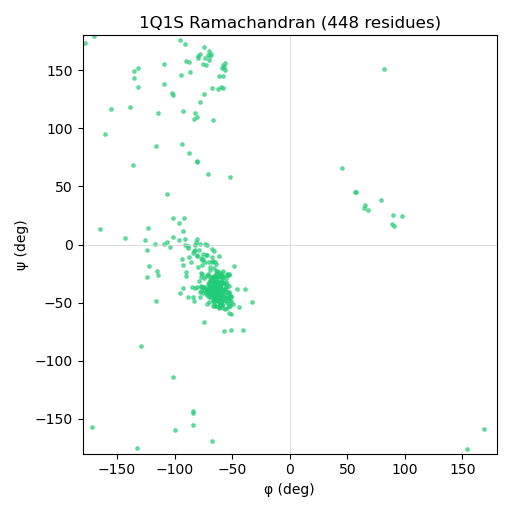3 32.804 1.00 32.28 398 ALA C C 1
ATOM 2684 O O . ALA C 2 335 ? 33.601 54.502 32.498 1.00 34.02 398 ALA C O 1
ATOM 2686 N N . TRP C 2 336 ? 34.011 56.358 33.708 1.00 32.65 399 TRP C N 1
ATOM 2687 C CA . TRP C 2 336 ? 35.146 55.764 34.407 1.00 31.80 399 TRP C CA 1
ATOM 2688 C C . TRP C 2 336 ? 34.667 54.614 35.289 1.00 31.23 399 TRP C C 1
ATOM 2689 O O . TRP C 2 336 ? 35.285 53.548 35.329 1.00 31.69 399 TRP C O 1
ATOM 2700 N N . ALA C 2 337 ? 33.569 54.831 36.004 1.00 29.81 400 ALA C N 1
ATOM 2701 C CA . ALA C 2 337 ? 33.027 53.793 36.870 1.00 29.92 400 ALA C CA 1
ATOM 2702 C C . ALA C 2 337 ? 32.724 52.546 36.037 1.00 30.03 400 ALA C C 1
ATOM 2703 O O . ALA C 2 337 ? 32.986 51.417 36.463 1.00 28.02 400 ALA C O 1
ATOM 2705 N N . ILE C 2 338 ? 32.184 52.758 34.841 1.00 32.06 401 ILE C N 1
ATOM 2706 C CA . ILE C 2 338 ? 31.846 51.647 33.958 1.00 34.79 401 ILE C CA 1
ATOM 2707 C C . ILE C 2 338 ? 33.081 50.940 33.398 1.00 36.03 401 ILE C C 1
ATOM 2708 O O . ILE C 2 338 ? 33.152 49.710 33.389 1.00 36.11 401 ILE C O 1
ATOM 2713 N N . THR C 2 339 ? 34.057 51.709 32.934 1.00 37.32 402 THR C N 1
ATOM 2714 C CA . THR C 2 339 ? 35.256 51.098 32.385 1.00 39.05 402 THR C CA 1
ATOM 2715 C C . THR C 2 339 ? 36.027 50.339 33.469 1.00 38.16 402 THR C C 1
ATOM 2716 O O . THR C 2 339 ? 36.649 49.317 33.187 1.00 37.69 402 THR C O 1
ATOM 2720 N N . ASN C 2 340 ? 35.976 50.821 34.711 1.00 37.11 403 ASN C N 1
ATOM 2721 C CA . ASN C 2 340 ? 36.665 50.140 35.808 1.00 35.63 403 ASN C CA 1
ATOM 2722 C C . ASN C 2 340 ? 35.943 48.833 36.120 1.00 35.98 403 ASN C C 1
ATOM 2723 O O . ASN C 2 340 ? 36.570 47.802 36.392 1.00 34.16 403 ASN C O 1
ATOM 2728 N N . TYR C 2 341 ? 34.615 48.896 36.088 1.00 35.18 404 TYR C N 1
ATOM 2729 C CA . TYR C 2 341 ? 33.764 47.742 36.352 1.00 35.43 404 TYR C CA 1
ATOM 2730 C C . TYR C 2 341 ? 34.046 46.631 35.337 1.00 35.88 404 TYR C C 1
ATOM 2731 O O . TYR C 2 341 ? 34.264 45.480 35.710 1.00 35.04 404 TYR C O 1
ATOM 2740 N N . THR C 2 342 ? 34.043 46.986 34.056 1.00 37.12 405 THR C N 1
ATOM 2741 C CA . THR C 2 342 ? 34.273 46.007 32.999 1.00 39.33 405 THR C CA 1
ATOM 2742 C C . THR C 2 342 ? 35.695 45.474 33.016 1.00 41.63 405 THR C C 1
ATOM 2743 O O . THR C 2 342 ? 35.947 44.338 32.615 1.00 42.21 405 THR C O 1
ATOM 2747 N N . SER C 2 343 ? 36.619 46.296 33.500 1.00 43.06 406 SER C N 1
ATOM 2748 C CA . SER C 2 343 ? 38.023 45.918 33.572 1.00 44.55 406 SER C CA 1
ATOM 2749 C C . SER C 2 343 ? 38.312 44.808 34.583 1.00 44.00 406 SER C C 1
ATOM 2750 O O . SER C 2 343 ? 39.125 43.921 34.318 1.00 46.25 406 SER C O 1
ATOM 2753 N N . GLY C 2 344 ? 37.652 44.840 35.736 1.00 41.23 407 GLY C N 1
ATOM 2754 C CA . GLY C 2 344 ? 37.918 43.818 36.732 1.00 38.26 407 GLY C CA 1
ATOM 2755 C C . GLY C 2 344 ? 36.773 42.898 37.110 1.00 37.51 407 GLY C C 1
ATOM 2756 O O . GLY C 2 344 ? 36.942 42.010 37.949 1.00 35.83 407 GLY C O 1
ATOM 2757 N N . GLY C 2 345 ? 35.608 43.090 36.498 1.00 36.54 408 GLY C N 1
ATOM 2758 C CA . GLY C 2 345 ? 34.475 42.247 36.839 1.00 36.53 408 GLY C CA 1
ATOM 2759 C C . GLY C 2 345 ? 34.486 40.880 36.174 1.00 36.99 408 GLY C C 1
ATOM 2760 O O . GLY C 2 345 ? 35.206 40.658 35.202 1.00 34.24 408 GLY C O 1
ATOM 2761 N N . THR C 2 346 ? 33.698 39.958 36.721 1.00 37.40 409 THR C N 1
ATOM 2762 C CA . THR C 2 346 ? 33.575 38.618 36.160 1.00 37.70 409 THR C CA 1
ATOM 2763 C C . THR C 2 346 ? 32.716 38.740 34.902 1.00 37.76 409 THR C C 1
ATOM 2764 O O . THR C 2 346 ? 32.128 39.798 34.644 1.00 37.21 409 THR C O 1
ATOM 2768 N N . VAL C 2 347 ? 32.648 37.666 34.121 1.00 38.00 410 VAL C N 1
ATOM 2769 C CA . VAL C 2 347 ? 31.856 37.662 32.889 1.00 38.02 410 VAL C CA 1
ATOM 2770 C C . VAL C 2 347 ? 30.382 37.883 33.209 1.00 36.60 410 VAL C C 1
ATOM 2771 O O . VAL C 2 347 ? 29.691 38.632 32.530 1.00 35.03 410 VAL C O 1
ATOM 2775 N N . GLU C 2 348 ? 29.908 37.208 34.246 1.00 37.38 411 GLU C N 1
ATOM 2776 C CA . GLU C 2 348 ? 28.524 37.330 34.663 1.00 40.12 411 GLU C CA 1
ATOM 2777 C C . GLU C 2 348 ? 28.183 38.767 35.085 1.00 39.36 411 GLU C C 1
ATOM 2778 O O . GLU C 2 348 ? 27.122 39.285 34.729 1.00 38.46 411 GLU C O 1
ATOM 2784 N N . GLN C 2 349 ? 29.084 39.410 35.828 1.00 36.92 412 GLN C N 1
ATOM 2785 C CA . GLN C 2 349 ? 28.868 40.789 36.269 1.00 34.95 412 GLN C CA 1
ATOM 2786 C C . GLN C 2 349 ? 28.835 41.724 35.067 1.00 34.40 412 GLN C C 1
ATOM 2787 O O . GLN C 2 349 ? 28.103 42.713 35.061 1.00 33.80 412 GLN C O 1
ATOM 2793 N N . ILE C 2 350 ? 29.622 41.410 34.044 1.00 35.04 413 ILE C N 1
ATOM 2794 C CA . ILE C 2 350 ? 29.649 42.237 32.842 1.00 36.29 413 ILE C CA 1
ATOM 2795 C C . ILE C 2 350 ? 28.382 42.015 32.007 1.00 37.35 413 ILE C C 1
ATOM 2796 O O . ILE C 2 350 ? 27.851 42.952 31.410 1.00 36.92 413 ILE C O 1
ATOM 2801 N N . VAL C 2 351 ? 27.897 40.776 31.968 1.00 37.79 414 VAL C N 1
ATOM 2802 C CA . VAL C 2 351 ? 26.678 40.470 31.224 1.00 38.08 414 VAL C CA 1
ATOM 2803 C C . VAL C 2 351 ? 25.545 41.274 31.865 1.00 37.40 414 VAL C C 1
ATOM 2804 O O . VAL C 2 351 ? 24.729 41.896 31.178 1.00 36.86 414 VAL C O 1
ATOM 2808 N N . TYR C 2 352 ? 25.512 41.248 33.193 1.00 36.00 415 TYR C N 1
ATOM 2809 C CA . TYR C 2 352 ? 24.510 41.969 33.964 1.00 35.43 415 TYR C CA 1
ATOM 2810 C C . TYR C 2 352 ? 24.486 43.441 33.563 1.00 34.66 415 TYR C C 1
ATOM 2811 O O . TYR C 2 352 ? 23.421 44.028 33.359 1.00 34.13 415 TYR C O 1
ATOM 2820 N N . LEU C 2 353 ? 25.673 44.024 33.444 1.00 34.30 416 LEU C N 1
ATOM 2821 C CA . LEU C 2 353 ? 25.821 45.422 33.069 1.00 35.03 416 LEU C CA 1
ATOM 2822 C C . LEU C 2 353 ? 25.082 45.711 31.763 1.00 34.22 416 LEU C C 1
ATOM 2823 O O . LEU C 2 353 ? 24.359 46.705 31.653 1.00 32.91 416 LEU C O 1
ATOM 2828 N N . VAL C 2 354 ? 25.261 44.839 30.774 1.00 34.59 417 VAL C N 1
ATOM 2829 C CA . VAL C 2 354 ? 24.595 45.008 29.484 1.00 33.57 417 VAL C CA 1
ATOM 2830 C C . VAL C 2 354 ? 23.076 44.858 29.643 1.00 33.36 417 VAL C C 1
ATOM 2831 O O . VAL C 2 354 ? 22.302 45.606 29.044 1.00 32.12 417 VAL C O 1
ATOM 2835 N N . HIS C 2 355 ? 22.653 43.893 30.453 1.00 32.15 418 HIS C N 1
ATOM 2836 C CA . HIS C 2 355 ? 21.228 43.673 30.681 1.00 35.26 418 HIS C CA 1
ATOM 2837 C C . HIS C 2 355 ? 20.542 44.887 31.321 1.00 34.12 418 HIS C C 1
ATOM 2838 O O . HIS C 2 355 ? 19.336 45.075 31.161 1.00 34.64 418 HIS C O 1
ATOM 2845 N N . CYS C 2 356 ? 21.303 45.707 32.040 1.00 31.87 419 CYS C N 1
ATOM 2846 C CA . CYS C 2 356 ? 20.743 46.888 32.682 1.00 31.74 419 CYS C CA 1
ATOM 2847 C C . CYS C 2 356 ? 20.573 48.064 31.728 1.00 30.73 419 CYS C C 1
ATOM 2848 O O . CYS C 2 356 ? 19.970 49.079 32.091 1.00 30.72 419 CYS C O 1
ATOM 2851 N N . GLY C 2 357 ? 21.111 47.930 30.517 1.00 29.91 420 GLY C N 1
ATOM 2852 C CA . GLY C 2 357 ? 20.993 48.981 29.522 1.00 27.43 420 GLY C CA 1
ATOM 2853 C C . GLY C 2 357 ? 22.170 49.928 29.380 1.00 29.31 420 GLY C C 1
ATOM 2854 O O . GLY C 2 357 ? 22.001 51.053 28.902 1.00 30.26 420 GLY C O 1
ATOM 2855 N N . ILE C 2 358 ? 23.366 49.489 29.759 1.00 30.26 421 ILE C N 1
ATOM 2856 C CA . ILE C 2 358 ? 24.542 50.359 29.676 1.00 32.83 421 ILE C CA 1
ATOM 2857 C C . ILE C 2 358 ? 24.954 50.745 28.257 1.00 33.88 421 ILE C C 1
ATOM 2858 O O . ILE C 2 358 ? 25.465 51.841 28.031 1.00 33.32 421 ILE C O 1
ATOM 2863 N N . ILE C 2 359 ? 24.713 49.851 27.304 1.00 35.70 422 ILE C N 1
ATOM 2864 C CA . ILE C 2 359 ? 25.113 50.076 25.919 1.00 37.11 422 ILE C CA 1
ATOM 2865 C C . ILE C 2 359 ? 24.675 51.364 25.236 1.00 38.12 422 ILE C C 1
ATOM 2866 O O . ILE C 2 359 ? 25.521 52.139 24.776 1.00 39.23 422 ILE C O 1
ATOM 2871 N N . GLU C 2 360 ? 23.371 51.606 25.156 1.00 37.89 423 GLU C N 1
ATOM 2872 C CA . GLU C 2 360 ? 22.915 52.805 24.473 1.00 38.62 423 GLU C CA 1
ATOM 2873 C C . GLU C 2 360 ? 23.463 54.110 25.045 1.00 36.28 423 GLU C C 1
ATOM 2874 O O . GLU C 2 360 ? 24.042 54.910 24.312 1.00 36.72 423 GLU C O 1
ATOM 2880 N N . PRO C 2 361 ? 23.287 54.351 26.357 1.00 34.75 424 PRO C N 1
ATOM 2881 C CA . PRO C 2 361 ? 23.815 55.610 26.893 1.00 34.11 424 PRO C CA 1
ATOM 2882 C C . PRO C 2 361 ? 25.319 55.762 26.685 1.00 34.32 424 PRO C C 1
ATOM 2883 O O . PRO C 2 361 ? 25.824 56.867 26.519 1.00 35.47 424 PRO C O 1
ATOM 2887 N N . LEU C 2 362 ? 26.027 54.642 26.670 1.00 36.73 425 LEU C N 1
ATOM 2888 C CA . LEU C 2 362 ? 27.471 54.656 26.480 1.00 39.96 425 LEU C CA 1
ATOM 2889 C C . LEU C 2 362 ? 27.806 55.137 25.069 1.00 41.50 425 LEU C C 1
ATOM 2890 O O . LEU C 2 362 ? 28.714 55.948 24.878 1.00 40.78 425 LEU C O 1
ATOM 2895 N N . MET C 2 363 ? 27.055 54.648 24.086 1.00 43.45 426 MET C N 1
ATOM 2896 C CA . MET C 2 363 ? 27.272 55.031 22.693 1.00 45.60 426 MET C CA 1
ATOM 2897 C C . MET C 2 363 ? 26.944 56.499 22.446 1.00 45.88 426 MET C C 1
ATOM 2898 O O . MET C 2 363 ? 27.665 57.191 21.728 1.00 46.31 426 MET C O 1
ATOM 2903 N N . ASN C 2 364 ? 25.850 56.970 23.035 1.00 46.32 427 ASN C N 1
ATOM 2904 C CA . ASN C 2 364 ? 25.442 58.358 22.863 1.00 47.77 427 ASN C CA 1
ATOM 2905 C C . ASN C 2 364 ? 26.524 59.335 23.319 1.00 47.84 427 ASN C C 1
ATOM 2906 O O . ASN C 2 364 ? 26.611 60.456 22.811 1.00 45.59 427 ASN C O 1
ATOM 2911 N N . LEU C 2 365 ? 27.350 58.909 24.271 1.00 48.14 428 LEU C N 1
ATOM 2912 C CA . LEU C 2 365 ? 28.418 59.761 24.784 1.00 50.12 428 LEU C CA 1
ATOM 2913 C C . LEU C 2 365 ? 29.649 59.795 23.880 1.00 51.74 428 LEU C C 1
ATOM 2914 O O . LEU C 2 365 ? 30.465 60.710 23.968 1.00 51.95 428 LEU C O 1
ATOM 2919 N N . LEU C 2 366 ? 29.784 58.802 23.011 1.00 53.36 429 LEU C N 1
ATOM 2920 C CA . LEU C 2 366 ? 30.919 58.759 22.104 1.00 55.95 429 LEU C CA 1
ATOM 2921 C C . LEU C 2 366 ? 30.927 59.975 21.185 1.00 57.86 429 LEU C C 1
ATOM 2922 O O . LEU C 2 366 ? 31.906 60.225 20.482 1.00 59.20 429 LEU C O 1
ATOM 2927 N N . SER C 2 367 ? 29.836 60.732 21.202 1.00 59.56 430 SER C N 1
ATOM 2928 C CA . SER C 2 367 ? 29.704 61.921 20.367 1.00 60.87 430 SER C CA 1
ATOM 2929 C C . SER C 2 367 ? 30.075 63.196 21.118 1.00 61.84 430 SER C C 1
ATOM 2930 O O . SER C 2 367 ? 29.710 64.297 20.699 1.00 61.43 430 SER C O 1
ATOM 2933 N N . ALA C 2 368 ? 30.797 63.049 22.224 1.00 62.46 431 ALA C N 1
ATOM 2934 C CA . ALA C 2 368 ? 31.189 64.202 23.028 1.00 63.41 431 ALA C CA 1
ATOM 2935 C C . ALA C 2 368 ? 32.571 64.735 22.668 1.00 63.76 431 ALA C C 1
ATOM 2936 O O . ALA C 2 368 ? 33.474 63.974 22.314 1.00 63.53 431 ALA C O 1
ATOM 2938 N N . LYS C 2 369 ? 32.722 66.052 22.765 1.00 64.36 432 LYS C N 1
ATOM 2939 C CA . LYS C 2 369 ? 33.988 66.709 22.461 1.00 65.12 432 LYS C CA 1
ATOM 2940 C C . LYS C 2 369 ? 34.908 66.570 23.669 1.00 64.70 432 LYS C C 1
ATOM 2941 O O . LYS C 2 369 ? 35.167 67.541 24.380 1.00 65.76 432 LYS C O 1
ATOM 2947 N N . ASP C 2 370 ? 35.390 65.357 23.904 1.00 63.08 433 ASP C N 1
ATOM 2948 C CA . ASP C 2 370 ? 36.274 65.099 25.028 1.00 62.16 433 ASP C CA 1
ATOM 2949 C C . ASP C 2 370 ? 36.993 63.798 24.723 1.00 61.50 433 ASP C C 1
ATOM 2950 O O . ASP C 2 370 ? 36.479 62.713 24.990 1.00 61.56 433 ASP C O 1
ATOM 2955 N N . THR C 2 371 ? 38.183 63.915 24.150 1.00 61.66 434 THR C N 1
ATOM 2956 C CA . THR C 2 371 ? 38.968 62.746 23.776 1.00 61.92 434 THR C CA 1
ATOM 2957 C C . THR C 2 371 ? 39.178 61.794 24.947 1.00 60.89 434 THR C C 1
ATOM 2958 O O . THR C 2 371 ? 39.219 60.575 24.765 1.00 61.45 434 THR C O 1
ATOM 2962 N N . LYS C 2 372 ? 39.304 62.348 26.148 1.00 59.78 435 LYS C N 1
ATOM 2963 C CA . LYS C 2 372 ? 39.521 61.526 27.331 1.00 58.41 435 LYS C CA 1
ATOM 2964 C C . LYS C 2 372 ? 38.373 60.552 27.595 1.00 56.84 435 LYS C C 1
ATOM 2965 O O . LYS C 2 372 ? 38.597 59.349 27.742 1.00 56.27 435 LYS C O 1
ATOM 2971 N N . ILE C 2 373 ? 37.148 61.066 27.660 1.00 54.74 436 ILE C N 1
ATOM 2972 C CA . ILE C 2 373 ? 35.998 60.205 27.911 1.00 53.45 436 ILE C CA 1
ATOM 2973 C C . ILE C 2 373 ? 35.824 59.211 26.762 1.00 52.71 436 ILE C C 1
ATOM 2974 O O . ILE C 2 373 ? 35.419 58.066 26.977 1.00 51.47 436 ILE C O 1
ATOM 2979 N N . ILE C 2 374 ? 36.144 59.648 25.545 1.00 52.21 437 ILE C N 1
ATOM 2980 C CA . ILE C 2 374 ? 36.025 58.789 24.369 1.00 51.50 437 ILE C CA 1
ATOM 2981 C C . ILE C 2 374 ? 36.935 57.574 24.504 1.00 50.41 437 ILE C C 1
ATOM 2982 O O . ILE C 2 374 ? 36.526 56.444 24.226 1.00 48.69 437 ILE C O 1
ATOM 2987 N N . GLN C 2 375 ? 38.171 57.815 24.933 1.00 49.95 438 GLN C N 1
ATOM 2988 C CA . GLN C 2 375 ? 39.127 56.735 25.126 1.00 51.12 438 GLN C CA 1
ATOM 2989 C C . GLN C 2 375 ? 38.541 55.762 26.137 1.00 50.08 438 GLN C C 1
ATOM 2990 O O . GLN C 2 375 ? 38.467 54.556 25.889 1.00 50.15 438 GLN C O 1
ATOM 2996 N N . VAL C 2 376 ? 38.120 56.309 27.275 1.00 48.23 439 VAL C N 1
ATOM 2997 C CA . VAL C 2 376 ? 37.530 55.527 28.354 1.00 45.68 439 VAL C CA 1
ATOM 2998 C C . VAL C 2 376 ? 36.370 54.652 27.872 1.00 44.01 439 VAL C C 1
ATOM 2999 O O . VAL C 2 376 ? 36.293 53.474 28.215 1.00 42.66 439 VAL C O 1
ATOM 3003 N N . ILE C 2 377 ? 35.476 55.225 27.071 1.00 43.92 440 ILE C N 1
ATOM 3004 C CA . ILE C 2 377 ? 34.328 54.477 26.561 1.00 44.77 440 ILE C CA 1
ATOM 3005 C C . ILE C 2 377 ? 34.739 53.364 25.595 1.00 46.57 440 ILE C C 1
ATOM 3006 O O . ILE C 2 377 ? 34.355 52.205 25.777 1.00 45.95 440 ILE C O 1
ATOM 3011 N N . LEU C 2 378 ? 35.512 53.717 24.568 1.00 47.88 441 LEU C N 1
ATOM 3012 C CA . LEU C 2 378 ? 35.971 52.731 23.592 1.00 49.12 441 LEU C CA 1
ATOM 3013 C C . LEU C 2 378 ? 36.638 51.589 24.348 1.00 48.95 441 LEU C C 1
ATOM 3014 O O . LEU C 2 378 ? 36.527 50.419 23.982 1.00 49.62 441 LEU C O 1
ATOM 3019 N N . ASP C 2 379 ? 37.319 51.958 25.424 1.00 49.20 442 ASP C N 1
ATOM 3020 C CA . ASP C 2 379 ? 38.014 51.014 26.273 1.00 49.84 442 ASP C CA 1
ATOM 3021 C C . ASP C 2 379 ? 37.009 50.092 26.965 1.00 50.04 442 ASP C C 1
ATOM 3022 O O . ASP C 2 379 ? 37.250 48.891 27.109 1.00 50.95 442 ASP C O 1
ATOM 3027 N N . ALA C 2 380 ? 35.881 50.659 27.387 1.00 48.01 443 ALA C N 1
ATOM 3028 C CA . ALA C 2 380 ? 34.840 49.890 28.060 1.00 45.57 443 ALA C CA 1
ATOM 3029 C C . ALA C 2 380 ? 34.233 48.849 27.123 1.00 43.89 443 ALA C C 1
ATOM 3030 O O . ALA C 2 380 ? 34.006 47.704 27.518 1.00 40.24 443 ALA C O 1
ATOM 3032 N N . ILE C 2 381 ? 33.969 49.254 25.884 1.00 44.96 444 ILE C N 1
ATOM 3033 C CA . ILE C 2 381 ? 33.396 48.355 24.887 1.00 47.08 444 ILE C CA 1
ATOM 3034 C C . ILE C 2 381 ? 34.324 47.171 24.649 1.00 47.82 444 ILE C C 1
ATOM 3035 O O . ILE C 2 381 ? 33.886 46.018 24.599 1.00 46.37 444 ILE C O 1
ATOM 3040 N N . SER C 2 382 ? 35.609 47.468 24.499 1.00 48.82 445 SER C N 1
ATOM 3041 C CA . SER C 2 382 ? 36.605 46.433 24.287 1.00 49.87 445 SER C CA 1
ATOM 3042 C C . SER C 2 382 ? 36.456 45.376 25.380 1.00 49.66 445 SER C C 1
ATOM 3043 O O . SER C 2 382 ? 36.364 44.180 25.093 1.00 48.49 445 SER C O 1
ATOM 3046 N N . ASN C 2 383 ? 36.417 45.821 26.633 1.00 49.79 446 ASN C N 1
ATOM 3047 C CA . ASN C 2 383 ? 36.276 44.898 27.754 1.00 51.06 446 ASN C CA 1
ATOM 3048 C C . ASN C 2 383 ? 34.970 44.108 27.669 1.00 50.32 446 ASN C C 1
ATOM 3049 O O . ASN C 2 383 ? 34.919 42.943 28.063 1.00 50.18 446 ASN C O 1
ATOM 3054 N N . ILE C 2 384 ? 33.915 44.742 27.161 1.00 49.71 447 ILE C N 1
ATOM 3055 C CA . ILE C 2 384 ? 32.619 44.079 27.053 1.00 49.43 447 ILE C CA 1
ATOM 3056 C C . ILE C 2 384 ? 32.581 43.064 25.913 1.00 50.22 447 ILE C C 1
ATOM 3057 O O . ILE C 2 384 ? 31.963 42.008 26.041 1.00 49.30 447 ILE C O 1
ATOM 3062 N N . PHE C 2 385 ? 33.233 43.383 24.798 1.00 51.08 448 PHE C N 1
ATOM 3063 C CA . PHE C 2 385 ? 33.276 42.462 23.668 1.00 52.22 448 PHE C CA 1
ATOM 3064 C C . PHE C 2 385 ? 34.043 41.231 24.113 1.00 53.36 448 PHE C C 1
ATOM 3065 O O . PHE C 2 385 ? 33.678 40.102 23.794 1.00 53.31 448 PHE C O 1
ATOM 3073 N N . GLN C 2 386 ? 35.107 41.474 24.868 1.00 54.95 449 GLN C N 1
ATOM 3074 C CA . GLN C 2 386 ? 35.965 40.419 25.386 1.00 57.86 449 GLN C CA 1
ATOM 3075 C C . GLN C 2 386 ? 35.186 39.435 26.259 1.00 59.39 449 GLN C C 1
ATOM 3076 O O . GLN C 2 386 ? 35.501 38.245 26.303 1.00 60.18 449 GLN C O 1
ATOM 3082 N N . ALA C 2 387 ? 34.173 39.937 26.958 1.00 60.21 450 ALA C N 1
ATOM 3083 C CA . ALA C 2 387 ? 33.351 39.092 27.813 1.00 60.32 450 ALA C CA 1
ATOM 3084 C C . ALA C 2 387 ? 32.404 38.275 26.938 1.00 61.05 450 ALA C C 1
ATOM 3085 O O . ALA C 2 387 ? 32.123 37.112 27.227 1.00 60.41 450 ALA C O 1
ATOM 3087 N N . ALA C 2 388 ? 31.925 38.896 25.862 1.00 62.00 451 ALA C N 1
ATOM 3088 C CA . ALA C 2 388 ? 31.008 38.252 24.926 1.00 63.66 451 ALA C CA 1
ATOM 3089 C C . ALA C 2 388 ? 31.758 37.275 24.028 1.00 64.72 451 ALA C C 1
ATOM 3090 O O . ALA C 2 388 ? 31.156 36.415 23.388 1.00 65.30 451 ALA C O 1
ATOM 3092 N N . GLU C 2 389 ? 33.076 37.424 23.981 1.00 65.89 452 GLU C N 1
ATOM 3093 C CA . GLU C 2 389 ? 33.919 36.552 23.177 1.00 66.64 452 GLU C CA 1
ATOM 3094 C C . GLU C 2 389 ? 34.063 35.239 23.935 1.00 66.38 452 GLU C C 1
ATOM 3095 O O . GLU C 2 389 ? 34.034 34.158 23.347 1.00 66.64 452 GLU C O 1
ATOM 3101 N N . LYS C 2 390 ? 34.208 35.350 25.251 1.00 65.62 453 LYS C N 1
ATOM 3102 C CA . LYS C 2 390 ? 34.341 34.191 26.119 1.00 64.92 453 LYS C CA 1
ATOM 3103 C C . LYS C 2 390 ? 32.981 33.505 26.184 1.00 64.72 453 LYS C C 1
ATOM 3104 O O . LYS C 2 390 ? 32.815 32.483 26.851 1.00 64.29 453 LYS C O 1
ATOM 3110 N N . LEU C 2 391 ? 32.012 34.078 25.477 1.00 64.56 454 LEU C N 1
ATOM 3111 C CA . LEU C 2 391 ? 30.656 33.543 25.451 1.00 65.59 454 LEU C CA 1
ATOM 3112 C C . LEU C 2 391 ? 30.173 33.239 24.036 1.00 66.33 454 LEU C C 1
ATOM 3113 O O . LEU C 2 391 ? 29.081 32.696 23.853 1.00 65.38 454 LEU C O 1
ATOM 3118 N N . GLY C 2 392 ? 30.980 33.586 23.038 1.00 67.28 455 GLY C N 1
ATOM 3119 C CA . GLY C 2 392 ? 30.565 33.347 21.668 1.00 68.36 455 GLY C CA 1
ATOM 3120 C C . GLY C 2 392 ? 29.242 34.053 21.446 1.00 69.23 455 GLY C C 1
ATOM 3121 O O . GLY C 2 392 ? 28.300 33.489 20.885 1.00 69.65 455 GLY C O 1
ATOM 3122 N N . GLU C 2 393 ? 29.181 35.296 21.915 1.00 69.47 456 GLU C N 1
ATOM 3123 C CA . GLU C 2 393 ? 27.998 36.142 21.803 1.00 69.57 456 GLU C CA 1
ATOM 3124 C C . GLU C 2 393 ? 28.415 37.446 21.142 1.00 69.21 456 GLU C C 1
ATOM 3125 O O . GLU C 2 393 ? 27.617 38.374 21.009 1.00 69.19 456 GLU C O 1
ATOM 3131 N N . THR C 2 394 ? 29.679 37.506 20.740 1.00 69.07 457 THR C N 1
ATOM 3132 C CA . THR C 2 394 ? 30.237 38.691 20.105 1.00 69.76 457 THR C CA 1
ATOM 3133 C C . THR C 2 394 ? 29.380 39.249 18.978 1.00 69.88 457 THR C C 1
ATOM 3134 O O . THR C 2 394 ? 29.540 40.407 18.593 1.00 70.63 457 THR C O 1
ATOM 3138 N N . GLU C 2 395 ? 28.470 38.436 18.449 1.00 69.55 458 GLU C N 1
ATOM 3139 C CA . GLU C 2 395 ? 27.615 38.894 17.363 1.00 68.67 458 GLU C CA 1
ATOM 3140 C C . GLU C 2 395 ? 26.348 39.573 17.873 1.00 67.23 458 GLU C C 1
ATOM 3141 O O . GLU C 2 395 ? 25.972 40.635 17.377 1.00 66.45 458 GLU C O 1
ATOM 3147 N N . LYS C 2 396 ? 25.689 38.972 18.860 1.00 66.01 459 LYS C N 1
ATOM 3148 C CA . LYS C 2 396 ? 24.473 39.568 19.401 1.00 65.28 459 LYS C CA 1
ATOM 3149 C C . LYS C 2 396 ? 24.778 40.953 19.968 1.00 64.10 459 LYS C C 1
ATOM 3150 O O . LYS C 2 396 ? 23.903 41.820 20.018 1.00 63.60 459 LYS C O 1
ATOM 3156 N N . LEU C 2 397 ? 26.026 41.158 20.382 1.00 62.85 460 LEU C N 1
ATOM 3157 C CA . LEU C 2 397 ? 26.448 42.440 20.938 1.00 61.49 460 LEU C CA 1
ATOM 3158 C C . LEU C 2 397 ? 26.685 43.456 19.827 1.00 60.87 460 LEU C C 1
ATOM 3159 O O . LEU C 2 397 ? 26.326 44.627 19.960 1.00 60.52 460 LEU C O 1
ATOM 3164 N N . SER C 2 398 ? 27.295 43.003 18.734 1.00 60.32 461 SER C N 1
ATOM 3165 C CA . SER C 2 398 ? 27.571 43.873 17.596 1.00 59.94 461 SER C CA 1
ATOM 3166 C C . SER C 2 398 ? 26.275 44.465 17.073 1.00 59.86 461 SER C C 1
ATOM 3167 O O . SER C 2 398 ? 26.224 45.645 16.728 1.00 59.99 461 SER C O 1
ATOM 3170 N N . ILE C 2 399 ? 25.231 43.642 17.007 1.00 60.15 462 ILE C N 1
ATOM 3171 C CA . ILE C 2 399 ? 23.932 44.113 16.538 1.00 60.86 462 ILE C CA 1
ATOM 3172 C C . ILE C 2 399 ? 23.453 45.232 17.459 1.00 60.77 462 ILE C C 1
ATOM 3173 O O . ILE C 2 399 ? 23.085 46.308 16.992 1.00 59.79 462 ILE C O 1
ATOM 3178 N N . MET C 2 400 ? 23.468 44.969 18.764 1.00 61.05 463 MET C N 1
ATOM 3179 C CA . MET C 2 400 ? 23.042 45.949 19.764 1.00 61.37 463 MET C CA 1
ATOM 3180 C C . MET C 2 400 ? 23.696 47.307 19.540 1.00 61.07 463 MET C C 1
ATOM 3181 O O . MET C 2 400 ? 23.016 48.335 19.502 1.00 60.09 463 MET C O 1
ATOM 3186 N N . ILE C 2 401 ? 25.019 47.303 19.406 1.00 60.59 464 ILE C N 1
ATOM 3187 C CA . ILE C 2 401 ? 25.776 48.531 19.191 1.00 60.94 464 ILE C CA 1
ATOM 3188 C C . ILE C 2 401 ? 25.414 49.159 17.850 1.00 62.15 464 ILE C C 1
ATOM 3189 O O . ILE C 2 401 ? 25.527 50.370 17.666 1.00 61.65 464 ILE C O 1
ATOM 3194 N N . GLU C 2 402 ? 24.976 48.326 16.914 1.00 63.61 465 GLU C N 1
ATOM 3195 C CA . GLU C 2 402 ? 24.585 48.800 15.595 1.00 65.01 465 GLU C CA 1
ATOM 3196 C C . GLU C 2 402 ? 23.151 49.322 15.662 1.00 64.26 465 GLU C C 1
ATOM 3197 O O . GLU C 2 402 ? 22.811 50.320 15.027 1.00 63.57 465 GLU C O 1
ATOM 3203 N N . GLU C 2 403 ? 22.326 48.643 16.455 1.00 63.95 466 GLU C N 1
ATOM 3204 C CA . GLU C 2 403 ? 20.924 49.007 16.643 1.00 64.60 466 GLU C CA 1
ATOM 3205 C C . GLU C 2 403 ? 20.769 50.421 17.196 1.00 64.13 466 GLU C C 1
ATOM 3206 O O . GLU C 2 403 ? 20.013 51.226 16.656 1.00 63.79 466 GLU C O 1
ATOM 3212 N N . CYS C 2 404 ? 21.484 50.719 18.277 1.00 64.16 467 CYS C N 1
ATOM 3213 C CA . CYS C 2 404 ? 21.389 52.031 18.911 1.00 64.66 467 CYS C CA 1
ATOM 3214 C C . CYS C 2 404 ? 22.223 53.120 18.248 1.00 64.78 467 CYS C C 1
ATOM 3215 O O . CYS C 2 404 ? 22.254 54.253 18.725 1.00 64.89 467 CYS C O 1
ATOM 3218 N N . GLY C 2 405 ? 22.903 52.778 17.158 1.00 64.83 468 GLY C N 1
ATOM 3219 C CA . GLY C 2 405 ? 23.711 53.762 16.455 1.00 64.33 468 GLY C CA 1
ATOM 3220 C C . GLY C 2 405 ? 25.158 53.853 16.907 1.00 64.14 468 GLY C C 1
ATOM 3221 O O . GLY C 2 405 ? 25.849 54.829 16.605 1.00 63.21 468 GLY C O 1
ATOM 3222 N N . GLY C 2 406 ? 25.622 52.838 17.626 1.00 64.20 469 GLY C N 1
ATOM 3223 C CA . GLY C 2 406 ? 26.992 52.838 18.103 1.00 64.98 469 GLY C CA 1
ATOM 3224 C C . GLY C 2 406 ? 28.012 52.797 16.982 1.00 65.55 469 GLY C C 1
ATOM 3225 O O . GLY C 2 406 ? 28.907 53.640 16.923 1.00 65.00 469 GLY C O 1
ATOM 3226 N N . LEU C 2 407 ? 27.875 51.820 16.090 1.00 66.45 470 LEU C N 1
ATOM 3227 C CA . LEU C 2 407 ? 28.798 51.661 14.970 1.00 67.54 470 LEU C CA 1
ATOM 3228 C C . LEU C 2 407 ? 28.919 52.921 14.122 1.00 67.86 470 LEU C C 1
ATOM 3229 O O . LEU C 2 407 ? 30.013 53.286 13.694 1.00 66.66 470 LEU C O 1
ATOM 3234 N N . ASP C 2 408 ? 27.792 53.584 13.888 1.00 69.39 471 ASP C N 1
ATOM 3235 C CA . ASP C 2 408 ? 27.767 54.802 13.088 1.00 71.03 471 ASP C CA 1
ATOM 3236 C C . ASP C 2 408 ? 28.533 55.932 13.783 1.00 71.67 471 ASP C C 1
ATOM 3237 O O . ASP C 2 408 ? 28.715 57.012 13.219 1.00 72.08 471 ASP C O 1
ATOM 3242 N N . LYS C 2 409 ? 28.978 55.677 15.012 1.00 72.07 472 LYS C N 1
ATOM 3243 C CA . LYS C 2 409 ? 29.733 56.666 15.777 1.00 72.03 472 LYS C CA 1
ATOM 3244 C C . LYS C 2 409 ? 31.159 56.191 16.025 1.00 71.97 472 LYS C C 1
ATOM 3245 O O . LYS C 2 409 ? 32.054 56.999 16.262 1.00 71.94 472 LYS C O 1
ATOM 3251 N N . ILE C 2 410 ? 31.368 54.880 15.973 1.00 72.12 473 ILE C N 1
ATOM 3252 C CA . ILE C 2 410 ? 32.700 54.323 16.170 1.00 72.51 473 ILE C CA 1
ATOM 3253 C C . ILE C 2 410 ? 33.516 54.491 14.889 1.00 74.37 473 ILE C C 1
ATOM 3254 O O . ILE C 2 410 ? 34.679 54.898 14.942 1.00 74.71 473 ILE C O 1
ATOM 3259 N N . GLU C 2 411 ? 32.907 54.178 13.744 1.00 76.04 474 GLU C N 1
ATOM 3260 C CA . GLU C 2 411 ? 33.582 54.316 12.451 1.00 77.33 474 GLU C CA 1
ATOM 3261 C C . GLU C 2 411 ? 33.987 55.765 12.234 1.00 77.32 474 GLU C C 1
ATOM 3262 O O . GLU C 2 411 ? 35.075 56.049 11.735 1.00 77.23 474 GLU C O 1
ATOM 3268 N N . ALA C 2 412 ? 33.094 56.679 12.603 1.00 77.30 475 ALA C N 1
ATOM 3269 C CA . ALA C 2 412 ? 33.353 58.105 12.463 1.00 77.45 475 ALA C CA 1
ATOM 3270 C C . ALA C 2 412 ? 34.558 58.513 13.312 1.00 77.98 475 ALA C C 1
ATOM 3271 O O . ALA C 2 412 ? 35.316 59.408 12.935 1.00 78.34 475 ALA C O 1
ATOM 3273 N N . LEU C 2 413 ? 34.727 57.854 14.457 1.00 78.64 476 LEU C N 1
ATOM 3274 C CA . LEU C 2 413 ? 35.847 58.131 15.358 1.00 78.94 476 LEU C CA 1
ATOM 3275 C C . LEU C 2 413 ? 37.111 57.492 14.807 1.00 79.73 476 LEU C C 1
ATOM 3276 O O . LEU C 2 413 ? 38.223 57.946 15.070 1.00 79.68 476 LEU C O 1
ATOM 3281 N N . GLN C 2 414 ? 36.918 56.418 14.053 1.00 80.46 477 GLN C N 1
ATOM 3282 C CA . GLN C 2 414 ? 38.009 55.680 13.432 1.00 80.88 477 GLN C CA 1
ATOM 3283 C C . GLN C 2 414 ? 38.859 56.646 12.604 1.00 81.37 477 GLN C C 1
ATOM 3284 O O . GLN C 2 414 ? 40.048 56.411 12.373 1.00 81.42 477 GLN C O 1
ATOM 3290 N N . ARG C 2 415 ? 38.232 57.739 12.175 1.00 81.67 478 ARG C N 1
ATOM 3291 C CA . ARG C 2 415 ? 38.887 58.770 11.376 1.00 81.75 478 ARG C CA 1
ATOM 3292 C C . ARG C 2 415 ? 39.250 59.961 12.263 1.00 81.69 478 ARG C C 1
ATOM 3293 O O . ARG C 2 415 ? 39.414 61.080 11.778 1.00 81.40 478 ARG C O 1
ATOM 3301 N N . HIS C 2 416 ? 39.371 59.713 13.565 1.00 81.92 479 HIS C N 1
ATOM 3302 C CA . HIS C 2 416 ? 39.705 60.762 14.526 1.00 82.08 479 HIS C CA 1
ATOM 3303 C C . HIS C 2 416 ? 41.138 61.246 14.297 1.00 82.37 479 HIS C C 1
ATOM 3304 O O . HIS C 2 416 ? 41.763 60.899 13.292 1.00 82.71 479 HIS C O 1
ATOM 3311 N N . GLU C 2 417 ? 41.652 62.042 15.232 1.00 82.24 480 GLU C N 1
ATOM 3312 C CA . GLU C 2 417 ? 43.006 62.580 15.134 1.00 82.39 480 GLU C CA 1
ATOM 3313 C C . GLU C 2 417 ? 43.942 62.064 16.225 1.00 81.89 480 GLU C C 1
ATOM 3314 O O . GLU C 2 417 ? 45.159 62.014 16.038 1.00 81.64 480 GLU C O 1
ATOM 3320 N N . ASN C 2 418 ? 43.375 61.686 17.365 1.00 80.81 481 ASN C N 1
ATOM 3321 C CA . ASN C 2 418 ? 44.163 61.169 18.475 1.00 80.06 481 ASN C CA 1
ATOM 3322 C C . ASN C 2 418 ? 44.457 59.679 18.284 1.00 79.98 481 ASN C C 1
ATOM 3323 O O . ASN C 2 418 ? 43.563 58.844 18.411 1.00 80.37 481 ASN C O 1
ATOM 3328 N N . GLU C 2 419 ? 45.712 59.357 17.976 1.00 79.65 482 GLU C N 1
ATOM 3329 C CA . GLU C 2 419 ? 46.135 57.973 17.756 1.00 79.98 482 GLU C CA 1
ATOM 3330 C C . GLU C 2 419 ? 45.500 56.960 18.701 1.00 79.11 482 GLU C C 1
ATOM 3331 O O . GLU C 2 419 ? 45.182 55.842 18.298 1.00 79.44 482 GLU C O 1
ATOM 3337 N N . SER C 2 420 ? 45.336 57.343 19.962 1.00 77.76 483 SER C N 1
ATOM 3338 C CA . SER C 2 420 ? 44.749 56.446 20.947 1.00 76.99 483 SER C CA 1
ATOM 3339 C C . SER C 2 420 ? 43.320 56.099 20.525 1.00 76.19 483 SER C C 1
ATOM 3340 O O . SER C 2 420 ? 42.881 54.957 20.660 1.00 75.57 483 SER C O 1
ATOM 3343 N N . VAL C 2 421 ? 42.617 57.091 19.987 1.00 75.70 484 VAL C N 1
ATOM 3344 C CA . VAL C 2 421 ? 41.233 56.935 19.544 1.00 75.53 484 VAL C CA 1
ATOM 3345 C C . VAL C 2 421 ? 41.048 56.162 18.236 1.00 76.07 484 VAL C C 1
ATOM 3346 O O . VAL C 2 421 ? 40.486 55.064 18.237 1.00 75.63 484 VAL C O 1
ATOM 3350 N N . TYR C 2 422 ? 41.511 56.735 17.124 1.00 76.99 485 TYR C N 1
ATOM 3351 C CA . TYR C 2 422 ? 41.348 56.093 15.822 1.00 77.12 485 TYR C CA 1
ATOM 3352 C C . TYR C 2 422 ? 41.911 54.676 15.783 1.00 76.23 485 TYR C C 1
ATOM 3353 O O . TYR C 2 422 ? 41.420 53.832 15.031 1.00 76.12 485 TYR C O 1
ATOM 3362 N N . LYS C 2 423 ? 42.929 54.409 16.596 1.00 75.33 486 LYS C N 1
ATOM 3363 C CA . LYS C 2 423 ? 43.503 53.070 16.650 1.00 74.84 486 LYS C CA 1
ATOM 3364 C C . LYS C 2 423 ? 42.509 52.149 17.348 1.00 74.41 486 LYS C C 1
ATOM 3365 O O . LYS C 2 423 ? 42.161 51.086 16.830 1.00 74.56 486 LYS C O 1
ATOM 3371 N N . ALA C 2 424 ? 42.052 52.572 18.525 1.00 73.40 487 ALA C N 1
ATOM 3372 C CA . ALA C 2 424 ? 41.090 51.802 19.307 1.00 71.57 487 ALA C CA 1
ATOM 3373 C C . ALA C 2 424 ? 39.863 51.470 18.464 1.00 70.57 487 ALA C C 1
ATOM 3374 O O . ALA C 2 424 ? 39.400 50.330 18.451 1.00 68.84 487 ALA C O 1
ATOM 3376 N N . SER C 2 425 ? 39.342 52.474 17.763 1.00 70.18 488 SER C N 1
ATOM 3377 C CA . SER C 2 425 ? 38.174 52.293 16.908 1.00 71.45 488 SER C CA 1
ATOM 3378 C C . SER C 2 425 ? 38.457 51.196 15.888 1.00 72.46 488 SER C C 1
ATOM 3379 O O . SER C 2 425 ? 37.944 50.082 16.001 1.00 72.42 488 SER C O 1
ATOM 3382 N N . LEU C 2 426 ? 39.276 51.533 14.893 1.00 7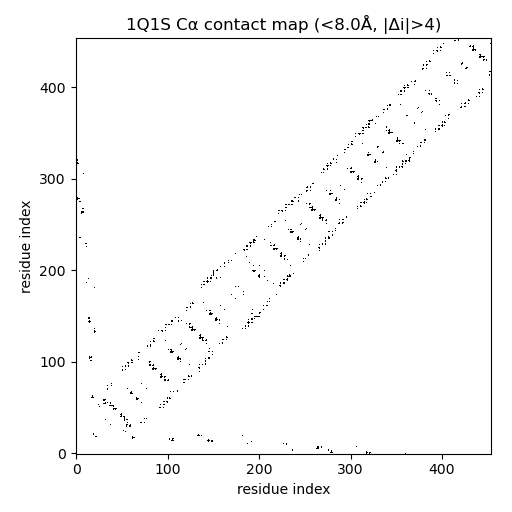3.47 489 LEU C N 1
ATOM 3383 C CA . LEU C 2 426 ? 39.673 50.611 13.831 1.00 74.21 489 LEU C CA 1
ATOM 3384 C C . LEU C 2 426 ? 39.763 49.170 14.326 1.00 74.37 489 LEU C C 1
ATOM 3385 O O . LEU C 2 426 ? 39.214 48.252 13.712 1.00 74.34 489 LEU C O 1
ATOM 3390 N N . ASN C 2 427 ? 40.465 48.982 15.439 1.00 74.31 490 ASN C N 1
ATOM 3391 C CA . ASN C 2 427 ? 40.630 47.662 16.030 1.00 74.52 490 ASN C CA 1
ATOM 3392 C C . ASN C 2 427 ? 39.266 47.019 16.266 1.00 74.48 490 ASN C C 1
ATOM 3393 O O . ASN C 2 427 ? 39.009 45.907 15.807 1.00 74.85 490 ASN C O 1
ATOM 3398 N N . LEU C 2 428 ? 38.397 47.726 16.986 1.00 74.33 491 LEU C N 1
ATOM 3399 C CA . LEU C 2 428 ? 37.055 47.227 17.279 1.00 73.24 491 LEU C CA 1
ATOM 3400 C C . LEU C 2 428 ? 36.315 46.904 15.988 1.00 72.81 491 LEU C C 1
ATOM 3401 O O . LEU C 2 428 ? 35.720 45.834 15.855 1.00 72.42 491 LEU C O 1
ATOM 3406 N N . ILE C 2 429 ? 36.359 47.838 15.043 1.00 72.67 492 ILE C N 1
ATOM 3407 C CA . ILE C 2 429 ? 35.702 47.673 13.749 1.00 73.27 492 ILE C CA 1
ATOM 3408 C C . ILE C 2 429 ? 36.072 46.348 13.087 1.00 73.89 492 ILE C C 1
ATOM 3409 O O . ILE C 2 429 ? 35.269 45.416 13.033 1.00 74.01 492 ILE C O 1
ATOM 3414 N N . GLU C 2 430 ? 37.302 46.284 12.587 1.00 74.32 493 GLU C N 1
ATOM 3415 C CA . GLU C 2 430 ? 37.812 45.106 11.899 1.00 75.29 493 GLU C CA 1
ATOM 3416 C C . GLU C 2 430 ? 37.776 43.823 12.724 1.00 74.95 493 GLU C C 1
ATOM 3417 O O . GLU C 2 430 ? 37.770 42.726 12.167 1.00 75.63 493 GLU C O 1
ATOM 3423 N N . LYS C 2 431 ? 37.754 43.951 14.045 1.00 74.27 494 LYS C N 1
ATOM 3424 C CA . LYS C 2 431 ? 37.754 42.771 14.903 1.00 73.88 494 LYS C CA 1
ATOM 3425 C C . LYS C 2 431 ? 36.375 42.229 15.278 1.00 73.61 494 LYS C C 1
ATOM 3426 O O . LYS C 2 431 ? 36.229 41.032 15.536 1.00 73.77 494 LYS C O 1
ATOM 3432 N N . TYR C 2 432 ? 35.364 43.093 15.293 1.00 72.98 495 TYR C N 1
ATOM 3433 C CA . TYR C 2 432 ? 34.023 42.664 15.682 1.00 72.28 495 TYR C CA 1
ATOM 3434 C C . TYR C 2 432 ? 32.930 42.920 14.661 1.00 73.27 495 TYR C C 1
ATOM 3435 O O . TYR C 2 432 ? 31.927 42.203 14.622 1.00 73.44 495 TYR C O 1
ATOM 3444 N N . PHE C 2 433 ? 33.117 43.944 13.840 1.00 74.42 496 PHE C N 1
ATOM 3445 C CA . PHE C 2 433 ? 32.130 44.283 12.827 1.00 76.61 496 PHE C CA 1
ATOM 3446 C C . PHE C 2 433 ? 32.546 43.744 11.460 1.00 77.87 496 PHE C C 1
ATOM 3447 O O . PHE C 2 433 ? 33.351 42.812 11.385 1.00 77.49 496 PHE C O 1
ATOM 3455 N N . SER C 2 434 ? 31.984 44.321 10.397 1.00 78.56 497 SER C N 1
ATOM 3456 C CA . SER C 2 434 ? 32.263 43.917 9.013 1.00 80.23 497 SER C CA 1
ATOM 3457 C C . SER C 2 434 ? 33.347 42.846 8.867 1.00 80.35 497 SER C C 1
ATOM 3458 O O . SER C 2 434 ? 33.020 41.737 8.387 1.00 84.22 497 SER C O 1
#

Secondary structure (DSSP, 8-state):
-----/---SSPPPS------/-----STTSSSS--HHHHHHHHTSS-HHHHHHHHHHHHHHHHSSS---HHHHHHTT-HHHHHHHTT-GGGHHHHHHHHHHHHHHHTS-HHHHHHHHHTTHHHHHHHHTT-S-HHHHHHHHHHHHHHHTT-HHHHHHHHHTT-HHHHHHHT-SS-GGGS-HHHHHHHHHHHHHHT---TTPPPHHHHHHHHHHHHHHTT-S-HHHHHHHHHHHHHHTSS-HHHHHHHHTTT-HHHHHHHHT-S-HHHHHHHHHHHHHHTTS-HHHHHHHHHTTGGGGHHHHTT-SSHHHHHHHHHHHHHHTTS-HHHHHHHHHTT-HHHHHHHHHSS-HHHHHHHHHHHHHHHHHS-HHHHHHHHHTT-HHHHHHHTTSS-HHHHHHHHHHHHHHHHHHHTTT-HHHHHHHHHHTTSHHHHHHHHT-SSHHHHHHHHHHHHHH--

Sequence (454 aa):
KKRKVDAQHAAPPKKKRKVEMADIGSNQGTVNWSVEDIVKGINSNNLESQLQATQAARKLLSREKQPPIDNIIRAGLIPKFVSFLGKTDCSPIQFESAWALTNIASGTSEQTKAVVDGGAIPAFISLLASPHAHISEQAVWALGNIAGDGSAFRDLVIKHGAIDPLLALLAVPDLSTLACGYLRNLTWTLSNLCRNKNPAPPLDAVEQILPTLVRLLHHNDPEVLADSCWAISYLTDGPNERIEMVVKKGVVPQLVKLLGATELPIVTPALRAIGNIVTGTDEQTQKVIDAGALAVFPSLLTNPKTNIQKEATWTMSNITAGRQDQIQQVVNHGLVPFLVGVLSKADFKTQKEAAWAITNYTSGGTVEQIVYLVHCGIIEPLMNLLSAKDTKIIQVILDAISNIFQAAEKLGETEKLSIMIEECGGLDKIEALQRHENESVYKASLNLIEKYFS

Organism: Simian virus 40 (NCBI:txid1891767)

Radius of gyration: 27.96 Å; Cα contacts (8 Å, |Δi|>4): 694; chains: 3; bounding box: 38×77×74 Å

Solvent-accessible surface area: 19008 Å² total; per-residue (Å²): 131,50,54,91,92,132,66,68,116,76,38,13,75,93,39,69,66,1,75,62,35,56,65,109,21,69,53,176,45,2,81,122,61,46,40,132,72,0,40,156,12,3,84,37,166,76,62,100,42,30,22,49,0,0,9,0,0,11,21,10,0,10,98,116,150,155,31,19,15,70,68,0,45,172,36,33,1,8,77,76,0,20,64,6,2,60,72,112,125,11,23,69,0,9,3,3,0,0,3,0,0,0,0,0,0,19,21,83,68,117,18,0,94,20,0,18,94,25,32,0,2,64,22,0,21,86,9,2,88,22,129,74,67,64,0,3,13,0,0,0,29,0,0,0,0,0,0,0,38,15,19,81,33,0,31,61,0,26,177,77,34,0,5,97,39,0,28,66,41,0,76,40,148,78,10,64,112,33,70,68,41,25,4,76,21,0,0,1,0,0,0,0,1,2,24,40,89,143,83,30,5,50,97,107,3,3,72,68,2,0,73,15,0,31,90,0,0,113,24,114,16,60,90,0,19,9,19,0,0,20,0,0,4,34,9,1,31,10,76,42,120,43,0,56,25,0,15,154,82,51,2,5,82,24,0,14,146,11,2,48,28,132,54,15,27,4,12,8,0,0,1,66,0,1,0,4,0,0,8,5,52,50,112,7,0,34,105,0,10,99,33,31,0,1,72,31,1,38,73,6,3,89,33,122,76,82,39,1,27,64,17,0,0,20,0,0,0,0,1,0,18,12,85,86,75,0,0,69,55,0,23,102,70,28,0,0,66,64,0,18,36,5,1,64,174,27,69,73,126,1,22,51,30,0,1,62,0,0,4,2,0,5,55,33,14,47,41,140,10,9,44,70,0,24,143,36,34,0,11,99,14,0,1,77,15,2,63,22,206,29,64,94,0,6,42,9,0,2,79,0,0,41,30,3,0,99,5,10,78,152,89,69,72,36,130,141,4,10,75,72,0,100,139,41,23,0,24,117,64,0,82,69,19,38,210,58,148,44,108,58,0,83,114,36,0,85,83,6,17,131,114,29,24,146

GO terms:
  GO:0039686 bidirectional double-stranded viral DNA replication (P, IDA)
  GO:0039693 viral DNA genome replication (P, IDA)
  GO:0003690 double-stranded DNA binding (F, IDA)
  GO:0003697 single-stranded DNA binding (F, IDA)
  GO:0042025 host cell nucleus (C, EXP)
  GO:0043138 3'-5' DNA helicase activity (F, EXP)
  GO:0005515 protein binding (F, IPI)
  GO:0042802 identical protein binding (F, IPI)

Foldseek 3Di:
DDDDD/DDDDDDDDPDDDDPD/DDDDAVPVPLEPDDLVCLLVQCPDPDPVSPLSSLLSLLNLLVDDDDRPLVSCVVSVCLLSLQVQCPPLVCVSSVLSSLSNLLSQLQDALVSVVSNVVSVNLLSLLVQCPPPDLSNVLSSLSSLLSQLLNADPSLQVSVVSPNQVSLVVVCPDPDNVVDDPVSLLSSLSSLLSNQAYPPPGHDPVSCVSSQVVLLVLCPDDDPSSVLSSLSSLLRQLQDALVSLCSNVVVVCLLSLLVQCQDPDPSSNVSSLSNLLSQLLHALVSVVSNVVSPNLLCLVDQCPDPDQVSNQSSLLSLLSQLLHAQVSVVSCVVSVNLLSLLVQLQDGDVSSVLSSLSSLLSNLVHYDLVSLVVSVVSPNQLSLLVCCPDPDVVSVLSSLSNVVSSCVSVVVVVNLQVVVVVCVVSCNLVSLVVQLPPDPCSRVVSSVCCPVPRHD